Protein AF-A0A7C8MBX4-F1 (afdb_monomer_lite)

Radius of gyration: 30.26 Å; chains: 1; bounding box: 85×65×86 Å

pLDDT: mean 84.35, std 15.81, range [30.23, 98.69]

Structure (mmCIF, N/CA/C/O backbone):
data_AF-A0A7C8MBX4-F1
#
_entry.id   AF-A0A7C8MBX4-F1
#
loop_
_atom_site.group_PDB
_atom_site.id
_atom_site.type_symbol
_atom_site.label_atom_id
_atom_site.label_alt_id
_atom_site.label_comp_id
_atom_site.label_asym_id
_atom_site.label_entity_id
_atom_site.label_seq_id
_atom_site.pdbx_PDB_ins_code
_atom_site.Cartn_x
_atom_site.Cartn_y
_atom_site.Cartn_z
_atom_site.occupancy
_atom_site.B_iso_or_equiv
_atom_site.auth_seq_id
_atom_site.auth_comp_id
_atom_site.auth_asym_id
_atom_site.auth_atom_id
_atom_site.pdbx_PDB_model_num
ATOM 1 N N . MET A 1 1 ? -22.030 -19.956 17.122 1.00 36.78 1 MET A N 1
ATOM 2 C CA . MET A 1 1 ? -22.103 -21.088 16.170 1.00 36.78 1 MET A CA 1
ATOM 3 C C . MET A 1 1 ? -20.995 -20.886 15.152 1.00 36.78 1 MET A C 1
ATOM 5 O O . MET A 1 1 ? -21.005 -19.857 14.493 1.00 36.78 1 MET A O 1
ATOM 9 N N . SER A 1 2 ? -19.999 -21.770 15.097 1.00 31.38 2 SER A N 1
ATOM 10 C CA . SER A 1 2 ? -18.893 -21.671 14.138 1.00 31.38 2 SER A CA 1
ATOM 11 C C . SER A 1 2 ? -19.356 -22.146 12.762 1.00 31.38 2 SER A C 1
ATOM 13 O O . SER A 1 2 ? -19.920 -23.231 12.619 1.00 31.38 2 SER A O 1
ATOM 15 N N . VAL A 1 3 ? -19.153 -21.310 11.748 1.00 30.23 3 VAL A N 1
ATOM 16 C CA . VAL A 1 3 ? -19.422 -21.664 10.352 1.00 30.23 3 VAL A CA 1
ATOM 17 C C . VAL A 1 3 ? -18.355 -22.685 9.916 1.00 30.23 3 VAL A C 1
ATOM 19 O O . VAL A 1 3 ? -17.178 -22.456 10.198 1.00 30.23 3 VAL A O 1
ATOM 22 N N . PRO A 1 4 ? -18.705 -23.817 9.275 1.00 34.81 4 PRO A N 1
ATOM 23 C CA . PRO A 1 4 ? -17.716 -24.805 8.845 1.00 34.81 4 PRO A CA 1
ATOM 24 C C . PRO A 1 4 ? -16.686 -24.201 7.875 1.00 34.81 4 PRO A C 1
ATOM 26 O O . PRO A 1 4 ? -17.047 -23.423 6.993 1.00 34.81 4 PRO A O 1
ATOM 29 N N . TYR A 1 5 ? -15.419 -24.604 8.003 1.00 35.22 5 TYR A N 1
ATOM 30 C CA . TYR A 1 5 ? -14.265 -24.132 7.214 1.00 35.22 5 TYR A CA 1
ATOM 31 C C . TYR A 1 5 ? -14.481 -24.178 5.683 1.00 35.22 5 TYR A C 1
ATOM 33 O O . TYR A 1 5 ? -14.002 -23.312 4.953 1.00 35.22 5 TYR A O 1
ATOM 41 N N . GLU A 1 6 ? -15.280 -25.128 5.186 1.00 41.03 6 GLU A N 1
ATOM 42 C CA . GLU A 1 6 ? -15.633 -25.237 3.760 1.00 41.03 6 GLU A CA 1
ATOM 43 C C . GLU A 1 6 ? -16.554 -24.105 3.260 1.00 41.03 6 GLU A C 1
ATOM 45 O O . GLU A 1 6 ? -16.487 -23.722 2.092 1.00 41.03 6 GLU A O 1
ATOM 50 N N . TRP A 1 7 ? -17.377 -23.514 4.133 1.00 34.00 7 TRP A N 1
ATOM 51 C CA . TRP A 1 7 ? -18.298 -22.427 3.775 1.00 34.00 7 TRP A CA 1
ATOM 52 C C . TRP A 1 7 ? -17.609 -21.059 3.714 1.00 34.00 7 TRP A C 1
ATOM 54 O O . TRP A 1 7 ? -17.973 -20.233 2.876 1.00 34.00 7 TRP A O 1
ATOM 64 N N . GLN A 1 8 ? -16.585 -20.825 4.544 1.00 38.41 8 GLN A N 1
ATOM 65 C CA . GLN A 1 8 ? -15.782 -19.596 4.487 1.00 38.41 8 GLN A CA 1
ATOM 66 C C . GLN A 1 8 ? -15.001 -19.494 3.170 1.00 38.41 8 GLN A C 1
ATOM 68 O O . GLN A 1 8 ? -14.963 -18.421 2.569 1.00 38.41 8 GLN A O 1
ATOM 73 N N . TYR A 1 9 ? -14.473 -20.616 2.663 1.00 46.50 9 TYR A N 1
ATOM 74 C CA . TYR A 1 9 ? -13.840 -20.662 1.341 1.00 46.50 9 TYR A CA 1
ATOM 75 C C . TYR A 1 9 ? -14.834 -20.343 0.218 1.00 46.50 9 TYR A C 1
ATOM 77 O O . TYR A 1 9 ? -14.504 -19.571 -0.676 1.00 46.50 9 TYR A O 1
ATOM 85 N N . GLN A 1 10 ? -16.061 -20.873 0.265 1.00 52.88 10 GLN A N 1
ATOM 86 C CA . GLN A 1 10 ? -17.055 -20.655 -0.795 1.00 52.88 10 GLN A CA 1
ATOM 87 C C . GLN A 1 10 ? -17.610 -19.223 -0.840 1.00 52.88 10 GLN A C 1
ATOM 89 O O . GLN A 1 10 ? -17.781 -18.678 -1.933 1.00 52.88 10 GLN A O 1
ATOM 94 N N . LEU A 1 11 ? -17.871 -18.600 0.315 1.00 52.41 11 LEU A N 1
ATOM 95 C CA . LEU A 1 11 ? -18.335 -17.208 0.375 1.00 52.41 11 LEU A CA 1
ATOM 96 C C . LEU A 1 11 ? -17.203 -16.226 0.047 1.00 52.41 11 LEU A C 1
ATOM 98 O O . LEU A 1 11 ? -17.373 -15.389 -0.841 1.00 52.41 11 LEU A O 1
ATOM 102 N N . GLY A 1 12 ? -16.025 -16.402 0.659 1.00 61.47 12 GLY A N 1
ATOM 103 C CA . GLY A 1 12 ? -14.852 -15.570 0.382 1.00 61.47 12 GLY A CA 1
ATOM 104 C C . GLY A 1 12 ? -14.416 -15.653 -1.080 1.00 61.47 12 GLY A C 1
ATOM 105 O O . GLY A 1 12 ? -14.191 -14.631 -1.721 1.00 61.47 12 GLY A O 1
ATOM 106 N N . GLY A 1 13 ? -14.405 -16.852 -1.670 1.00 76.25 13 GLY A N 1
ATOM 107 C CA . GLY A 1 13 ? -14.057 -17.027 -3.079 1.00 76.25 13 GLY A CA 1
ATOM 108 C C . GLY A 1 13 ? -15.043 -16.379 -4.050 1.00 76.25 13 GLY A C 1
ATOM 109 O O . GLY A 1 13 ? -14.621 -15.877 -5.091 1.00 76.25 13 GLY A O 1
ATOM 110 N N . ARG A 1 14 ? -16.343 -16.334 -3.725 1.00 81.69 14 ARG A N 1
ATOM 111 C CA . ARG A 1 14 ? -17.339 -15.649 -4.564 1.00 81.69 14 ARG A CA 1
ATOM 112 C C . ARG A 1 14 ? -17.122 -14.138 -4.561 1.00 81.69 14 ARG A C 1
ATOM 114 O O . ARG A 1 14 ? -17.092 -13.543 -5.636 1.00 81.69 14 ARG A O 1
ATOM 121 N N . GLU A 1 15 ? -16.943 -13.544 -3.386 1.00 86.50 15 GLU A N 1
ATOM 122 C CA . GLU A 1 15 ? -16.694 -12.106 -3.249 1.00 86.50 15 GLU A CA 1
ATOM 123 C C . GLU A 1 15 ? -15.354 -11.713 -3.868 1.00 86.50 15 GLU A C 1
ATOM 125 O O . GLU A 1 15 ? -15.299 -10.803 -4.693 1.00 86.50 15 GLU A O 1
ATOM 130 N N . THR A 1 16 ? -14.279 -12.450 -3.564 1.00 87.25 16 THR A N 1
ATOM 131 C CA . THR A 1 16 ? -12.969 -12.226 -4.187 1.00 87.25 16 THR A CA 1
ATOM 132 C C . THR A 1 16 ? -13.071 -12.314 -5.707 1.00 87.25 16 THR A C 1
ATOM 134 O O . THR A 1 16 ? -12.544 -11.442 -6.397 1.00 87.25 16 THR A O 1
ATOM 137 N N . ARG A 1 17 ? -13.795 -13.298 -6.258 1.00 91.31 17 ARG A N 1
ATOM 138 C CA . ARG A 1 17 ? -13.998 -13.414 -7.708 1.00 91.31 17 ARG A CA 1
ATOM 139 C C . ARG A 1 17 ? -14.773 -12.230 -8.284 1.00 91.31 17 ARG A C 1
ATOM 141 O O . ARG A 1 17 ? -14.445 -11.781 -9.379 1.00 91.31 17 ARG A O 1
ATOM 148 N N . GLU A 1 18 ? -15.769 -11.715 -7.570 1.00 92.56 18 GLU A N 1
ATOM 149 C CA . GLU A 1 18 ? -16.531 -10.539 -7.989 1.00 92.56 18 GLU A CA 1
ATOM 150 C C . GLU A 1 18 ? -15.661 -9.275 -8.020 1.00 92.56 18 GLU A C 1
ATOM 152 O O . GLU A 1 18 ? -15.634 -8.582 -9.037 1.00 92.56 18 GLU A O 1
ATOM 157 N N . TYR A 1 19 ? -14.890 -9.003 -6.964 1.00 93.69 19 TYR A N 1
ATOM 158 C CA . TYR A 1 19 ? -13.954 -7.873 -6.937 1.00 93.69 19 TYR A CA 1
ATOM 159 C C . TYR A 1 19 ? -12.869 -7.998 -8.007 1.00 93.69 19 TYR A C 1
ATOM 161 O O . TYR A 1 19 ? -12.607 -7.045 -8.740 1.00 93.69 19 TYR A O 1
ATOM 169 N N . THR A 1 20 ? -12.310 -9.197 -8.169 1.00 94.94 20 THR A N 1
ATOM 170 C CA . THR A 1 20 ? -11.373 -9.522 -9.255 1.00 94.94 20 THR A CA 1
ATOM 171 C C . THR A 1 20 ? -11.999 -9.209 -10.618 1.00 94.94 20 THR A C 1
ATOM 173 O O . THR A 1 20 ? -11.362 -8.591 -11.468 1.00 94.94 20 THR A O 1
ATOM 176 N N . ASN A 1 21 ? -13.275 -9.556 -10.822 1.00 95.38 21 ASN A N 1
ATOM 177 C CA . ASN A 1 21 ? -13.983 -9.240 -12.059 1.00 95.38 21 ASN A CA 1
ATOM 178 C C . ASN A 1 21 ? -14.129 -7.731 -12.273 1.00 95.38 21 ASN A C 1
ATOM 180 O O . ASN A 1 21 ? -13.903 -7.257 -13.380 1.00 95.38 21 ASN A O 1
ATOM 184 N N . ARG A 1 22 ? -14.472 -6.968 -11.229 1.00 97.00 22 ARG A N 1
ATOM 185 C CA . ARG A 1 22 ? -14.595 -5.502 -11.313 1.00 97.00 22 ARG A CA 1
ATOM 186 C C . ARG A 1 22 ? -13.275 -4.848 -11.728 1.00 97.00 22 ARG A C 1
ATOM 188 O O . ARG A 1 22 ? -13.286 -3.967 -12.578 1.00 97.00 22 ARG A O 1
ATOM 195 N N . LEU A 1 23 ? -12.143 -5.314 -11.199 1.00 97.50 23 LEU A N 1
ATOM 196 C CA . LEU A 1 23 ? -10.815 -4.843 -11.615 1.00 97.50 23 LEU A CA 1
ATOM 197 C C . LEU A 1 23 ? -10.536 -5.150 -13.098 1.00 97.50 23 LEU A C 1
ATOM 199 O O . LEU A 1 23 ? -10.056 -4.283 -13.828 1.00 97.50 23 LEU A O 1
ATOM 203 N N . ILE A 1 24 ? -10.904 -6.346 -13.571 1.00 97.56 24 ILE A N 1
ATOM 204 C CA . ILE A 1 24 ? -10.794 -6.712 -14.993 1.00 97.56 24 ILE A CA 1
ATOM 205 C C . ILE A 1 24 ? -11.663 -5.796 -15.867 1.00 97.56 24 ILE A C 1
ATOM 207 O O . ILE A 1 24 ? -11.191 -5.320 -16.899 1.00 97.56 24 ILE A O 1
ATOM 211 N N . GLU A 1 25 ? -12.900 -5.499 -15.455 1.00 97.44 25 GLU A N 1
ATOM 212 C CA . GLU A 1 25 ? -13.782 -4.570 -16.181 1.00 97.44 25 GLU A CA 1
ATOM 213 C C . GLU A 1 25 ? -13.212 -3.148 -16.252 1.00 97.44 25 GLU A C 1
ATOM 215 O O . GLU A 1 25 ? -13.423 -2.453 -17.244 1.00 97.44 25 GLU A O 1
ATOM 220 N N . LEU A 1 26 ? -12.435 -2.729 -15.249 1.00 97.38 26 LEU A N 1
ATOM 221 C CA . LEU A 1 26 ? -11.709 -1.454 -15.248 1.00 97.38 26 LEU A CA 1
ATOM 222 C C . LEU A 1 26 ? -10.449 -1.466 -16.131 1.00 97.38 26 LEU A C 1
ATOM 224 O O . LEU A 1 26 ? -9.804 -0.435 -16.306 1.00 97.38 26 LEU A O 1
ATOM 228 N N . GLY A 1 27 ? -10.095 -2.607 -16.724 1.00 96.06 27 GLY A N 1
ATOM 229 C CA . GLY A 1 27 ? -8.933 -2.731 -17.600 1.00 96.06 27 GLY A CA 1
ATOM 230 C C . GLY A 1 27 ? -7.629 -3.034 -16.875 1.00 96.06 27 GLY A C 1
ATOM 231 O O . GLY A 1 27 ? -6.558 -2.825 -17.449 1.00 96.06 27 GLY A O 1
ATOM 232 N N . ILE A 1 28 ? -7.711 -3.516 -15.633 1.00 97.56 28 ILE A N 1
ATOM 233 C CA . ILE A 1 28 ? -6.555 -3.860 -14.805 1.00 97.56 28 ILE A CA 1
ATOM 234 C C . ILE A 1 28 ? -6.204 -5.336 -15.048 1.00 97.56 28 ILE A C 1
ATOM 236 O O . ILE A 1 28 ? -7.002 -6.214 -14.706 1.00 97.56 28 ILE A O 1
ATOM 240 N N . PRO A 1 29 ? -5.036 -5.651 -15.641 1.00 97.38 29 PRO A N 1
ATOM 241 C CA . PRO A 1 29 ? -4.598 -7.032 -15.789 1.00 97.38 29 PRO A CA 1
ATOM 242 C C . PRO A 1 29 ? -4.231 -7.620 -14.424 1.00 97.38 29 PRO A C 1
ATOM 244 O O . PRO A 1 29 ? -3.536 -6.989 -13.630 1.00 97.38 29 PRO A O 1
ATOM 247 N N . ILE A 1 30 ? -4.672 -8.851 -14.165 1.00 98.19 30 ILE A N 1
ATOM 248 C CA . ILE A 1 30 ? -4.432 -9.540 -12.893 1.00 98.19 30 ILE A CA 1
ATOM 249 C C . ILE A 1 30 ? -3.539 -10.748 -13.151 1.00 98.19 30 ILE A C 1
ATOM 251 O O . ILE A 1 30 ? -3.904 -11.665 -13.894 1.00 98.19 30 ILE A O 1
ATOM 255 N N . VAL A 1 31 ? -2.358 -10.725 -12.536 1.00 98.56 31 VAL A N 1
ATOM 256 C CA . VAL A 1 31 ? -1.326 -11.755 -12.669 1.00 98.56 31 VAL A CA 1
ATOM 257 C C . VAL A 1 31 ? -1.286 -12.582 -11.394 1.00 98.56 31 VAL A C 1
ATOM 259 O O . VAL A 1 31 ? -1.187 -12.031 -10.301 1.00 98.56 31 VAL A O 1
ATOM 262 N N . VAL A 1 32 ? -1.369 -13.902 -11.530 1.00 98.25 32 VAL A N 1
ATOM 263 C CA . VAL A 1 32 ? -1.431 -14.831 -10.394 1.00 98.25 32 VAL A CA 1
ATOM 264 C C . VAL A 1 32 ? -0.469 -15.993 -10.597 1.00 98.25 32 VAL A C 1
ATOM 266 O O . VAL A 1 32 ? -0.164 -16.389 -11.723 1.00 98.25 32 VAL A O 1
ATOM 269 N N . ALA A 1 33 ? 0.031 -16.536 -9.496 1.00 98.50 33 ALA A N 1
ATOM 270 C CA . ALA A 1 33 ? 0.924 -17.683 -9.500 1.00 98.50 33 ALA A CA 1
ATOM 271 C C . ALA A 1 33 ? 0.139 -18.978 -9.784 1.00 98.50 33 ALA A C 1
ATOM 273 O O . ALA A 1 33 ? -0.989 -19.120 -9.329 1.00 98.50 33 ALA A O 1
ATOM 274 N N . ALA A 1 34 ? 0.716 -19.927 -10.527 1.00 98.19 34 ALA A N 1
ATOM 275 C CA . ALA A 1 34 ? 0.043 -21.193 -10.848 1.00 98.19 34 ALA A CA 1
ATOM 276 C C . ALA A 1 34 ? -0.034 -22.177 -9.666 1.00 98.19 34 ALA A C 1
ATOM 278 O O . ALA A 1 34 ? -0.840 -23.102 -9.707 1.00 98.19 34 ALA A O 1
ATOM 279 N N . GLY A 1 35 ? 0.820 -22.001 -8.654 1.00 97.94 35 GLY A N 1
ATOM 280 C CA . GLY A 1 35 ? 0.916 -22.864 -7.482 1.00 97.94 35 GLY A CA 1
ATOM 281 C C . GLY A 1 35 ? 2.055 -23.891 -7.560 1.00 97.94 35 GLY A C 1
ATOM 282 O O . GLY A 1 35 ? 2.597 -24.197 -8.627 1.00 97.94 35 GLY A O 1
ATOM 283 N N . ASN A 1 36 ? 2.437 -24.413 -6.388 1.00 98.31 36 ASN A N 1
ATOM 284 C CA . ASN A 1 36 ? 3.686 -25.162 -6.161 1.00 98.31 36 ASN A CA 1
ATOM 285 C C . ASN A 1 36 ? 3.462 -26.652 -5.820 1.00 98.31 36 ASN A C 1
ATOM 287 O O . ASN A 1 36 ? 4.327 -27.297 -5.225 1.00 98.31 36 ASN A O 1
ATOM 291 N N . GLN A 1 37 ? 2.282 -27.205 -6.113 1.00 97.44 37 GLN A N 1
ATOM 292 C CA . GLN A 1 37 ? 1.874 -28.526 -5.612 1.00 97.44 37 GLN A CA 1
ATOM 293 C C . GLN A 1 37 ? 2.025 -29.666 -6.629 1.00 97.44 37 GLN A C 1
ATOM 295 O O . GLN A 1 37 ? 1.633 -30.795 -6.343 1.00 97.44 37 GLN A O 1
ATOM 300 N N . ALA A 1 38 ? 2.661 -29.438 -7.783 1.00 96.88 38 ALA A N 1
ATOM 301 C CA . ALA A 1 38 ? 2.698 -30.429 -8.865 1.00 96.88 38 ALA A CA 1
ATOM 302 C C . ALA A 1 38 ? 3.507 -31.701 -8.564 1.00 96.88 38 ALA A C 1
ATOM 304 O O . ALA A 1 38 ? 3.384 -32.697 -9.280 1.00 96.88 38 ALA A O 1
ATOM 305 N N . ARG A 1 39 ? 4.318 -31.695 -7.497 1.00 96.56 39 ARG A N 1
ATOM 306 C CA . ARG A 1 39 ? 4.985 -32.906 -6.988 1.00 96.56 39 ARG A CA 1
ATOM 307 C C . ARG A 1 39 ? 3.990 -33.911 -6.412 1.00 96.56 39 ARG A C 1
ATOM 309 O O . ARG A 1 39 ? 4.278 -35.104 -6.395 1.00 96.56 39 ARG A O 1
ATOM 316 N N . ASN A 1 40 ? 2.825 -33.450 -5.960 1.00 95.12 40 ASN A N 1
ATOM 317 C CA . ASN A 1 40 ? 1.723 -34.324 -5.601 1.00 95.12 40 ASN A CA 1
ATOM 318 C C . ASN A 1 40 ? 0.963 -34.716 -6.886 1.00 95.12 40 ASN A C 1
ATOM 320 O O . ASN A 1 40 ? 0.390 -33.840 -7.537 1.00 95.12 40 ASN A O 1
ATOM 324 N N . PRO A 1 41 ? 0.901 -36.014 -7.250 1.00 93.31 41 PRO A N 1
ATOM 325 C CA . PRO A 1 41 ? 0.206 -36.466 -8.457 1.00 93.31 41 PRO A CA 1
ATOM 326 C C . PRO A 1 41 ? -1.268 -36.043 -8.528 1.00 93.31 41 PRO A C 1
ATOM 328 O O . PRO A 1 41 ? -1.786 -35.832 -9.620 1.00 93.31 41 PRO A O 1
ATOM 331 N N . ALA A 1 42 ? -1.936 -35.874 -7.382 1.00 93.75 42 ALA A N 1
ATOM 332 C CA . ALA A 1 42 ? -3.329 -35.432 -7.311 1.00 93.75 42 ALA A CA 1
ATOM 333 C C . ALA A 1 42 ? -3.514 -33.917 -7.523 1.00 93.75 42 ALA A C 1
ATOM 335 O O . ALA A 1 42 ? -4.641 -33.461 -7.676 1.00 93.75 42 ALA A O 1
ATOM 336 N N . ARG A 1 43 ? -2.422 -33.142 -7.521 1.00 94.88 43 ARG A N 1
ATOM 337 C CA . ARG A 1 43 ? -2.405 -31.669 -7.549 1.00 94.88 43 ARG A CA 1
ATOM 338 C C . ARG A 1 43 ? -1.569 -31.135 -8.720 1.00 94.88 43 ARG A C 1
ATOM 340 O O . ARG A 1 43 ? -1.021 -30.042 -8.655 1.00 94.88 43 ARG A O 1
ATOM 347 N N . GLN A 1 44 ? -1.386 -31.927 -9.781 1.00 95.94 44 GLN A N 1
ATOM 348 C CA . GLN A 1 44 ? -0.564 -31.520 -10.930 1.00 95.94 44 GLN A CA 1
ATOM 349 C C . GLN A 1 44 ? -1.166 -30.344 -11.698 1.00 95.94 44 GLN A C 1
ATOM 351 O O . GLN A 1 44 ? -0.430 -29.487 -12.186 1.00 95.94 44 GLN A O 1
ATOM 356 N N . GLN A 1 45 ? -2.493 -30.313 -11.813 1.00 97.25 45 GLN A N 1
ATOM 357 C CA . GLN A 1 45 ? -3.216 -29.227 -12.463 1.00 97.25 45 GLN A CA 1
ATOM 358 C C . GLN A 1 45 ? -3.400 -28.056 -11.501 1.00 97.25 45 GLN A C 1
ATOM 360 O O . GLN A 1 45 ? -3.459 -28.267 -10.292 1.00 97.25 45 GLN A O 1
ATOM 365 N N . VAL A 1 46 ? -3.524 -26.844 -12.038 1.00 96.88 46 VAL A N 1
ATOM 366 C CA . VAL A 1 46 ? -3.954 -25.668 -11.272 1.00 96.88 46 VAL A CA 1
ATOM 367 C C . VAL A 1 46 ? -5.326 -25.941 -10.645 1.00 96.88 46 VAL A C 1
ATOM 369 O O . VAL A 1 46 ? -6.300 -26.173 -11.362 1.00 96.88 46 VAL A O 1
ATOM 372 N N . ASP A 1 47 ? -5.396 -25.924 -9.314 1.00 93.69 47 ASP A N 1
ATOM 373 C CA . ASP A 1 47 ? -6.571 -26.374 -8.555 1.00 93.69 47 ASP A CA 1
ATOM 374 C C . ASP A 1 47 ? -6.948 -25.494 -7.354 1.00 93.69 47 ASP A C 1
ATOM 376 O O . ASP A 1 47 ? -7.914 -25.794 -6.652 1.00 93.69 47 ASP A O 1
ATOM 380 N N . ALA A 1 48 ? -6.226 -24.395 -7.135 1.00 91.38 48 ALA A N 1
ATOM 381 C CA . ALA A 1 48 ? -6.487 -23.439 -6.067 1.00 91.38 48 ALA A CA 1
ATOM 382 C C . ALA A 1 48 ? -6.967 -22.090 -6.618 1.00 91.38 48 ALA A C 1
ATOM 384 O O . ALA A 1 48 ? -6.900 -21.811 -7.815 1.00 91.38 48 ALA A O 1
ATOM 385 N N . TRP A 1 49 ? -7.569 -21.285 -5.749 1.00 90.44 49 TRP A N 1
ATOM 386 C CA . TRP A 1 49 ? -8.088 -19.966 -6.100 1.00 90.44 49 TRP A CA 1
ATOM 387 C C . TRP A 1 49 ? -7.086 -18.888 -5.676 1.00 90.44 49 TRP A C 1
ATOM 389 O O . TRP A 1 49 ? -6.518 -19.014 -4.590 1.00 90.44 49 TRP A O 1
ATOM 399 N N . PRO A 1 50 ? -6.942 -17.801 -6.456 1.00 93.75 50 PRO A N 1
ATOM 400 C CA . PRO A 1 50 ? -7.755 -17.430 -7.624 1.00 93.75 50 PRO A CA 1
ATOM 401 C C . PRO A 1 50 ? -7.352 -18.085 -8.961 1.00 93.75 50 PRO A C 1
ATOM 403 O O . PRO A 1 50 ? -8.102 -17.996 -9.931 1.00 93.75 50 PRO A O 1
ATOM 406 N N . GLU A 1 51 ? -6.199 -18.741 -9.057 1.00 94.56 51 GLU A N 1
ATOM 407 C CA . GLU A 1 51 ? -5.597 -19.174 -10.323 1.00 94.56 51 GLU A CA 1
ATOM 408 C C . GLU A 1 51 ? -6.441 -20.171 -11.136 1.00 94.56 51 GLU A C 1
ATOM 410 O O . GLU A 1 51 ? -6.471 -20.091 -12.366 1.00 94.56 51 GLU A O 1
ATOM 415 N N . ALA A 1 52 ? -7.222 -21.035 -10.485 1.00 93.44 52 ALA A N 1
ATOM 416 C CA . ALA A 1 52 ? -8.138 -21.961 -11.154 1.00 93.44 52 ALA A CA 1
ATOM 417 C C . ALA A 1 52 ? -9.327 -21.262 -11.839 1.00 93.44 52 ALA A C 1
ATOM 419 O O . ALA A 1 52 ? -10.015 -21.878 -12.652 1.00 93.44 52 ALA A O 1
ATOM 420 N N . TRP A 1 53 ? -9.584 -19.978 -11.560 1.00 93.69 53 TRP A N 1
ATOM 421 C CA . TRP A 1 53 ? -10.591 -19.207 -12.298 1.00 93.69 53 TRP A CA 1
ATOM 422 C C . TRP A 1 53 ? -10.115 -18.821 -13.701 1.00 93.69 53 TRP A C 1
ATOM 424 O O . TRP A 1 53 ? -10.945 -18.485 -14.550 1.00 93.69 53 TRP A O 1
ATOM 434 N N . GLY A 1 54 ? -8.800 -18.871 -13.951 1.00 93.06 54 GLY A N 1
ATOM 435 C CA . GLY A 1 54 ? -8.182 -18.488 -15.213 1.00 93.06 54 GLY A CA 1
ATOM 436 C C . GLY A 1 54 ? -8.786 -19.239 -16.396 1.00 93.06 54 GLY A C 1
ATOM 437 O O . GLY A 1 54 ? -8.629 -20.449 -16.545 1.00 93.06 54 GLY A O 1
ATOM 438 N N . SER A 1 55 ? -9.482 -18.505 -17.259 1.00 90.69 55 SER A N 1
ATOM 439 C CA . SER A 1 55 ? -10.173 -19.049 -18.429 1.00 90.69 55 SER A CA 1
ATOM 440 C C . SER A 1 55 ? -10.303 -17.986 -19.519 1.00 90.69 55 SER A C 1
ATOM 442 O O . SER A 1 55 ? -9.850 -16.854 -19.356 1.00 90.69 55 SER A O 1
ATOM 444 N N . ILE A 1 56 ? -10.921 -18.335 -20.650 1.00 86.75 56 ILE A N 1
ATOM 445 C CA . ILE A 1 56 ? -11.237 -17.350 -21.693 1.00 86.75 56 ILE A CA 1
ATOM 446 C C . ILE A 1 56 ? -12.252 -16.298 -21.213 1.00 86.75 56 ILE A C 1
ATOM 448 O O . ILE A 1 56 ? -12.136 -15.140 -21.581 1.00 86.75 56 ILE A O 1
ATOM 452 N N . ASN A 1 57 ? -13.186 -16.675 -20.330 1.00 88.50 57 ASN A N 1
ATOM 453 C CA . ASN A 1 57 ? -14.236 -15.780 -19.820 1.00 88.50 57 ASN A CA 1
ATOM 454 C C . ASN A 1 57 ? -13.811 -15.012 -18.557 1.00 88.50 57 ASN A C 1
ATOM 456 O O . ASN A 1 57 ? -14.505 -14.106 -18.095 1.00 88.50 57 ASN A O 1
ATOM 460 N N . PHE A 1 58 ? -12.684 -15.395 -17.963 1.00 95.06 58 PHE A N 1
ATOM 461 C CA . PHE A 1 58 ? -12.144 -14.781 -16.760 1.00 95.06 58 PHE A CA 1
ATOM 462 C C . PHE A 1 58 ? -10.627 -14.635 -16.946 1.00 95.06 58 PHE A C 1
ATOM 464 O O . PHE A 1 58 ? -9.876 -15.556 -16.599 1.00 95.06 58 PHE A O 1
ATOM 471 N N . PRO A 1 59 ? -10.184 -13.535 -17.591 1.00 96.50 59 PRO A N 1
ATOM 472 C CA . PRO A 1 59 ? -8.864 -13.418 -18.202 1.00 96.50 59 PRO A CA 1
ATOM 473 C C . PRO A 1 59 ? -7.752 -13.133 -17.181 1.00 96.50 59 PRO A C 1
ATOM 475 O O . PRO A 1 59 ? -6.998 -12.172 -17.315 1.00 96.50 59 PRO A O 1
ATOM 478 N N . LEU A 1 60 ? -7.600 -14.006 -16.183 1.00 97.38 60 LEU A N 1
ATOM 479 C CA . LEU A 1 60 ? -6.399 -14.035 -15.354 1.00 97.38 60 LEU A CA 1
ATOM 480 C C . LEU A 1 60 ? -5.189 -14.441 -16.190 1.00 97.38 60 LEU A C 1
ATOM 482 O O . LEU A 1 60 ? -5.286 -15.280 -17.096 1.00 97.38 60 LEU A O 1
ATOM 486 N N . ILE A 1 61 ? -4.047 -13.862 -15.838 1.00 98.44 61 ILE A N 1
ATOM 487 C CA . ILE A 1 61 ? -2.737 -14.227 -16.362 1.00 98.44 61 ILE A CA 1
ATOM 488 C C . ILE A 1 61 ? -2.090 -15.143 -15.325 1.00 98.44 61 ILE A C 1
ATOM 490 O O . ILE A 1 61 ? -1.482 -14.682 -14.362 1.00 98.44 61 ILE A O 1
ATOM 494 N N . VAL A 1 62 ? -2.269 -16.451 -15.496 1.00 98.56 62 VAL A N 1
ATOM 495 C CA . VAL A 1 62 ? -1.735 -17.469 -14.586 1.00 98.56 62 VAL A CA 1
ATOM 496 C C . VAL A 1 62 ? -0.321 -17.838 -15.019 1.00 98.56 62 VAL A C 1
ATOM 498 O O . VAL A 1 62 ? -0.087 -18.213 -16.173 1.00 98.56 62 VAL A O 1
ATOM 501 N N . VAL A 1 63 ? 0.626 -17.727 -14.093 1.00 98.69 63 VAL A N 1
ATOM 502 C CA . VAL A 1 63 ? 2.059 -17.824 -14.374 1.00 98.69 63 VAL A CA 1
ATOM 503 C C . VAL A 1 63 ? 2.651 -19.075 -13.745 1.00 98.69 63 VAL A C 1
ATOM 505 O O . VAL A 1 63 ? 2.681 -19.223 -12.522 1.00 98.69 63 VAL A O 1
ATOM 508 N N . GLY A 1 64 ? 3.152 -19.963 -14.599 1.00 98.50 64 GLY A N 1
ATOM 509 C CA . GLY A 1 64 ? 3.911 -21.135 -14.188 1.00 98.50 64 GLY A CA 1
ATOM 510 C C . GLY A 1 64 ? 5.361 -20.799 -13.837 1.00 98.50 64 GLY A C 1
ATOM 511 O O . GLY A 1 64 ? 5.908 -19.764 -14.219 1.00 98.50 64 GLY A O 1
ATOM 512 N N . GLY A 1 65 ? 6.001 -21.716 -13.128 1.00 98.12 65 GLY A N 1
ATOM 513 C CA . GLY A 1 65 ? 7.395 -21.622 -12.734 1.00 98.12 65 GLY A CA 1
ATOM 514 C C . GLY A 1 65 ? 8.326 -22.343 -13.697 1.00 98.12 65 GLY A C 1
ATOM 515 O O . GLY A 1 65 ? 8.050 -23.463 -14.139 1.00 98.12 65 GLY A O 1
ATOM 516 N N . ALA A 1 66 ? 9.455 -21.713 -13.993 1.00 97.56 66 ALA A N 1
ATOM 517 C CA . ALA A 1 66 ? 10.537 -22.273 -14.785 1.00 97.56 66 ALA A CA 1
ATOM 518 C C . ALA A 1 66 ? 11.865 -22.265 -14.019 1.00 97.56 66 ALA A C 1
ATOM 520 O O . ALA A 1 66 ? 12.099 -21.426 -13.145 1.00 97.56 66 ALA A O 1
ATOM 521 N N . THR A 1 67 ? 12.744 -23.193 -14.385 1.00 95.06 67 THR A N 1
ATOM 522 C CA . THR A 1 67 ? 14.145 -23.189 -13.958 1.00 95.06 67 THR A CA 1
ATOM 523 C C . THR A 1 67 ? 14.925 -22.101 -14.697 1.00 95.06 67 THR A C 1
ATOM 525 O O . THR A 1 67 ? 14.454 -21.529 -15.689 1.00 95.06 67 THR A O 1
ATOM 528 N N . GLN A 1 68 ? 16.160 -21.851 -14.266 1.00 89.69 68 GLN A N 1
ATOM 529 C CA . GLN A 1 68 ? 17.062 -20.886 -14.909 1.00 89.69 68 GLN A CA 1
ATOM 530 C C . GLN A 1 68 ? 17.381 -21.244 -16.376 1.00 89.69 68 GLN A C 1
ATOM 532 O O . GLN A 1 68 ? 17.718 -20.378 -17.188 1.00 89.69 68 GLN A O 1
ATOM 537 N N . GLU A 1 69 ? 17.226 -22.512 -16.761 1.00 88.75 69 GLU A N 1
ATOM 538 C CA . GLU A 1 69 ? 17.417 -23.008 -18.125 1.00 88.75 69 GLU A CA 1
ATOM 539 C C . GLU A 1 69 ? 16.179 -22.862 -19.022 1.00 88.75 69 GLU A C 1
ATOM 541 O O . GLU A 1 69 ? 16.294 -23.053 -20.231 1.00 88.75 69 GLU A O 1
ATOM 546 N N . GLY A 1 70 ? 15.014 -22.495 -18.477 1.00 90.81 70 GLY A N 1
ATOM 547 C CA . GLY A 1 70 ? 13.779 -22.313 -19.252 1.00 90.81 70 GLY A CA 1
ATOM 548 C C . GLY A 1 70 ? 12.897 -23.560 -19.391 1.00 90.81 70 GLY A C 1
ATOM 549 O O . GLY A 1 70 ? 11.951 -23.563 -20.182 1.00 90.81 70 GLY A O 1
ATOM 550 N N . VAL A 1 71 ? 13.160 -24.612 -18.612 1.00 94.62 71 VAL A N 1
ATOM 551 C CA . VAL A 1 71 ? 12.246 -25.762 -18.483 1.00 94.62 71 VAL A CA 1
ATOM 552 C C . VAL A 1 71 ? 11.298 -25.567 -17.309 1.00 94.62 71 VAL A C 1
ATOM 554 O O . VAL A 1 71 ? 11.572 -24.775 -16.412 1.00 94.62 71 VAL A O 1
ATOM 557 N N . ARG A 1 72 ? 10.170 -26.286 -17.302 1.00 95.81 72 ARG A N 1
ATOM 558 C CA . ARG A 1 72 ? 9.212 -26.231 -16.191 1.00 95.81 72 ARG A CA 1
ATOM 559 C C . ARG A 1 72 ? 9.904 -26.621 -14.883 1.00 95.81 72 ARG A C 1
ATOM 561 O O . ARG A 1 72 ? 10.518 -27.686 -14.816 1.00 95.81 72 ARG A O 1
ATOM 568 N N . TRP A 1 73 ? 9.744 -25.800 -13.853 1.00 96.94 73 TRP A N 1
ATOM 569 C CA . TRP A 1 73 ? 10.117 -26.168 -12.492 1.00 96.94 73 TRP A CA 1
ATOM 570 C C . TRP A 1 73 ? 9.179 -27.272 -11.990 1.00 96.94 73 TRP A C 1
ATOM 572 O O . TRP A 1 73 ? 7.963 -27.196 -12.175 1.00 96.94 73 TRP A O 1
ATOM 582 N N . ASP A 1 74 ? 9.726 -28.331 -11.401 1.00 95.94 74 ASP A N 1
ATOM 583 C CA . ASP A 1 74 ? 9.003 -29.584 -11.162 1.00 95.94 74 ASP A CA 1
ATOM 584 C C . ASP A 1 74 ? 7.766 -29.416 -10.260 1.00 95.94 74 ASP A C 1
ATOM 586 O O . ASP A 1 74 ? 6.743 -30.060 -10.514 1.00 95.94 74 ASP A O 1
ATOM 590 N N . ALA A 1 75 ? 7.832 -28.501 -9.290 1.00 97.62 75 ALA A N 1
ATOM 591 C CA . ALA A 1 75 ? 6.743 -28.147 -8.385 1.00 97.62 75 ALA A CA 1
ATOM 592 C C . ALA A 1 75 ? 5.662 -27.242 -9.004 1.00 97.62 75 ALA A C 1
ATOM 594 O O . ALA A 1 75 ? 4.550 -27.201 -8.480 1.00 97.62 75 ALA A O 1
ATOM 595 N N . SER A 1 76 ? 5.931 -26.566 -10.127 1.00 98.25 76 SER A N 1
ATOM 596 C CA . SER A 1 76 ? 4.948 -25.684 -10.772 1.00 98.25 76 SER A CA 1
ATOM 597 C C . SER A 1 76 ? 3.749 -26.469 -11.291 1.00 98.25 76 SER A C 1
ATOM 599 O O . SER A 1 76 ? 3.911 -27.337 -12.152 1.00 98.25 76 SER A O 1
ATOM 601 N N . GLN A 1 77 ? 2.542 -26.107 -10.866 1.00 98.12 77 GLN A N 1
ATOM 602 C CA . GLN A 1 77 ? 1.306 -26.655 -11.434 1.00 98.12 77 GLN A CA 1
ATOM 603 C C . GLN A 1 77 ? 1.168 -26.296 -12.918 1.00 98.12 77 GLN A C 1
ATOM 605 O O . GLN A 1 77 ? 1.746 -25.320 -13.407 1.00 98.12 77 GLN A O 1
ATOM 610 N N . VAL A 1 78 ? 0.459 -27.155 -13.650 1.00 96.19 78 VAL A N 1
ATOM 611 C CA . VAL A 1 78 ? 0.248 -27.048 -15.097 1.00 96.19 78 VAL A CA 1
ATOM 612 C C . VAL A 1 78 ? -1.221 -26.795 -15.419 1.00 96.19 78 VAL A C 1
ATOM 614 O O . VAL A 1 78 ? -2.105 -27.001 -14.595 1.00 96.19 78 VAL A O 1
ATOM 617 N N . GLY A 1 79 ? -1.489 -26.359 -16.643 1.00 92.94 79 GLY A N 1
ATOM 618 C CA . GLY A 1 79 ? -2.843 -26.260 -17.170 1.00 92.94 79 GLY A CA 1
ATOM 619 C C . GLY A 1 79 ? -2.803 -25.693 -18.576 1.00 92.94 79 GLY A C 1
ATOM 620 O O . GLY A 1 79 ? -2.415 -24.545 -18.757 1.00 92.94 79 GLY A O 1
ATOM 621 N N . GLU A 1 80 ? -3.191 -26.483 -19.576 1.00 84.69 80 GLU A N 1
ATOM 622 C CA . GLU A 1 80 ? -3.099 -26.097 -20.994 1.00 84.69 80 GLU A CA 1
ATOM 623 C C . GLU A 1 80 ? -3.907 -24.826 -21.315 1.00 84.69 80 GLU A C 1
ATOM 625 O O . GLU A 1 80 ? -3.491 -23.956 -22.089 1.00 84.69 80 GLU A O 1
ATOM 630 N N . HIS A 1 81 ? -5.072 -24.692 -20.687 1.00 84.38 81 HIS A N 1
ATOM 631 C CA . HIS A 1 81 ? -5.955 -23.547 -20.889 1.00 84.38 81 HIS A CA 1
ATOM 632 C C . HIS A 1 81 ? -5.812 -22.476 -19.803 1.00 84.38 81 HIS A C 1
ATOM 634 O O . HIS A 1 81 ? -6.138 -21.312 -20.068 1.00 84.38 81 HIS A O 1
ATOM 640 N N . THR A 1 82 ? -5.277 -22.858 -18.641 1.00 93.06 82 THR A N 1
ATOM 641 C CA . THR A 1 82 ? -5.155 -22.013 -17.449 1.00 93.06 82 THR A CA 1
ATOM 642 C C . THR A 1 82 ? -3.825 -21.267 -17.419 1.00 93.06 82 THR A C 1
ATOM 644 O O . THR A 1 82 ? -3.843 -20.045 -17.363 1.00 93.06 82 THR A O 1
ATOM 647 N N . VAL A 1 83 ? -2.684 -21.960 -17.534 1.00 97.19 83 VAL A N 1
ATOM 648 C CA . VAL A 1 83 ? -1.348 -21.342 -17.495 1.00 97.19 83 VAL A CA 1
ATOM 649 C C . VAL A 1 83 ? -1.066 -20.613 -18.809 1.00 97.19 83 VAL A C 1
ATOM 651 O O . VAL A 1 83 ? -1.133 -21.188 -19.896 1.00 97.19 83 VAL A O 1
ATOM 654 N N . ASN A 1 84 ? -0.742 -19.326 -18.711 1.00 97.12 84 ASN A N 1
ATOM 655 C CA . ASN A 1 84 ? -0.526 -18.445 -19.857 1.00 97.12 84 ASN A CA 1
ATOM 656 C C . ASN A 1 84 ? 0.937 -18.409 -20.298 1.00 97.12 84 ASN A C 1
ATOM 658 O O . ASN A 1 84 ? 1.237 -18.463 -21.487 1.00 97.12 84 ASN A O 1
ATOM 662 N N . THR A 1 85 ? 1.852 -18.298 -19.341 1.00 97.88 85 THR A N 1
ATOM 663 C CA . THR A 1 85 ? 3.294 -18.194 -19.578 1.00 97.88 85 THR A CA 1
ATOM 664 C C . THR A 1 85 ? 4.051 -18.670 -18.341 1.00 97.88 85 THR A C 1
ATOM 666 O O . THR A 1 85 ? 3.435 -19.053 -17.345 1.00 97.88 85 THR A O 1
ATOM 669 N N . HIS A 1 86 ? 5.378 -18.662 -18.404 1.00 98.25 86 HIS A N 1
ATOM 670 C CA . HIS A 1 86 ? 6.251 -18.986 -17.286 1.00 98.25 86 HIS A CA 1
ATOM 671 C C . HIS A 1 86 ? 7.302 -17.893 -17.081 1.00 98.25 86 HIS A C 1
ATOM 673 O O . HIS A 1 86 ? 7.673 -17.174 -18.012 1.00 98.25 86 HIS A O 1
ATOM 679 N N . ALA A 1 87 ? 7.807 -17.805 -15.858 1.00 97.88 87 ALA A N 1
ATOM 680 C CA . ALA A 1 87 ? 8.984 -17.017 -15.510 1.00 97.88 87 ALA A CA 1
ATOM 681 C C . ALA A 1 87 ? 9.838 -17.792 -14.497 1.00 97.88 87 ALA A C 1
ATOM 683 O O . ALA A 1 87 ? 9.496 -18.917 -14.129 1.00 97.88 87 ALA A O 1
ATOM 684 N N . ALA A 1 88 ? 10.971 -17.227 -14.080 1.00 96.69 88 ALA A N 1
ATOM 685 C CA . ALA A 1 88 ? 11.847 -17.885 -13.117 1.00 96.69 88 ALA A CA 1
ATOM 686 C C . ALA A 1 88 ? 11.092 -18.167 -11.804 1.00 96.69 88 ALA A C 1
ATOM 688 O O . ALA A 1 88 ? 10.421 -17.287 -11.263 1.00 96.69 88 ALA A O 1
ATOM 689 N N . ALA A 1 89 ? 11.169 -19.409 -11.331 1.00 97.50 89 ALA A N 1
ATOM 690 C CA . ALA A 1 89 ? 10.621 -19.857 -10.048 1.00 97.50 89 ALA A CA 1
ATOM 691 C C . ALA A 1 89 ? 11.651 -20.583 -9.192 1.00 97.50 89 ALA A C 1
ATOM 693 O O . ALA A 1 89 ? 11.385 -20.799 -8.023 1.00 97.50 89 ALA A O 1
ATOM 694 N N . GLU A 1 90 ? 12.772 -21.013 -9.766 1.00 96.69 90 GLU A N 1
ATOM 695 C CA . GLU A 1 90 ? 13.792 -21.782 -9.060 1.00 96.69 90 GLU A CA 1
ATOM 696 C C . GLU A 1 90 ? 15.025 -20.909 -8.819 1.00 96.69 90 GLU A C 1
ATOM 698 O O . GLU A 1 90 ? 15.594 -20.336 -9.758 1.00 96.69 90 GLU A O 1
ATOM 703 N N . ARG A 1 91 ? 15.445 -20.835 -7.556 1.00 94.50 91 ARG A N 1
ATOM 704 C CA . ARG A 1 91 ? 16.598 -20.096 -7.042 1.00 94.50 91 ARG A CA 1
ATOM 705 C C . ARG A 1 91 ? 16.557 -18.622 -7.421 1.00 94.50 91 ARG A C 1
ATOM 707 O O . ARG A 1 91 ? 17.558 -18.062 -7.872 1.00 94.50 91 ARG A O 1
ATOM 714 N N . VAL A 1 92 ? 15.394 -18.000 -7.255 1.00 95.44 92 VAL A N 1
ATOM 715 C CA . VAL A 1 92 ? 15.201 -16.581 -7.550 1.00 95.44 92 VAL A CA 1
ATOM 716 C C . VAL A 1 92 ? 15.832 -15.750 -6.428 1.00 95.44 92 VAL A C 1
ATOM 718 O O . VAL A 1 92 ? 15.463 -15.937 -5.270 1.00 95.44 92 VAL A O 1
ATOM 721 N N . PRO A 1 93 ? 16.790 -14.851 -6.721 1.00 92.44 93 PRO A N 1
ATOM 722 C CA . PRO A 1 93 ? 17.361 -13.967 -5.710 1.00 92.44 93 PRO A CA 1
ATOM 723 C C . PRO A 1 93 ? 16.304 -12.971 -5.218 1.00 92.44 93 PRO A C 1
ATOM 725 O O . PRO A 1 93 ? 15.765 -12.196 -6.005 1.00 92.44 93 PRO A O 1
ATOM 728 N N . CYS A 1 94 ? 16.022 -12.988 -3.917 1.00 88.25 94 CYS A N 1
ATOM 729 C CA . CYS A 1 94 ? 14.982 -12.175 -3.294 1.00 88.25 94 CYS A CA 1
ATOM 730 C C . CYS A 1 94 ? 15.572 -11.251 -2.229 1.00 88.25 94 CYS A C 1
ATOM 732 O O . CYS A 1 94 ? 16.312 -11.719 -1.358 1.00 88.25 94 CYS A O 1
ATOM 734 N N . LEU A 1 95 ? 15.203 -9.968 -2.277 1.00 88.50 95 LEU A N 1
ATOM 735 C CA . LEU A 1 95 ? 15.506 -8.997 -1.228 1.00 88.50 95 LEU A CA 1
ATOM 736 C C . LEU A 1 95 ? 14.696 -9.328 0.032 1.00 88.50 95 LEU A C 1
ATOM 738 O O . LEU A 1 95 ? 13.478 -9.492 -0.020 1.00 88.50 95 LEU A O 1
ATOM 742 N N . GLN A 1 96 ? 15.387 -9.440 1.155 1.00 83.81 96 GLN A N 1
ATOM 743 C CA . GLN A 1 96 ? 14.824 -9.733 2.466 1.00 83.81 96 GLN A CA 1
ATOM 744 C C . GLN A 1 96 ? 14.660 -8.439 3.273 1.00 83.81 96 GLN A C 1
ATOM 746 O O . GLN A 1 96 ? 15.263 -7.413 2.960 1.00 83.81 96 GLN A O 1
ATOM 751 N N . LYS A 1 97 ? 13.868 -8.489 4.352 1.00 81.94 97 LYS A N 1
ATOM 752 C CA . LYS A 1 97 ? 13.659 -7.334 5.251 1.00 81.94 97 LYS A CA 1
ATOM 753 C C . LYS A 1 97 ? 14.952 -6.828 5.902 1.00 81.94 97 LYS A C 1
ATOM 755 O O . LYS A 1 97 ? 15.021 -5.671 6.284 1.00 81.94 97 LYS A O 1
ATOM 760 N N . ASP A 1 98 ? 15.960 -7.691 6.021 1.00 83.25 98 ASP A N 1
ATOM 761 C CA . ASP A 1 98 ? 17.289 -7.367 6.553 1.00 83.25 98 ASP A CA 1
ATOM 762 C C . ASP A 1 98 ? 18.226 -6.732 5.499 1.00 83.25 98 ASP A C 1
ATOM 764 O O . ASP A 1 98 ? 19.417 -6.564 5.754 1.00 83.25 98 ASP A O 1
ATOM 768 N N . GLY A 1 99 ? 17.716 -6.424 4.299 1.00 84.06 99 GLY A N 1
ATOM 769 C CA . GLY A 1 99 ? 18.488 -5.884 3.178 1.00 84.06 99 GLY A CA 1
ATOM 770 C C . GLY A 1 99 ? 19.345 -6.922 2.443 1.00 84.06 99 GLY A C 1
ATOM 771 O O . GLY A 1 99 ? 19.967 -6.598 1.431 1.00 84.06 99 GLY A O 1
ATOM 772 N N . GLN A 1 100 ? 19.388 -8.179 2.898 1.00 87.69 100 GLN A N 1
ATOM 773 C CA . GLN A 1 100 ? 20.158 -9.230 2.237 1.00 87.69 100 GLN A CA 1
ATOM 774 C C . GLN A 1 100 ? 19.396 -9.821 1.053 1.00 87.69 100 GLN A C 1
ATOM 776 O O . GLN A 1 100 ? 18.169 -9.863 1.021 1.00 87.69 100 GLN A O 1
ATOM 781 N N . THR A 1 101 ? 20.137 -10.357 0.083 1.00 91.12 101 THR A N 1
ATOM 782 C CA . THR A 1 101 ? 19.559 -11.138 -1.015 1.00 91.12 101 THR A CA 1
ATOM 783 C C . THR A 1 101 ? 19.753 -12.627 -0.757 1.00 91.12 101 THR A C 1
ATOM 785 O O . THR A 1 101 ? 20.886 -13.084 -0.595 1.00 91.12 101 THR A O 1
ATOM 788 N N . LYS A 1 102 ? 18.662 -13.399 -0.742 1.00 91.19 102 LYS A N 1
ATOM 789 C CA . LYS A 1 102 ? 18.695 -14.864 -0.584 1.00 91.19 102 LYS A CA 1
ATOM 790 C C . LYS A 1 102 ? 17.895 -15.543 -1.698 1.00 91.19 102 LYS A C 1
ATOM 792 O O . LYS A 1 102 ? 16.842 -15.024 -2.066 1.00 91.19 102 LYS A O 1
ATOM 797 N N . PRO A 1 103 ? 18.389 -16.656 -2.270 1.00 93.38 103 PRO A N 1
ATOM 798 C CA . PRO A 1 103 ? 17.642 -17.406 -3.269 1.00 93.38 103 PRO A CA 1
ATOM 799 C C . PRO A 1 103 ? 16.460 -18.132 -2.622 1.00 93.38 103 PRO A C 1
ATOM 801 O O . PRO A 1 103 ? 16.622 -18.719 -1.553 1.00 93.38 103 PRO A O 1
ATOM 804 N N . ASP A 1 104 ? 15.315 -18.133 -3.297 1.00 95.38 104 ASP A N 1
ATOM 805 C CA . ASP A 1 104 ? 14.117 -18.868 -2.882 1.00 95.38 104 ASP A CA 1
ATOM 806 C C . ASP A 1 104 ? 13.366 -19.435 -4.104 1.00 95.38 104 ASP A C 1
ATOM 808 O O . ASP A 1 104 ? 13.654 -19.067 -5.251 1.00 95.38 104 ASP A O 1
ATOM 812 N N . ASP A 1 105 ? 12.431 -20.352 -3.855 1.00 97.00 105 ASP A N 1
ATOM 813 C CA . ASP A 1 105 ? 11.710 -21.116 -4.866 1.00 97.00 105 ASP A CA 1
ATOM 814 C C . ASP A 1 105 ? 10.187 -20.913 -4.778 1.00 97.00 105 ASP A C 1
ATOM 816 O O . ASP A 1 105 ? 9.575 -21.007 -3.714 1.00 97.00 105 ASP A O 1
ATOM 820 N N . GLY A 1 106 ? 9.522 -20.713 -5.914 1.00 97.69 106 GLY A N 1
ATOM 821 C CA . GLY A 1 106 ? 8.068 -20.585 -5.952 1.00 97.69 106 GLY A CA 1
ATOM 822 C C . GLY A 1 106 ? 7.526 -19.871 -7.181 1.00 97.69 106 GLY A C 1
ATOM 823 O O . GLY A 1 106 ? 8.102 -18.900 -7.670 1.00 97.69 106 GLY A O 1
ATOM 824 N N . THR A 1 107 ? 6.329 -20.264 -7.626 1.00 98.31 107 THR A N 1
ATOM 825 C CA . THR A 1 107 ? 5.582 -19.494 -8.636 1.00 98.31 107 THR A CA 1
ATOM 826 C C . THR A 1 107 ? 5.216 -18.087 -8.146 1.00 98.31 107 THR A C 1
ATOM 828 O O . THR A 1 107 ? 4.947 -17.206 -8.962 1.00 98.31 107 THR A O 1
ATOM 831 N N . SER A 1 108 ? 5.268 -17.850 -6.828 1.00 97.56 108 SER A N 1
ATOM 832 C CA . SER A 1 108 ? 5.148 -16.526 -6.202 1.00 97.56 108 SER A CA 1
ATOM 833 C C . SER A 1 108 ? 6.240 -15.546 -6.637 1.00 97.56 108 SER A C 1
ATOM 835 O O . SER A 1 108 ? 6.022 -14.345 -6.544 1.00 97.56 108 SER A O 1
ATOM 837 N N . TYR A 1 109 ? 7.373 -16.031 -7.155 1.00 96.88 109 TYR A N 1
ATOM 838 C CA . TYR A 1 109 ? 8.423 -15.198 -7.754 1.00 96.88 109 TYR A CA 1
ATOM 839 C C . TYR A 1 109 ? 8.258 -15.036 -9.269 1.00 96.88 109 TYR A C 1
ATOM 841 O O . TYR A 1 109 ? 8.688 -14.042 -9.851 1.00 96.88 109 TYR A O 1
ATOM 849 N N . SER A 1 110 ? 7.569 -15.976 -9.919 1.00 98.00 110 SER A N 1
ATOM 850 C CA . SER A 1 110 ? 7.282 -15.905 -11.353 1.00 98.00 110 SER A CA 1
ATOM 851 C C . SER A 1 110 ? 6.186 -14.894 -11.680 1.00 98.00 110 SER A C 1
ATOM 853 O O . SER A 1 110 ? 6.312 -14.135 -12.642 1.00 98.00 110 SER A O 1
ATOM 855 N N . ALA A 1 111 ? 5.115 -14.862 -10.883 1.00 98.50 111 ALA A N 1
ATOM 856 C CA . ALA A 1 111 ? 4.008 -13.926 -11.065 1.00 98.50 111 ALA A CA 1
ATOM 857 C C . ALA A 1 111 ? 4.448 -12.443 -11.077 1.00 98.50 111 ALA A C 1
ATOM 859 O O . ALA A 1 111 ? 4.137 -11.760 -12.058 1.00 98.50 111 ALA A O 1
ATOM 860 N N . PRO A 1 112 ? 5.212 -11.927 -10.089 1.00 97.62 112 PRO A N 1
ATOM 861 C CA . PRO A 1 112 ? 5.669 -10.538 -10.109 1.00 97.62 112 PRO A CA 1
ATOM 862 C C . PRO A 1 112 ? 6.622 -10.242 -11.272 1.00 97.62 112 PRO A C 1
ATOM 864 O O . PRO A 1 112 ? 6.565 -9.147 -11.824 1.00 97.62 112 PRO A O 1
ATOM 867 N N . ALA A 1 113 ? 7.435 -11.207 -11.719 1.00 96.56 113 ALA A N 1
ATOM 868 C CA . ALA A 1 113 ? 8.280 -11.021 -12.900 1.00 96.56 113 ALA A CA 1
ATOM 869 C C . ALA A 1 113 ? 7.443 -10.771 -14.171 1.00 96.56 113 ALA A C 1
ATOM 871 O O . ALA A 1 113 ? 7.733 -9.856 -14.939 1.00 96.56 113 ALA A O 1
ATOM 872 N N . VAL A 1 114 ? 6.362 -11.534 -14.375 1.00 98.31 114 VAL A N 1
ATOM 873 C CA . VAL A 1 114 ? 5.432 -11.306 -15.497 1.00 98.31 114 VAL A CA 1
ATOM 874 C C . VAL A 1 114 ? 4.679 -9.986 -15.337 1.00 98.31 114 VAL A C 1
ATOM 876 O O . VAL A 1 114 ? 4.524 -9.262 -16.319 1.00 98.31 114 VAL A O 1
ATOM 879 N N . ALA A 1 115 ? 4.246 -9.640 -14.121 1.00 98.38 115 ALA A N 1
ATOM 880 C CA . ALA A 1 115 ? 3.598 -8.358 -13.850 1.00 98.38 115 ALA A CA 1
ATOM 881 C C . ALA A 1 115 ? 4.517 -7.171 -14.188 1.00 98.38 115 ALA A C 1
ATOM 883 O O . ALA A 1 115 ? 4.086 -6.239 -14.863 1.00 98.38 115 ALA A O 1
ATOM 884 N N . GLY A 1 116 ? 5.797 -7.248 -13.810 1.00 97.31 116 GLY A N 1
ATOM 885 C CA . GLY A 1 116 ? 6.811 -6.252 -14.156 1.00 97.31 116 GLY A CA 1
ATOM 886 C C . GLY A 1 116 ? 7.032 -6.128 -15.663 1.00 97.31 116 GLY A C 1
ATOM 887 O O . GLY A 1 116 ? 7.112 -5.020 -16.185 1.00 97.31 116 GLY A O 1
ATOM 888 N N . VAL A 1 117 ? 7.049 -7.245 -16.398 1.00 96.62 117 VAL A N 1
ATOM 889 C CA . VAL A 1 117 ? 7.145 -7.213 -17.867 1.00 96.62 117 VAL A CA 1
ATOM 890 C C . VAL A 1 117 ? 5.912 -6.565 -18.508 1.00 96.62 117 VAL A C 1
ATOM 892 O O . VAL A 1 117 ? 6.056 -5.757 -19.424 1.00 96.62 117 VAL A O 1
ATOM 895 N N . ILE A 1 118 ? 4.704 -6.863 -18.021 1.00 97.25 118 ILE A N 1
ATOM 896 C CA . ILE A 1 118 ? 3.474 -6.212 -18.498 1.00 97.25 118 ILE A CA 1
ATOM 897 C C . ILE A 1 118 ? 3.521 -4.706 -18.219 1.00 97.25 118 ILE A C 1
ATOM 899 O O . ILE A 1 118 ? 3.204 -3.919 -19.109 1.00 97.25 118 ILE A O 1
ATOM 903 N N . ALA A 1 119 ? 3.956 -4.302 -17.023 1.00 96.25 119 ALA A N 1
ATOM 904 C CA . ALA A 1 119 ? 4.120 -2.895 -16.664 1.00 96.25 119 ALA A CA 1
ATOM 905 C C . ALA A 1 119 ? 5.140 -2.191 -17.575 1.00 96.25 119 ALA A C 1
ATOM 907 O O . ALA A 1 119 ? 4.863 -1.106 -18.081 1.00 96.25 119 ALA A O 1
ATOM 908 N N . ASN A 1 120 ? 6.269 -2.843 -17.869 1.00 92.62 120 ASN A N 1
ATOM 909 C CA . ASN A 1 120 ? 7.266 -2.339 -18.812 1.00 92.62 120 ASN A CA 1
ATOM 910 C C . ASN A 1 120 ? 6.665 -2.117 -20.211 1.00 92.62 120 ASN A C 1
ATOM 912 O O . ASN A 1 120 ? 6.859 -1.060 -20.802 1.00 92.62 120 ASN A O 1
ATOM 916 N N . TYR A 1 121 ? 5.861 -3.056 -20.718 1.00 93.00 121 TYR A N 1
ATOM 917 C CA . TYR A 1 121 ? 5.154 -2.865 -21.989 1.00 93.00 121 TYR A CA 1
ATOM 918 C C . TYR A 1 121 ? 4.096 -1.760 -21.944 1.00 93.00 121 TYR A C 1
ATOM 920 O O . TYR A 1 121 ? 3.904 -1.057 -22.934 1.00 93.00 121 TYR A O 1
ATOM 928 N N . MET A 1 122 ? 3.410 -1.584 -20.812 1.00 90.50 122 MET A N 1
ATOM 929 C CA . MET A 1 122 ? 2.459 -0.483 -20.619 1.00 90.50 122 MET A CA 1
ATOM 930 C C . MET A 1 122 ? 3.142 0.888 -20.601 1.00 90.50 122 MET A C 1
ATOM 932 O O . MET A 1 122 ? 2.489 1.872 -20.937 1.00 90.50 122 MET A O 1
ATOM 936 N N . ALA A 1 123 ? 4.423 0.950 -20.229 1.00 88.38 123 ALA A N 1
ATOM 937 C CA . ALA A 1 123 ? 5.216 2.176 -20.220 1.00 88.38 123 ALA A CA 1
ATOM 938 C C . ALA A 1 123 ? 5.751 2.570 -21.609 1.00 88.38 123 ALA A C 1
ATOM 940 O O . ALA A 1 123 ? 6.281 3.667 -21.774 1.00 88.38 123 ALA A O 1
ATOM 941 N N . TYR A 1 124 ? 5.631 1.705 -22.621 1.00 83.88 124 TYR A N 1
ATOM 942 C CA . TYR A 1 124 ? 6.062 2.039 -23.978 1.00 83.88 124 TYR A CA 1
ATOM 943 C C . TYR A 1 124 ? 5.130 3.080 -24.605 1.00 83.88 124 TYR A C 1
ATOM 945 O O . TYR A 1 124 ? 3.914 3.019 -24.432 1.00 83.88 124 TYR A O 1
ATOM 953 N N . ASN A 1 125 ? 5.692 3.969 -25.435 1.00 82.81 125 ASN A N 1
ATOM 954 C CA . ASN A 1 125 ? 4.922 4.945 -26.226 1.00 82.81 125 ASN A CA 1
ATOM 955 C C . ASN A 1 125 ? 3.786 4.285 -27.019 1.00 82.81 125 ASN A C 1
ATOM 957 O O . ASN A 1 125 ? 2.736 4.877 -27.261 1.00 82.81 125 ASN A O 1
ATOM 961 N N . THR A 1 126 ? 4.008 3.050 -27.461 1.00 85.31 126 THR A N 1
ATOM 962 C CA . THR A 1 126 ? 2.985 2.208 -28.067 1.00 85.31 126 THR A CA 1
ATOM 963 C C . THR A 1 126 ? 3.161 0.800 -27.512 1.00 85.31 126 THR A C 1
ATOM 965 O O . THR A 1 126 ? 4.141 0.138 -27.862 1.00 85.31 126 THR A O 1
ATOM 968 N N . PRO A 1 127 ? 2.256 0.342 -26.630 1.00 89.69 127 PRO A N 1
ATOM 969 C CA . PRO A 1 127 ? 2.266 -1.036 -26.169 1.00 89.69 127 PRO A CA 1
ATOM 970 C C . PRO A 1 127 ? 2.187 -2.011 -27.356 1.00 89.69 127 PRO A C 1
ATOM 972 O O . PRO A 1 127 ? 1.570 -1.683 -28.370 1.00 89.69 127 PRO A O 1
ATOM 975 N N . PRO A 1 128 ? 2.782 -3.211 -27.253 1.00 88.31 128 PRO A N 1
ATOM 976 C CA . PRO A 1 128 ? 2.905 -4.144 -28.378 1.00 88.31 128 PRO A CA 1
ATOM 977 C C . PRO A 1 128 ? 1.593 -4.860 -28.740 1.00 88.31 128 PRO A C 1
ATOM 979 O O . PRO A 1 128 ? 1.528 -5.587 -29.728 1.00 88.31 128 PRO A O 1
ATOM 982 N N . TRP A 1 129 ? 0.545 -4.676 -27.941 1.00 88.69 129 TRP A N 1
ATOM 983 C CA . TRP A 1 129 ? -0.792 -5.186 -28.213 1.00 88.69 129 TRP A CA 1
ATOM 984 C C . TRP A 1 129 ? -1.680 -4.150 -28.907 1.00 88.69 129 TRP A C 1
ATOM 986 O O . TRP A 1 129 ? -1.344 -2.969 -28.991 1.00 88.69 129 TRP A O 1
ATOM 996 N N . GLN A 1 130 ? -2.851 -4.581 -29.386 1.00 83.44 130 GLN A N 1
ATOM 997 C CA . GLN A 1 130 ? -3.796 -3.699 -30.069 1.00 83.44 130 GLN A CA 1
ATOM 998 C C . GLN A 1 130 ? -4.139 -2.449 -29.229 1.00 83.44 130 GLN A C 1
ATOM 1000 O O . GLN A 1 130 ? -4.702 -2.533 -28.135 1.00 83.44 130 GLN A O 1
ATOM 1005 N N . GLY A 1 131 ? -3.805 -1.272 -29.767 1.00 81.81 131 GLY A N 1
ATOM 1006 C CA . GLY A 1 131 ? -4.079 0.020 -29.140 1.00 81.81 131 GLY A CA 1
ATOM 1007 C C . GLY A 1 131 ? -5.567 0.388 -29.130 1.00 81.81 131 GLY A C 1
ATOM 1008 O O . GLY A 1 131 ? -6.361 -0.116 -29.923 1.00 81.81 131 GLY A O 1
ATOM 1009 N N . GLY A 1 132 ? -5.947 1.294 -28.224 1.00 83.56 132 GLY A N 1
ATOM 1010 C CA . GLY A 1 132 ? -7.314 1.823 -28.115 1.00 83.56 132 GLY A CA 1
ATOM 1011 C C . GLY A 1 132 ? -8.318 0.915 -27.394 1.00 83.56 132 GLY A C 1
ATOM 1012 O O . GLY A 1 132 ? -9.445 1.343 -27.150 1.00 83.56 132 GLY A O 1
ATOM 1013 N N . LEU A 1 133 ? -7.925 -0.304 -27.011 1.00 92.62 133 LEU A N 1
ATOM 1014 C CA . LEU A 1 133 ? -8.755 -1.188 -26.192 1.00 92.62 133 LEU A CA 1
ATOM 1015 C C . LEU A 1 133 ? -8.841 -0.685 -24.744 1.00 92.62 133 LEU A C 1
ATOM 1017 O O . LEU A 1 133 ? -7.856 -0.221 -24.165 1.00 92.62 133 LEU A O 1
ATOM 1021 N N . GLN A 1 134 ? -10.024 -0.815 -24.148 1.00 93.69 134 GLN A N 1
ATOM 1022 C CA . GLN A 1 134 ? -10.320 -0.406 -22.774 1.00 93.69 134 GLN A CA 1
ATOM 1023 C C . GLN A 1 134 ? -11.005 -1.536 -22.004 1.00 93.69 134 GLN A C 1
ATOM 1025 O O . GLN A 1 134 ? -11.465 -2.515 -22.599 1.00 93.69 134 GLN A O 1
ATOM 1030 N N . GLY A 1 135 ? -11.063 -1.389 -20.679 1.00 96.25 135 GLY A N 1
ATOM 1031 C CA . GLY A 1 135 ? -11.752 -2.321 -19.792 1.00 96.25 135 GLY A CA 1
ATOM 1032 C C . GLY A 1 135 ? -11.325 -3.773 -20.003 1.00 96.25 135 GLY A C 1
ATOM 1033 O O . GLY A 1 135 ? -10.163 -4.063 -20.305 1.00 96.25 135 GLY A O 1
ATOM 1034 N N . ARG A 1 136 ? -12.287 -4.691 -19.931 1.00 97.44 136 ARG A N 1
ATOM 1035 C CA . ARG A 1 136 ? -12.064 -6.123 -20.160 1.00 97.44 136 ARG A CA 1
ATOM 1036 C C . ARG A 1 136 ? -11.332 -6.441 -21.467 1.00 97.44 136 ARG A C 1
ATOM 1038 O O . ARG A 1 136 ? -10.412 -7.253 -21.445 1.00 97.44 136 ARG A O 1
ATOM 1045 N N . ALA A 1 137 ? -11.687 -5.790 -22.577 1.00 97.00 137 ALA A N 1
ATOM 1046 C CA . ALA A 1 137 ? -11.084 -6.070 -23.884 1.00 97.00 137 ALA A CA 1
ATOM 1047 C C . ALA A 1 137 ? -9.567 -5.818 -23.883 1.00 97.00 137 ALA A C 1
ATOM 1049 O O . ALA A 1 137 ? -8.804 -6.568 -24.488 1.00 97.00 137 ALA A O 1
ATOM 1050 N N . ARG A 1 138 ? -9.110 -4.799 -23.140 1.00 95.94 138 ARG A N 1
ATOM 1051 C CA . ARG A 1 138 ? -7.678 -4.552 -22.920 1.00 95.94 138 ARG A CA 1
ATOM 1052 C C . ARG A 1 138 ? -7.016 -5.716 -22.180 1.00 95.94 138 ARG A C 1
ATOM 1054 O O . ARG A 1 138 ? -5.932 -6.140 -22.565 1.00 95.94 138 ARG A O 1
ATOM 1061 N N . VAL A 1 139 ? -7.643 -6.220 -21.118 1.00 97.31 139 VAL A N 1
ATOM 1062 C CA . VAL A 1 139 ? -7.093 -7.318 -20.301 1.00 97.31 139 VAL A CA 1
ATOM 1063 C C . VAL A 1 139 ? -7.023 -8.618 -21.097 1.00 97.31 139 VAL A C 1
ATOM 1065 O O . VAL A 1 139 ? -6.016 -9.321 -21.042 1.00 97.31 139 VAL A O 1
ATOM 1068 N N . GLU A 1 140 ? -8.068 -8.923 -21.864 1.00 97.25 140 GLU A N 1
ATOM 1069 C CA . GLU A 1 140 ? -8.117 -10.088 -22.749 1.00 97.25 140 GLU A CA 1
ATOM 1070 C C . GLU A 1 140 ? -7.002 -10.044 -23.792 1.00 97.25 140 GLU A C 1
ATOM 1072 O O . GLU A 1 140 ? -6.314 -11.046 -23.999 1.00 97.25 140 GLU A O 1
ATOM 1077 N N . GLU A 1 141 ? -6.763 -8.872 -24.379 1.00 97.00 141 GLU A N 1
ATOM 1078 C CA . GLU A 1 141 ? -5.703 -8.690 -25.360 1.00 97.00 141 GLU A CA 1
ATOM 1079 C C . GLU A 1 141 ? -4.302 -8.794 -24.732 1.00 97.00 141 GLU A C 1
ATOM 1081 O O . GLU A 1 141 ? -3.440 -9.478 -25.283 1.00 97.00 141 GLU A O 1
ATOM 1086 N N . ILE A 1 142 ? -4.066 -8.208 -23.551 1.00 97.06 142 ILE A N 1
ATOM 1087 C CA . ILE A 1 142 ? -2.797 -8.387 -22.818 1.00 97.06 142 ILE A CA 1
ATOM 1088 C C . ILE A 1 142 ? -2.573 -9.873 -22.515 1.00 97.06 142 ILE A C 1
ATOM 1090 O O . ILE A 1 142 ? -1.487 -10.411 -22.740 1.00 97.06 142 ILE A O 1
ATOM 1094 N N . ARG A 1 143 ? -3.608 -10.575 -22.041 1.00 96.81 143 ARG A N 1
ATOM 1095 C CA . ARG A 1 143 ? -3.537 -12.012 -21.758 1.00 96.81 143 ARG A CA 1
ATOM 1096 C C . ARG A 1 143 ? -3.214 -12.821 -23.014 1.00 96.81 143 ARG A C 1
ATOM 1098 O O . ARG A 1 143 ? -2.381 -13.728 -22.936 1.00 96.81 143 ARG A O 1
ATOM 1105 N N . ARG A 1 144 ? -3.858 -12.517 -24.148 1.00 96.12 144 ARG A N 1
ATOM 1106 C CA . ARG A 1 144 ? -3.576 -13.141 -25.451 1.00 96.12 144 ARG A CA 1
ATOM 1107 C C . ARG A 1 144 ? -2.127 -12.891 -25.855 1.00 96.12 144 ARG A C 1
ATOM 1109 O O . ARG A 1 144 ? -1.419 -13.848 -26.156 1.00 96.12 144 ARG A O 1
ATOM 1116 N N . PHE A 1 145 ? -1.669 -11.641 -25.790 1.00 96.31 145 PHE A N 1
ATOM 1117 C CA . PHE A 1 145 ? -0.302 -11.252 -26.126 1.00 96.31 145 PHE A CA 1
ATOM 1118 C C . PHE A 1 145 ? 0.730 -12.062 -25.328 1.00 96.31 145 PHE A C 1
ATOM 1120 O O . PHE A 1 145 ? 1.595 -12.727 -25.896 1.00 96.31 145 PHE A O 1
ATOM 1127 N N . ILE A 1 146 ? 0.579 -12.112 -24.003 1.00 96.12 146 ILE A N 1
ATOM 1128 C CA . ILE A 1 146 ? 1.480 -12.873 -23.130 1.00 96.12 146 ILE A CA 1
ATOM 1129 C C . ILE A 1 146 ? 1.430 -14.379 -23.435 1.00 96.12 146 ILE A C 1
ATOM 1131 O O . ILE A 1 146 ? 2.475 -15.039 -23.477 1.00 96.12 146 ILE A O 1
ATOM 1135 N N . LYS A 1 147 ? 0.239 -14.935 -23.683 1.00 95.44 147 LYS A N 1
ATOM 1136 C CA . LYS A 1 147 ? 0.050 -16.376 -23.902 1.00 95.44 147 LYS A CA 1
ATOM 1137 C C . LYS A 1 147 ? 0.532 -16.861 -25.271 1.00 95.44 147 LYS A C 1
ATOM 1139 O O . LYS A 1 147 ? 1.073 -17.962 -25.367 1.00 95.44 147 LYS A O 1
ATOM 1144 N N . GLU A 1 148 ? 0.324 -16.075 -26.318 1.00 94.44 148 GLU A N 1
ATOM 1145 C CA . GLU A 1 148 ? 0.359 -16.570 -27.700 1.00 94.44 148 GLU A CA 1
ATOM 1146 C C . GLU A 1 148 ? 1.332 -15.800 -28.589 1.00 94.44 148 GLU A C 1
ATOM 1148 O O . GLU A 1 148 ? 1.937 -16.397 -29.479 1.00 94.44 148 GLU A O 1
ATOM 1153 N N . ASP A 1 149 ? 1.514 -14.500 -28.356 1.00 95.44 149 ASP A N 1
ATOM 1154 C CA . ASP A 1 149 ? 2.253 -13.648 -29.282 1.00 95.44 149 ASP A CA 1
ATOM 1155 C C . ASP A 1 149 ? 3.768 -13.902 -29.201 1.00 95.44 149 ASP A C 1
ATOM 1157 O O . ASP A 1 149 ? 4.340 -13.837 -28.110 1.00 95.44 149 ASP A O 1
ATOM 1161 N N . PRO A 1 150 ? 4.472 -14.171 -30.313 1.00 92.94 150 PRO A N 1
ATOM 1162 C CA . PRO A 1 150 ? 5.922 -14.364 -30.299 1.00 92.94 150 PRO A CA 1
ATOM 1163 C C . PRO A 1 150 ? 6.712 -13.196 -29.687 1.00 92.94 150 PRO A C 1
ATOM 1165 O O . PRO A 1 150 ? 7.808 -13.413 -29.174 1.00 92.94 150 PRO A O 1
ATOM 1168 N N . GLN A 1 151 ? 6.171 -11.973 -29.703 1.00 91.50 151 GLN A N 1
ATOM 1169 C CA . GLN A 1 151 ? 6.805 -10.816 -29.068 1.00 91.50 151 GLN A CA 1
ATOM 1170 C C . GLN A 1 151 ? 6.654 -10.808 -27.543 1.00 91.50 151 GLN A C 1
ATOM 1172 O O . GLN A 1 151 ? 7.475 -10.200 -26.866 1.00 91.50 151 GLN A O 1
ATOM 1177 N N . GLY A 1 152 ? 5.655 -11.501 -26.990 1.00 92.88 152 GLY A N 1
ATOM 1178 C CA . GLY A 1 152 ? 5.453 -11.622 -25.541 1.00 92.88 152 GLY A CA 1
ATOM 1179 C C . GLY A 1 152 ? 6.267 -12.742 -24.882 1.00 92.88 152 GLY A C 1
ATOM 1180 O O . GLY A 1 152 ? 6.247 -12.885 -23.658 1.00 92.88 152 GLY A O 1
ATOM 1181 N N . GLY A 1 153 ? 6.959 -13.575 -25.669 1.00 94.50 153 GLY A N 1
ATOM 1182 C CA . GLY A 1 153 ? 7.718 -14.718 -25.163 1.00 94.50 153 GLY A CA 1
ATOM 1183 C C . GLY A 1 153 ? 7.958 -15.817 -26.195 1.00 94.50 153 GLY A C 1
ATOM 1184 O O . GLY A 1 153 ? 7.423 -15.796 -27.305 1.00 94.50 153 GLY A O 1
ATOM 1185 N N . TRP A 1 154 ? 8.712 -16.846 -25.812 1.00 92.25 154 TRP A N 1
ATOM 1186 C CA . TRP A 1 154 ? 8.953 -18.033 -26.645 1.00 92.25 154 TRP A CA 1
ATOM 1187 C C . TRP A 1 154 ? 9.214 -19.279 -25.795 1.00 92.25 154 TRP A C 1
ATOM 1189 O O . TRP A 1 154 ? 9.495 -19.192 -24.600 1.00 92.25 154 TRP A O 1
ATOM 1199 N N . LYS A 1 155 ? 9.123 -20.467 -26.407 1.00 92.88 155 LYS A N 1
ATOM 1200 C CA . LYS A 1 155 ? 9.509 -21.724 -25.747 1.00 92.88 155 LYS A CA 1
ATOM 1201 C C . LYS A 1 155 ? 11.028 -21.846 -25.706 1.00 92.88 155 LYS A C 1
ATOM 1203 O O . LYS A 1 155 ? 11.651 -21.913 -26.763 1.00 92.88 155 LYS A O 1
ATOM 1208 N N . ARG A 1 156 ? 11.616 -21.909 -24.512 1.00 85.50 156 ARG A N 1
ATOM 1209 C CA . ARG A 1 156 ? 13.075 -21.969 -24.334 1.00 85.50 156 ARG A CA 1
ATOM 1210 C C . ARG A 1 156 ? 13.528 -23.394 -23.984 1.00 85.50 156 ARG A C 1
ATOM 1212 O O . ARG A 1 156 ? 13.400 -23.773 -22.824 1.00 85.50 156 ARG A O 1
ATOM 1219 N N . PRO A 1 157 ? 14.009 -24.209 -24.945 1.00 86.50 157 PRO A N 1
ATOM 1220 C CA . PRO A 1 157 ? 14.559 -25.523 -24.620 1.00 86.50 157 PRO A CA 1
ATOM 1221 C C . PRO A 1 157 ? 15.787 -25.376 -23.720 1.00 86.50 157 PRO A C 1
ATOM 1223 O O . PRO A 1 157 ? 16.506 -24.377 -23.810 1.00 86.50 157 PRO A O 1
ATOM 1226 N N . ASP A 1 158 ? 16.041 -26.370 -22.869 1.00 84.25 158 ASP A N 1
ATOM 1227 C CA . ASP A 1 158 ? 17.270 -26.354 -22.078 1.00 84.25 158 ASP A CA 1
ATOM 1228 C C . ASP A 1 158 ? 18.505 -26.723 -22.914 1.00 84.25 158 ASP A C 1
ATOM 1230 O O . ASP A 1 158 ? 18.425 -27.154 -24.067 1.00 84.25 158 ASP A O 1
ATOM 1234 N N . LYS A 1 159 ? 19.677 -26.605 -22.282 1.00 80.88 159 LYS A N 1
ATOM 1235 C CA . LYS A 1 159 ? 20.982 -26.957 -22.863 1.00 80.88 159 LYS A CA 1
ATOM 1236 C C . LYS A 1 159 ? 21.102 -28.412 -23.343 1.00 80.88 159 LYS A C 1
ATOM 1238 O O . LYS A 1 159 ? 22.006 -28.713 -24.112 1.00 80.88 159 LYS A O 1
ATOM 1243 N N . ASN A 1 160 ? 20.217 -29.300 -22.887 1.00 84.50 160 ASN A N 1
ATOM 1244 C CA . ASN A 1 160 ? 20.199 -30.719 -23.237 1.00 84.50 160 ASN A CA 1
ATOM 1245 C C . ASN A 1 160 ? 19.112 -31.047 -24.278 1.00 84.50 160 ASN A C 1
ATOM 1247 O O . ASN A 1 160 ? 18.883 -32.219 -24.572 1.00 84.50 160 ASN A O 1
ATOM 1251 N N . GLY A 1 161 ? 18.419 -30.039 -24.817 1.00 81.75 161 GLY A N 1
ATOM 1252 C CA . GLY A 1 161 ? 17.360 -30.215 -25.807 1.00 81.75 161 GLY A CA 1
ATOM 1253 C C . GLY A 1 161 ? 16.022 -30.689 -25.232 1.00 81.75 161 GLY A C 1
ATOM 1254 O O . GLY A 1 161 ? 15.149 -31.090 -26.003 1.00 81.75 161 GLY A O 1
ATOM 1255 N N . ARG A 1 162 ? 15.817 -30.648 -23.905 1.00 83.62 162 ARG A N 1
ATOM 1256 C CA . ARG A 1 162 ? 14.496 -30.927 -23.322 1.00 83.62 162 ARG A CA 1
ATOM 1257 C C . ARG A 1 162 ? 13.503 -29.848 -23.767 1.00 83.62 162 ARG A C 1
ATOM 1259 O O . ARG A 1 162 ? 13.863 -28.666 -23.767 1.00 83.62 162 ARG A O 1
ATOM 1266 N N . PRO A 1 163 ? 12.253 -30.222 -24.113 1.00 87.19 163 PRO A N 1
ATOM 1267 C CA . PRO A 1 163 ? 11.228 -29.256 -24.478 1.00 87.19 163 PRO A CA 1
ATOM 1268 C C . PRO A 1 163 ? 11.051 -28.196 -23.390 1.00 87.19 163 PRO A C 1
ATOM 1270 O O . PRO A 1 163 ? 10.765 -28.507 -22.233 1.00 87.19 163 PRO A O 1
ATOM 1273 N N . GLY A 1 164 ? 11.240 -26.942 -23.784 1.00 91.25 164 GLY A N 1
ATOM 1274 C CA . GLY A 1 164 ? 11.067 -25.789 -22.917 1.00 91.25 164 GLY A CA 1
ATOM 1275 C C . GLY A 1 164 ? 9.612 -25.451 -22.649 1.00 91.25 164 GLY A C 1
ATOM 1276 O O . GLY A 1 164 ? 8.709 -25.842 -23.398 1.00 91.25 164 GLY A O 1
ATOM 1277 N N . VAL A 1 165 ? 9.400 -24.628 -21.628 1.00 95.31 165 VAL A N 1
ATOM 1278 C CA . VAL A 1 165 ? 8.136 -23.910 -21.458 1.00 95.31 165 VAL A CA 1
ATOM 1279 C C . VAL A 1 165 ? 8.216 -22.540 -22.117 1.00 95.31 165 VAL A C 1
ATOM 1281 O O . VAL A 1 165 ? 9.299 -22.043 -22.433 1.00 95.31 165 VAL A O 1
ATOM 1284 N N . ARG A 1 166 ? 7.052 -21.940 -22.371 1.00 96.00 166 ARG A N 1
ATOM 1285 C CA . ARG A 1 166 ? 6.973 -20.561 -22.847 1.00 96.00 166 ARG A CA 1
ATOM 1286 C C . ARG A 1 166 ? 7.414 -19.627 -21.722 1.00 96.00 166 ARG A C 1
ATOM 1288 O O . ARG A 1 166 ? 6.740 -19.592 -20.699 1.00 96.00 166 ARG A O 1
ATOM 1295 N N . ILE A 1 167 ? 8.509 -18.907 -21.930 1.00 96.38 167 ILE A N 1
ATOM 1296 C CA . ILE A 1 167 ? 9.045 -17.912 -21.001 1.00 96.38 167 ILE A CA 1
ATOM 1297 C C . ILE A 1 167 ? 8.606 -16.527 -21.468 1.00 96.38 167 ILE A C 1
ATOM 1299 O O . ILE A 1 167 ? 8.690 -16.231 -22.663 1.00 96.38 167 ILE A O 1
ATOM 1303 N N . VAL A 1 168 ? 8.132 -15.700 -20.536 1.00 96.25 168 VAL A N 1
ATOM 1304 C CA . VAL A 1 168 ? 7.819 -14.293 -20.805 1.00 96.25 168 VAL A CA 1
ATOM 1305 C C . VAL A 1 168 ? 9.071 -13.543 -21.268 1.00 96.25 168 VAL A C 1
ATOM 1307 O O . VAL A 1 168 ? 10.172 -13.783 -20.773 1.00 96.25 168 VAL A O 1
ATOM 1310 N N . TRP A 1 169 ? 8.911 -12.619 -22.206 1.00 92.94 169 TRP A N 1
ATOM 1311 C CA . TRP A 1 169 ? 9.990 -11.762 -22.685 1.00 92.94 169 TRP A CA 1
ATOM 1312 C C . TRP A 1 169 ? 9.573 -10.303 -22.614 1.00 92.94 169 TRP A C 1
ATOM 1314 O O . TRP A 1 169 ? 8.396 -10.004 -22.760 1.00 92.94 169 TRP A O 1
ATOM 1324 N N . ASN A 1 170 ? 10.534 -9.412 -22.379 1.00 89.62 170 ASN A N 1
ATOM 1325 C CA . ASN A 1 170 ? 10.330 -7.965 -22.301 1.00 89.62 170 ASN A CA 1
ATOM 1326 C C . ASN A 1 170 ? 10.655 -7.232 -23.615 1.00 89.62 170 ASN A C 1
ATOM 1328 O O . ASN A 1 170 ? 10.716 -6.009 -23.620 1.00 89.62 170 ASN A O 1
ATOM 1332 N N . GLY A 1 171 ? 10.919 -7.956 -24.706 1.00 86.12 171 GLY A N 1
ATOM 1333 C CA . GLY A 1 171 ? 11.271 -7.373 -26.004 1.00 86.12 171 GLY A CA 1
ATOM 1334 C C . GLY A 1 171 ? 12.749 -6.997 -26.168 1.00 86.12 171 GLY A C 1
ATOM 1335 O O . GLY A 1 171 ? 13.149 -6.606 -27.262 1.00 86.12 171 GLY A O 1
ATOM 1336 N N . ALA A 1 172 ? 13.583 -7.145 -25.131 1.00 84.50 172 ALA A N 1
ATOM 1337 C CA . ALA A 1 172 ? 15.003 -6.814 -25.219 1.00 84.50 172 ALA A CA 1
ATOM 1338 C C . ALA A 1 172 ? 15.762 -7.792 -26.131 1.00 84.50 172 ALA A C 1
ATOM 1340 O O . ALA A 1 172 ? 15.788 -9.005 -25.902 1.00 84.50 172 ALA A O 1
ATOM 1341 N N . THR A 1 173 ? 16.415 -7.254 -27.158 1.00 83.75 173 THR A N 1
ATOM 1342 C CA . THR A 1 173 ? 17.229 -7.999 -28.126 1.00 83.75 173 THR A CA 1
ATOM 1343 C C . THR A 1 173 ? 18.719 -7.935 -27.787 1.00 83.75 173 THR A C 1
ATOM 1345 O O . THR A 1 173 ? 19.176 -7.073 -27.037 1.00 83.75 173 THR A O 1
ATOM 1348 N N . ALA A 1 174 ? 19.518 -8.804 -28.413 1.00 79.94 174 ALA A N 1
ATOM 1349 C CA . ALA A 1 174 ? 20.977 -8.744 -28.302 1.00 79.94 174 ALA A CA 1
ATOM 1350 C C . ALA A 1 174 ? 21.563 -7.400 -28.777 1.00 79.94 174 ALA A C 1
ATOM 1352 O O . ALA A 1 174 ? 22.623 -7.002 -28.307 1.00 79.94 174 ALA A O 1
ATOM 1353 N N . ASN A 1 175 ? 20.896 -6.693 -29.697 1.00 80.69 175 ASN A N 1
ATOM 1354 C CA . ASN A 1 175 ? 21.327 -5.354 -30.101 1.00 80.69 175 ASN A CA 1
ATOM 1355 C C . ASN A 1 175 ? 21.005 -4.320 -29.021 1.00 80.69 175 ASN A C 1
ATOM 1357 O O . ASN A 1 175 ? 21.869 -3.511 -28.713 1.00 80.69 175 ASN A O 1
ATOM 1361 N N . ASN A 1 176 ? 19.845 -4.421 -28.360 1.00 79.62 176 ASN A N 1
ATOM 1362 C CA . ASN A 1 176 ? 19.531 -3.556 -27.216 1.00 79.62 176 ASN A CA 1
ATOM 1363 C C . ASN A 1 176 ? 20.553 -3.719 -26.084 1.00 79.62 176 ASN A C 1
ATOM 1365 O O . ASN A 1 176 ? 20.892 -2.740 -25.441 1.00 79.62 176 ASN A O 1
ATOM 1369 N N . GLN A 1 177 ? 21.097 -4.923 -25.876 1.00 72.38 177 GLN A N 1
ATOM 1370 C CA . GLN A 1 177 ? 22.185 -5.144 -24.912 1.00 72.38 177 GLN A CA 1
ATOM 1371 C C . GLN A 1 177 ? 23.530 -4.541 -25.340 1.00 72.38 177 GLN A C 1
ATOM 1373 O O . GLN A 1 177 ? 24.332 -4.198 -24.483 1.00 72.38 177 GLN A O 1
ATOM 1378 N N . LYS A 1 178 ? 23.808 -4.438 -26.645 1.00 78.38 178 LYS A N 1
ATOM 1379 C CA . LYS A 1 178 ? 25.033 -3.796 -27.158 1.00 78.38 178 LYS A CA 1
ATOM 1380 C C . LYS A 1 178 ? 24.944 -2.272 -27.125 1.00 78.38 178 LYS A C 1
ATOM 1382 O O . LYS A 1 178 ? 25.967 -1.611 -27.008 1.00 78.38 178 LYS A O 1
ATOM 1387 N N . GLU A 1 179 ? 23.736 -1.746 -27.309 1.00 75.12 179 GLU A N 1
ATOM 1388 C CA . GLU A 1 179 ? 23.422 -0.314 -27.274 1.00 75.12 179 GLU A CA 1
ATOM 1389 C C . GLU A 1 179 ? 23.138 0.187 -25.860 1.00 75.12 179 GLU A C 1
ATOM 1391 O O . GLU A 1 179 ? 23.213 1.392 -25.622 1.00 75.12 179 GLU A O 1
ATOM 1396 N N . ALA A 1 180 ? 22.839 -0.719 -24.923 1.00 65.56 180 ALA A N 1
ATOM 1397 C CA . ALA A 1 180 ? 22.890 -0.420 -23.508 1.00 65.56 180 ALA A CA 1
ATOM 1398 C C . ALA A 1 180 ? 24.319 0.037 -23.203 1.00 65.56 180 ALA A C 1
ATOM 1400 O O . ALA A 1 180 ? 25.264 -0.755 -23.217 1.00 65.56 180 ALA A O 1
ATOM 1401 N N . GLY A 1 181 ? 24.480 1.344 -22.998 1.00 59.12 181 GLY A N 1
ATOM 1402 C CA . GLY A 1 181 ? 25.693 1.872 -22.401 1.00 59.12 181 GLY A CA 1
ATOM 1403 C C . GLY A 1 181 ? 25.911 1.236 -21.025 1.00 59.12 181 GLY A C 1
ATOM 1404 O O . GLY A 1 181 ? 25.039 0.512 -20.532 1.00 59.12 181 GLY A O 1
ATOM 1405 N N . PRO A 1 182 ? 27.051 1.504 -20.367 1.00 57.12 182 PRO A N 1
ATOM 1406 C CA . PRO A 1 182 ? 27.084 1.322 -18.921 1.00 57.12 182 PRO A CA 1
ATOM 1407 C C . PRO A 1 182 ? 25.830 1.989 -18.348 1.00 57.12 182 PRO A C 1
ATOM 1409 O O . PRO A 1 182 ? 25.451 3.062 -18.840 1.00 57.12 182 PRO A O 1
ATOM 1412 N N . ASP A 1 183 ? 25.169 1.339 -17.380 1.00 50.97 183 ASP A N 1
ATOM 1413 C CA . ASP A 1 183 ? 24.136 2.020 -16.599 1.00 50.97 183 ASP A CA 1
ATOM 1414 C C . ASP A 1 183 ? 24.706 3.401 -16.275 1.00 50.97 183 ASP A C 1
ATOM 1416 O O . ASP A 1 183 ? 25.871 3.460 -15.853 1.00 50.97 183 ASP A O 1
ATOM 1420 N N . PRO A 1 184 ? 23.991 4.505 -16.573 1.00 47.03 184 PRO A N 1
ATOM 1421 C CA . PRO A 1 184 ? 24.468 5.800 -16.135 1.00 47.03 184 PRO A CA 1
ATOM 1422 C C . PRO A 1 184 ? 24.801 5.621 -14.660 1.00 47.03 184 PRO A C 1
ATOM 1424 O O . PRO A 1 184 ? 23.952 5.147 -13.902 1.00 47.03 184 PRO A O 1
ATOM 1427 N N . GLU A 1 185 ? 26.053 5.889 -14.283 1.00 38.84 185 GLU A N 1
ATOM 1428 C CA . GLU A 1 185 ? 26.416 6.002 -12.881 1.00 38.84 185 GLU A CA 1
ATOM 1429 C C . GLU A 1 185 ? 25.590 7.178 -12.372 1.00 38.84 185 GLU A C 1
ATOM 1431 O O . GLU A 1 185 ? 25.995 8.333 -12.450 1.00 38.84 185 GLU A O 1
ATOM 1436 N N . ILE A 1 186 ? 24.361 6.893 -11.956 1.00 46.47 186 ILE A N 1
ATOM 1437 C CA . ILE A 1 186 ? 23.625 7.735 -11.047 1.00 46.47 186 ILE A CA 1
ATOM 1438 C C . ILE A 1 186 ? 24.395 7.487 -9.757 1.00 46.47 186 ILE A C 1
ATOM 1440 O O . ILE A 1 186 ? 24.286 6.375 -9.223 1.00 46.47 186 ILE A O 1
ATOM 1444 N N . PRO A 1 187 ? 25.262 8.420 -9.310 1.00 56.56 187 PRO A N 1
ATOM 1445 C CA . PRO A 1 187 ? 25.869 8.260 -8.004 1.00 56.56 187 PRO A CA 1
ATOM 1446 C C . PRO A 1 187 ? 24.716 7.993 -7.034 1.00 56.56 187 PRO A C 1
ATOM 1448 O O . PRO A 1 187 ? 23.685 8.672 -7.130 1.00 56.56 187 PRO A O 1
ATOM 1451 N N . PRO A 1 188 ? 24.811 6.950 -6.190 1.00 57.62 188 PRO A N 1
ATOM 1452 C CA . PRO A 1 188 ? 23.775 6.709 -5.205 1.00 57.62 188 PRO A CA 1
ATOM 1453 C C . PRO A 1 188 ? 23.561 8.025 -4.450 1.00 57.62 188 PRO A C 1
ATOM 1455 O O . PRO A 1 188 ? 24.559 8.682 -4.132 1.00 57.62 188 PRO A O 1
ATOM 1458 N N . PRO A 1 189 ? 22.300 8.440 -4.232 1.00 65.06 189 PRO A N 1
ATOM 1459 C CA . PRO A 1 189 ? 22.032 9.679 -3.522 1.00 65.06 189 PRO A CA 1
ATOM 1460 C C . PRO A 1 189 ? 22.798 9.649 -2.203 1.00 65.06 189 PRO A C 1
ATOM 1462 O O . PRO A 1 189 ? 22.905 8.588 -1.569 1.00 65.06 189 PRO A O 1
ATOM 1465 N N . ASN A 1 190 ? 23.383 10.782 -1.828 1.00 77.94 190 ASN A N 1
ATOM 1466 C CA . ASN A 1 190 ? 24.147 10.858 -0.594 1.00 77.94 190 ASN A CA 1
ATOM 1467 C C . ASN A 1 190 ? 23.148 10.860 0.565 1.00 77.94 190 ASN A C 1
ATOM 1469 O O . ASN A 1 190 ? 22.611 11.899 0.941 1.00 77.94 190 ASN A O 1
ATOM 1473 N N . LEU A 1 191 ? 22.823 9.659 1.041 1.00 82.50 191 LEU A N 1
ATOM 1474 C CA . LEU A 1 191 ? 21.769 9.418 2.010 1.00 82.50 191 LEU A CA 1
ATOM 1475 C C . LEU A 1 191 ? 22.378 9.294 3.403 1.00 82.50 191 LEU A C 1
ATOM 1477 O O . LEU A 1 191 ? 23.187 8.400 3.676 1.00 82.50 191 LEU A O 1
ATOM 1481 N N . THR A 1 192 ? 21.968 10.184 4.297 1.00 86.81 192 THR A N 1
ATOM 1482 C CA . THR A 1 192 ? 22.280 10.047 5.720 1.00 86.81 192 THR A CA 1
ATOM 1483 C C . THR A 1 192 ? 21.410 8.951 6.350 1.00 86.81 192 THR A C 1
ATOM 1485 O O . THR A 1 192 ? 20.300 8.698 5.888 1.00 86.81 192 THR A O 1
ATOM 1488 N N . PRO A 1 193 ? 21.871 8.247 7.398 1.00 89.31 193 PRO A N 1
ATOM 1489 C CA . PRO A 1 193 ? 20.992 7.361 8.155 1.00 89.31 193 PRO A CA 1
ATOM 1490 C C . PRO A 1 193 ? 19.835 8.144 8.786 1.00 89.31 193 PRO A C 1
ATOM 1492 O O . PRO A 1 193 ? 20.064 9.198 9.381 1.00 89.31 193 PRO A O 1
ATOM 1495 N N . VAL A 1 194 ? 18.617 7.597 8.719 1.00 91.88 194 VAL A N 1
ATOM 1496 C CA . VAL A 1 194 ? 17.430 8.207 9.336 1.00 91.88 194 VAL A CA 1
ATOM 1497 C C . VAL A 1 194 ? 17.670 8.441 10.832 1.00 91.88 194 VAL A C 1
ATOM 1499 O O . VAL A 1 194 ? 18.010 7.521 11.583 1.00 91.88 194 VAL A O 1
ATOM 1502 N N . LYS A 1 195 ? 17.457 9.679 11.280 1.00 94.50 195 LYS A N 1
ATOM 1503 C CA . LYS A 1 195 ? 17.529 10.076 12.685 1.00 94.50 195 LYS A CA 1
ATOM 1504 C C . LYS A 1 195 ? 16.129 10.092 13.284 1.00 94.50 195 LYS A C 1
ATOM 1506 O O . LYS A 1 195 ? 15.300 10.922 12.930 1.00 94.50 195 LYS A O 1
ATOM 1511 N N . CYS A 1 196 ? 15.878 9.202 14.234 1.00 93.06 196 CYS A N 1
ATOM 1512 C CA . CYS A 1 196 ? 14.558 9.044 14.835 1.00 93.06 196 CYS A CA 1
ATOM 1513 C C . CYS A 1 196 ? 14.402 9.838 16.130 1.00 93.06 196 CYS A C 1
ATOM 1515 O O . CYS A 1 196 ? 15.279 9.807 16.993 1.00 93.06 196 CYS A O 1
ATOM 1517 N N . ASN A 1 197 ? 13.250 10.491 16.294 1.00 90.25 197 ASN A N 1
ATOM 1518 C CA . ASN A 1 197 ? 12.940 11.241 17.517 1.00 90.25 197 ASN A CA 1
ATOM 1519 C C . ASN A 1 197 ? 12.536 10.316 18.681 1.00 90.25 197 ASN A C 1
ATOM 1521 O O . ASN A 1 197 ? 12.702 10.671 19.846 1.00 90.25 197 ASN A O 1
ATOM 1525 N N . GLY A 1 198 ? 12.012 9.122 18.369 1.00 85.94 198 GLY A N 1
ATOM 1526 C CA . GLY A 1 198 ? 11.354 8.24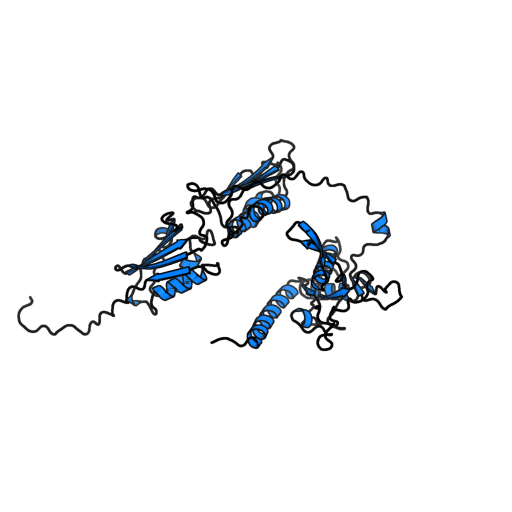2 19.340 1.00 85.94 198 GLY A CA 1
ATOM 1527 C C . GLY A 1 198 ? 9.987 8.778 19.787 1.00 85.94 198 GLY A C 1
ATOM 1528 O O . GLY A 1 198 ? 9.589 9.871 19.404 1.00 85.94 198 GLY A O 1
ATOM 1529 N N . LEU A 1 199 ? 9.250 8.014 20.598 1.00 85.19 199 LEU A N 1
ATOM 1530 C CA . LEU A 1 199 ? 7.899 8.392 21.061 1.00 85.19 199 LEU A CA 1
ATOM 1531 C C . LEU A 1 199 ? 7.895 9.450 22.188 1.00 85.19 199 LEU A C 1
ATOM 1533 O O . LEU A 1 199 ? 6.857 9.697 22.798 1.00 85.19 199 LEU A O 1
ATOM 1537 N N . GLY A 1 200 ? 9.046 10.064 22.471 1.00 77.12 200 GLY A N 1
ATOM 1538 C CA . GLY A 1 200 ? 9.277 10.964 23.601 1.00 77.12 200 GLY A CA 1
ATOM 1539 C C . GLY A 1 200 ? 9.876 10.274 24.830 1.00 77.12 200 GLY A C 1
ATOM 1540 O O . GLY A 1 200 ? 10.273 9.107 24.788 1.00 77.12 200 GLY A O 1
ATOM 1541 N N . ASN A 1 201 ? 9.997 11.027 25.923 1.00 73.38 201 ASN A N 1
ATOM 1542 C CA . ASN A 1 201 ? 10.487 10.557 27.222 1.00 73.38 201 ASN A CA 1
ATOM 1543 C C . ASN A 1 201 ? 9.500 10.947 28.337 1.00 73.38 201 ASN A C 1
ATOM 1545 O O . ASN A 1 201 ? 8.481 11.562 28.046 1.00 73.38 201 ASN A O 1
ATOM 1549 N N . ASN A 1 202 ? 9.803 10.568 29.586 1.00 64.88 202 ASN A N 1
ATOM 1550 C CA . ASN A 1 202 ? 8.899 10.562 30.749 1.00 64.88 202 ASN A CA 1
ATOM 1551 C C . ASN A 1 202 ? 7.968 11.777 30.939 1.00 64.88 202 ASN A C 1
ATOM 1553 O O . ASN A 1 202 ? 6.922 11.584 31.549 1.00 64.88 202 ASN A O 1
ATOM 1557 N N . ASP A 1 203 ? 8.297 12.955 30.400 1.00 70.50 203 ASP A N 1
ATOM 1558 C CA . ASP A 1 203 ? 7.496 14.177 30.545 1.00 70.50 203 ASP A CA 1
ATOM 1559 C C . ASP A 1 203 ? 7.128 14.867 29.206 1.00 70.50 203 ASP A C 1
ATOM 1561 O O . ASP A 1 203 ? 6.493 15.918 29.226 1.00 70.50 203 ASP A O 1
ATOM 1565 N N . ASP A 1 204 ? 7.509 14.311 28.045 1.00 82.75 204 ASP A N 1
ATOM 1566 C CA . ASP A 1 204 ? 7.269 14.925 26.721 1.00 82.75 204 ASP A CA 1
ATOM 1567 C C . ASP A 1 204 ? 6.982 13.871 25.635 1.00 82.75 204 ASP A C 1
ATOM 1569 O O . ASP A 1 204 ? 7.689 13.759 24.630 1.00 82.75 204 ASP A O 1
ATOM 1573 N N . TYR A 1 205 ? 5.961 13.035 25.854 1.00 88.31 205 TYR A N 1
ATOM 1574 C CA . TYR A 1 205 ? 5.524 12.062 24.852 1.00 88.31 205 TYR A CA 1
ATOM 1575 C C . TYR A 1 205 ? 4.827 12.768 23.692 1.00 88.31 205 TYR A C 1
ATOM 1577 O O . TYR A 1 205 ? 3.768 13.379 23.858 1.00 88.31 205 TYR A O 1
ATOM 1585 N N . LYS A 1 206 ? 5.426 12.658 22.505 1.00 91.12 206 LYS A N 1
ATOM 1586 C CA . LYS A 1 206 ? 4.890 13.200 21.257 1.00 91.12 206 LYS A CA 1
ATOM 1587 C C . LYS A 1 206 ? 4.981 12.143 20.181 1.00 91.12 206 LYS A C 1
ATOM 1589 O O . LYS A 1 206 ? 6.066 11.728 19.775 1.00 91.12 206 LYS A O 1
ATOM 1594 N N . TYR A 1 207 ? 3.824 11.704 19.723 1.00 90.62 207 TYR A N 1
ATOM 1595 C CA . TYR A 1 207 ? 3.719 10.711 18.673 1.00 90.62 207 TYR A CA 1
ATOM 1596 C C . TYR A 1 207 ? 2.384 10.843 17.953 1.00 90.62 207 TYR A C 1
ATOM 1598 O O . TYR A 1 207 ? 1.441 11.468 18.437 1.00 90.62 207 TYR A O 1
ATOM 1606 N N . VAL A 1 208 ? 2.331 10.255 16.767 1.00 90.75 208 VAL A N 1
ATOM 1607 C CA . VAL A 1 208 ? 1.205 10.350 15.837 1.00 90.75 208 VAL A CA 1
ATOM 1608 C C . VAL A 1 208 ? 0.886 8.995 15.228 1.00 90.75 208 VAL A C 1
ATOM 1610 O O . VAL A 1 208 ? 1.707 8.074 15.232 1.00 90.75 208 VAL A O 1
ATOM 1613 N N . THR A 1 209 ? -0.310 8.860 14.671 1.00 89.25 209 THR A N 1
ATOM 1614 C CA . THR A 1 209 ? -0.741 7.621 14.028 1.00 89.25 209 THR A CA 1
ATOM 1615 C C . THR A 1 209 ? -0.153 7.503 12.622 1.00 89.25 209 THR A C 1
ATOM 1617 O O . THR A 1 209 ? -0.392 8.358 11.767 1.00 89.25 209 THR A O 1
ATOM 1620 N N . ARG A 1 210 ? 0.549 6.395 12.330 1.00 90.81 210 ARG A N 1
ATOM 1621 C CA . ARG A 1 210 ? 1.213 6.151 11.032 1.00 90.81 210 ARG A CA 1
ATOM 1622 C C . ARG A 1 210 ? 0.301 6.391 9.832 1.00 90.81 210 ARG A C 1
ATOM 1624 O O . ARG A 1 210 ? 0.686 7.082 8.898 1.00 90.81 210 ARG A O 1
ATOM 1631 N N . ASN A 1 211 ? -0.911 5.838 9.844 1.00 87.94 211 ASN A N 1
ATOM 1632 C CA . ASN A 1 211 ? -1.824 5.931 8.698 1.00 87.94 211 ASN A CA 1
ATOM 1633 C C . ASN A 1 211 ? -2.356 7.350 8.473 1.00 87.94 211 ASN A C 1
ATOM 1635 O O . ASN A 1 211 ? -2.474 7.775 7.326 1.00 87.94 211 ASN A O 1
ATOM 1639 N N . THR A 1 212 ? -2.617 8.095 9.549 1.00 88.88 212 THR A N 1
ATOM 1640 C CA . THR A 1 212 ? -3.008 9.507 9.473 1.00 88.88 212 THR A CA 1
ATOM 1641 C C . THR A 1 212 ? -1.910 10.326 8.797 1.00 88.88 212 THR A C 1
ATOM 1643 O O . THR A 1 212 ? -2.185 11.070 7.856 1.00 88.88 212 THR A O 1
ATOM 1646 N N . ILE A 1 213 ? -0.653 10.137 9.212 1.00 93.06 213 ILE A N 1
ATOM 1647 C CA . ILE A 1 213 ? 0.480 10.862 8.625 1.00 93.06 213 ILE A CA 1
ATOM 1648 C C . ILE A 1 213 ? 0.762 10.416 7.194 1.00 93.06 213 ILE A C 1
ATOM 1650 O O . ILE A 1 213 ? 0.969 11.261 6.333 1.00 93.06 213 ILE A O 1
ATOM 1654 N N . SER A 1 214 ? 0.688 9.114 6.910 1.00 94.25 214 SER A N 1
ATOM 1655 C CA . SER A 1 214 ? 0.800 8.577 5.549 1.00 94.25 214 SER A CA 1
ATOM 1656 C C . SER A 1 214 ? -0.198 9.254 4.609 1.00 94.25 214 SER A C 1
ATOM 1658 O O . SER A 1 214 ? 0.180 9.724 3.540 1.00 94.25 214 SER A O 1
ATOM 1660 N N . ALA A 1 215 ? -1.461 9.377 5.028 1.00 92.00 215 ALA A N 1
ATOM 1661 C CA . ALA A 1 215 ? -2.486 10.042 4.235 1.00 92.00 215 ALA A CA 1
ATOM 1662 C C . ALA A 1 215 ? -2.210 11.543 4.049 1.00 92.00 215 ALA A C 1
ATOM 1664 O O . ALA A 1 215 ? -2.464 12.062 2.961 1.00 92.00 215 ALA A O 1
ATOM 1665 N N . LEU A 1 216 ? -1.685 12.233 5.070 1.00 94.69 216 LEU A N 1
ATOM 1666 C CA . LEU A 1 216 ? -1.270 13.636 4.959 1.00 94.69 216 LEU A CA 1
ATOM 1667 C C . LEU A 1 216 ? -0.101 13.814 3.986 1.00 94.69 216 LEU A C 1
ATOM 1669 O O . LEU A 1 216 ? -0.145 14.728 3.165 1.00 94.69 216 LEU A O 1
ATOM 1673 N N . ILE A 1 217 ? 0.910 12.944 4.040 1.00 96.81 217 ILE A N 1
ATOM 1674 C CA . ILE A 1 217 ? 2.046 12.942 3.107 1.00 96.81 217 ILE A CA 1
ATOM 1675 C C . ILE A 1 217 ? 1.530 12.779 1.676 1.00 96.81 217 ILE A C 1
ATOM 1677 O O . ILE A 1 217 ? 1.809 13.617 0.818 1.00 96.81 217 ILE A O 1
ATOM 1681 N N . ASP A 1 218 ? 0.728 11.740 1.435 1.00 95.19 218 ASP A N 1
ATOM 1682 C CA . ASP A 1 218 ? 0.340 11.335 0.085 1.00 95.19 218 ASP A CA 1
ATOM 1683 C C . ASP A 1 218 ? -0.657 12.290 -0.575 1.00 95.19 218 ASP A C 1
ATOM 1685 O O . ASP A 1 218 ? -0.557 12.542 -1.779 1.00 95.19 218 ASP A O 1
ATOM 1689 N N . ASN A 1 219 ? -1.613 12.807 0.203 1.00 93.94 219 ASN A N 1
ATOM 1690 C CA . ASN A 1 219 ? -2.770 13.527 -0.329 1.00 93.94 219 ASN A CA 1
ATOM 1691 C C . ASN A 1 219 ? -2.740 15.035 -0.068 1.00 93.94 219 ASN A C 1
ATOM 1693 O O . ASN A 1 219 ? -3.481 15.761 -0.729 1.00 93.94 219 ASN A O 1
ATOM 1697 N N . THR A 1 220 ? -1.906 15.511 0.863 1.00 94.81 220 THR A N 1
ATOM 1698 C CA . THR A 1 220 ? -1.916 16.919 1.285 1.00 94.81 220 THR A CA 1
ATOM 1699 C C . THR A 1 220 ? -0.558 17.584 1.112 1.00 94.81 220 THR A C 1
ATOM 1701 O O . THR A 1 220 ? -0.462 18.534 0.345 1.00 94.81 220 THR A O 1
ATOM 1704 N N . TYR A 1 221 ? 0.486 17.111 1.798 1.00 96.50 221 TYR A N 1
ATOM 1705 C CA . TYR A 1 221 ? 1.779 17.796 1.851 1.00 96.50 221 TYR A CA 1
ATOM 1706 C C . TYR A 1 221 ? 2.583 17.625 0.556 1.00 96.50 221 TYR A C 1
ATOM 1708 O O . TYR A 1 221 ? 2.891 18.610 -0.111 1.00 96.50 221 TYR A O 1
ATOM 1716 N N . CYS A 1 222 ? 2.891 16.388 0.143 1.00 96.69 222 CYS A N 1
ATOM 1717 C CA . CYS A 1 222 ? 3.741 16.174 -1.032 1.00 96.69 222 CYS A CA 1
ATOM 1718 C C . CYS A 1 222 ? 3.145 16.657 -2.362 1.00 96.69 222 CYS A C 1
ATOM 1720 O O . CYS A 1 222 ? 3.917 17.115 -3.203 1.00 96.69 222 CYS A O 1
ATOM 1722 N N . PRO A 1 223 ? 1.817 16.636 -2.591 1.00 96.12 223 PRO A N 1
ATOM 1723 C CA . PRO A 1 223 ? 1.234 17.255 -3.779 1.00 96.12 223 PRO A CA 1
ATOM 1724 C C . PRO A 1 223 ? 1.552 18.749 -3.951 1.00 96.12 223 PRO A C 1
ATOM 1726 O O . PRO A 1 223 ? 1.539 19.225 -5.083 1.00 96.12 223 PRO A O 1
ATOM 1729 N N . LEU A 1 224 ? 1.884 19.482 -2.878 1.00 93.38 224 LEU A N 1
ATOM 1730 C CA . LEU A 1 224 ? 2.281 20.896 -2.963 1.00 93.38 224 LEU A CA 1
ATOM 1731 C C . LEU A 1 224 ? 3.603 21.099 -3.719 1.00 93.38 224 LEU A C 1
ATOM 1733 O O . LEU A 1 224 ? 3.844 22.185 -4.235 1.00 93.38 224 LEU A O 1
ATOM 1737 N N . TRP A 1 225 ? 4.429 20.055 -3.843 1.00 90.81 225 TRP A N 1
ATOM 1738 C CA . TRP A 1 225 ? 5.670 20.083 -4.624 1.00 90.81 225 TRP A CA 1
ATOM 1739 C C . TRP A 1 225 ? 5.440 20.017 -6.139 1.00 90.81 225 TRP A C 1
ATOM 1741 O O . TRP A 1 225 ? 6.379 20.169 -6.924 1.00 90.81 225 TRP A O 1
ATOM 1751 N N . ALA A 1 226 ? 4.200 19.806 -6.590 1.00 91.56 226 ALA A N 1
ATOM 1752 C CA . ALA A 1 226 ? 3.876 19.812 -8.009 1.00 91.56 226 ALA A CA 1
ATOM 1753 C C . ALA A 1 226 ? 4.086 21.215 -8.608 1.00 91.56 226 ALA A C 1
ATOM 1755 O O . ALA A 1 226 ? 3.293 22.128 -8.393 1.00 91.56 226 ALA A O 1
ATOM 1756 N N . GLY A 1 227 ? 5.148 21.369 -9.403 1.00 85.00 227 GLY A N 1
ATOM 1757 C CA . GLY A 1 227 ? 5.493 22.645 -10.036 1.00 85.00 227 GLY A CA 1
ATOM 1758 C C . GLY A 1 227 ? 6.319 23.588 -9.157 1.00 85.00 227 GLY A C 1
ATOM 1759 O O . GLY A 1 227 ? 6.426 24.764 -9.498 1.00 85.00 227 GLY A O 1
ATOM 1760 N N . ALA A 1 228 ? 6.906 23.092 -8.062 1.00 87.56 228 ALA A N 1
ATOM 1761 C CA . ALA A 1 228 ? 7.876 23.847 -7.276 1.00 87.56 228 ALA A CA 1
ATOM 1762 C C . ALA A 1 228 ? 9.066 24.292 -8.147 1.00 87.56 228 ALA A C 1
ATOM 1764 O O . ALA A 1 228 ? 9.581 23.521 -8.958 1.00 87.56 228 ALA A O 1
ATOM 1765 N N . THR A 1 229 ? 9.492 25.545 -7.978 1.00 85.38 229 THR A N 1
ATOM 1766 C CA . THR A 1 229 ? 10.602 26.151 -8.737 1.00 85.38 229 THR A CA 1
ATOM 1767 C C . THR A 1 229 ? 11.867 26.352 -7.911 1.00 85.38 229 THR A C 1
ATOM 1769 O O . THR A 1 229 ? 12.878 26.769 -8.462 1.00 85.38 229 THR A O 1
ATOM 1772 N N . GLU A 1 230 ? 11.817 26.063 -6.612 1.00 83.38 230 GLU A N 1
ATOM 1773 C CA . GLU A 1 230 ? 12.929 26.206 -5.669 1.00 83.38 230 GLU A CA 1
ATOM 1774 C C . GLU A 1 230 ? 12.794 25.185 -4.528 1.00 83.38 230 GLU A C 1
ATOM 1776 O O . GLU A 1 230 ? 11.689 24.731 -4.215 1.00 83.38 230 GLU A O 1
ATOM 1781 N N . ALA A 1 231 ? 13.915 24.803 -3.908 1.00 80.69 231 ALA A N 1
ATOM 1782 C CA . ALA A 1 231 ? 13.972 23.781 -2.856 1.00 80.69 231 ALA A CA 1
ATOM 1783 C C . ALA A 1 231 ? 13.351 24.219 -1.513 1.00 80.69 231 ALA A C 1
ATOM 1785 O O . ALA A 1 231 ? 13.214 23.411 -0.598 1.00 80.69 231 ALA A O 1
ATOM 1786 N N . SER A 1 232 ? 12.945 25.482 -1.392 1.00 80.75 232 SER A N 1
ATOM 1787 C CA . SER A 1 232 ? 12.236 26.049 -0.241 1.00 80.75 232 SER A CA 1
ATOM 1788 C C . SER A 1 232 ? 10.756 26.346 -0.530 1.00 80.75 232 SER A C 1
ATOM 1790 O O . SER A 1 232 ? 10.049 26.822 0.356 1.00 80.75 232 SER A O 1
ATOM 1792 N N . ALA A 1 233 ? 10.262 26.035 -1.740 1.00 79.62 233 ALA A N 1
ATOM 1793 C CA . ALA A 1 233 ? 8.967 26.508 -2.246 1.00 79.62 233 ALA A CA 1
ATOM 1794 C C . ALA A 1 233 ? 7.759 26.110 -1.380 1.00 79.62 233 ALA A C 1
ATOM 1796 O O . ALA A 1 233 ? 6.803 26.876 -1.265 1.00 79.62 233 ALA A O 1
ATOM 1797 N N . VAL A 1 234 ? 7.778 24.904 -0.802 1.00 83.75 234 VAL A N 1
ATOM 1798 C CA . VAL A 1 234 ? 6.696 24.408 0.070 1.00 83.75 234 VAL A CA 1
ATOM 1799 C C . VAL A 1 234 ? 7.013 24.670 1.542 1.00 83.75 234 VAL A C 1
ATOM 1801 O O . VAL A 1 234 ? 6.125 25.057 2.301 1.00 83.75 234 VAL A O 1
ATOM 1804 N N . GLY A 1 235 ? 8.274 24.484 1.945 1.00 83.94 235 GLY A N 1
ATOM 1805 C CA . GLY A 1 235 ? 8.746 24.745 3.301 1.00 83.94 235 GLY A CA 1
ATOM 1806 C C . GLY A 1 235 ? 8.046 23.896 4.366 1.00 83.94 235 GLY A C 1
ATOM 1807 O O . GLY A 1 235 ? 7.767 22.712 4.174 1.00 83.94 235 GLY A O 1
ATOM 1808 N N . THR A 1 236 ? 7.777 24.494 5.522 1.00 92.81 236 THR A N 1
ATOM 1809 C CA . THR A 1 236 ? 7.216 23.808 6.692 1.00 92.81 236 THR A CA 1
ATOM 1810 C C . THR A 1 236 ? 5.695 23.946 6.757 1.00 92.81 236 THR A C 1
ATOM 1812 O O . THR A 1 236 ? 5.166 25.056 6.731 1.00 92.81 236 THR A O 1
ATOM 1815 N N . GLY A 1 237 ? 4.989 22.823 6.908 1.00 93.50 237 GLY A N 1
ATOM 1816 C CA . GLY A 1 237 ? 3.544 22.773 7.114 1.00 93.50 237 GLY A CA 1
ATOM 1817 C C . GLY A 1 237 ? 3.172 22.240 8.499 1.00 93.50 237 GLY A C 1
ATOM 1818 O O . GLY A 1 237 ? 3.721 21.239 8.957 1.00 93.50 237 GLY A O 1
ATOM 1819 N N . MET A 1 238 ? 2.204 22.892 9.147 1.00 96.19 238 MET A N 1
ATOM 1820 C CA . MET A 1 238 ? 1.636 22.471 10.430 1.00 96.19 238 MET A CA 1
ATOM 1821 C C . MET A 1 238 ? 0.239 21.886 10.208 1.00 96.19 238 MET A C 1
ATOM 1823 O O . MET A 1 238 ? -0.650 22.573 9.705 1.00 96.19 238 MET A O 1
ATOM 1827 N N . TYR A 1 239 ? 0.039 20.623 10.587 1.00 93.69 239 TYR A N 1
ATOM 1828 C CA . TYR A 1 239 ? -1.193 19.878 10.316 1.00 93.69 239 TYR A CA 1
ATOM 1829 C C . TYR A 1 239 ? -1.862 19.397 11.599 1.00 93.69 239 TYR A C 1
ATOM 1831 O O . TYR A 1 239 ? -1.199 19.180 12.612 1.00 93.69 239 TYR A O 1
ATOM 1839 N N . LEU A 1 240 ? -3.188 19.217 11.530 1.00 90.00 240 LEU A N 1
ATOM 1840 C CA . LEU A 1 240 ? -4.022 18.675 12.613 1.00 90.00 240 LEU A CA 1
ATOM 1841 C C . LEU A 1 240 ? -3.887 19.441 13.941 1.00 90.00 240 LEU A C 1
ATOM 1843 O O . LEU A 1 240 ? -3.964 18.854 15.020 1.00 90.00 240 LEU A O 1
ATOM 1847 N N . ALA A 1 241 ? -3.677 20.757 13.849 1.00 89.62 241 ALA A N 1
ATOM 1848 C CA . ALA A 1 241 ? -3.507 21.634 14.999 1.00 89.62 241 ALA A CA 1
ATOM 1849 C C . ALA A 1 241 ? -4.682 21.529 15.984 1.00 89.62 241 ALA A C 1
ATOM 1851 O O . ALA A 1 241 ? -5.840 21.430 15.580 1.00 89.62 241 ALA A O 1
ATOM 1852 N N . GLY A 1 242 ? -4.367 21.577 17.280 1.00 82.81 242 GLY A N 1
ATOM 1853 C CA . GLY A 1 242 ? -5.358 21.447 18.353 1.00 82.81 242 GLY A CA 1
ATOM 1854 C C . GLY A 1 242 ? -5.728 20.000 18.690 1.00 82.81 242 GLY A C 1
ATOM 1855 O O . GLY A 1 242 ? -6.647 19.780 19.471 1.00 82.81 242 GLY A O 1
ATOM 1856 N N . THR A 1 243 ? -5.015 19.019 18.130 1.00 86.50 243 THR A N 1
ATOM 1857 C CA . THR A 1 243 ? -5.219 17.594 18.425 1.00 86.50 243 THR A CA 1
ATOM 1858 C C . THR A 1 243 ? -3.927 16.931 18.911 1.00 86.50 243 THR A C 1
ATOM 1860 O O . THR A 1 243 ? -2.831 17.422 18.614 1.00 86.50 243 THR A O 1
ATOM 1863 N N . PRO A 1 244 ? -4.007 15.765 19.571 1.00 86.31 244 PRO A N 1
ATOM 1864 C CA . PRO A 1 244 ? -2.846 14.917 19.826 1.00 86.31 244 PRO A CA 1
ATOM 1865 C C . PRO A 1 244 ? -2.120 14.439 18.556 1.00 86.31 244 PRO A C 1
ATOM 1867 O O . PRO A 1 244 ? -1.011 13.923 18.640 1.00 86.31 244 PRO A O 1
ATOM 1870 N N . GLU A 1 245 ? -2.722 14.580 17.370 1.00 88.31 245 GLU A N 1
ATOM 1871 C CA . GLU A 1 245 ? -2.107 14.286 16.066 1.00 88.31 245 GLU A CA 1
ATOM 1872 C C . GLU A 1 245 ? -1.390 15.507 15.455 1.00 88.31 245 GLU A C 1
ATOM 1874 O O . GLU A 1 245 ? -0.957 15.445 14.304 1.00 88.31 245 GLU A O 1
ATOM 1879 N N . THR A 1 246 ? -1.269 16.627 16.185 1.00 92.81 246 THR A N 1
ATOM 1880 C CA . THR A 1 246 ? -0.595 17.829 15.665 1.00 92.81 246 THR A CA 1
ATOM 1881 C C . THR A 1 246 ? 0.827 17.476 15.225 1.00 92.81 246 THR A C 1
ATOM 1883 O O . THR A 1 246 ? 1.617 16.972 16.027 1.00 92.81 246 THR A O 1
ATOM 1886 N N . VAL A 1 247 ? 1.164 17.759 13.965 1.00 95.38 247 VAL A N 1
ATOM 1887 C CA . VAL A 1 247 ? 2.416 17.319 13.331 1.00 95.38 247 VAL A CA 1
ATOM 1888 C C . VAL A 1 247 ? 2.965 18.367 12.379 1.00 95.38 247 VAL A C 1
ATOM 1890 O O . VAL A 1 247 ? 2.235 18.947 1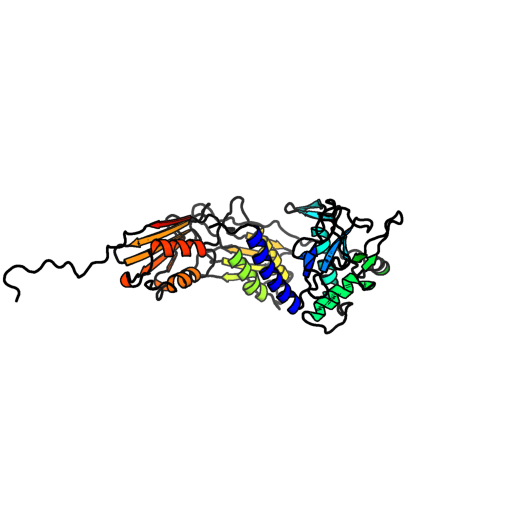1.569 1.00 95.38 247 VAL A O 1
ATOM 1893 N N . GLU A 1 248 ? 4.262 18.620 12.493 1.00 97.62 248 GLU A N 1
ATOM 1894 C CA . GLU A 1 248 ? 5.013 19.439 11.554 1.00 97.62 248 GLU A CA 1
ATOM 1895 C C . GLU A 1 248 ? 5.633 18.528 10.502 1.00 97.62 248 GLU A C 1
ATOM 1897 O O . GLU A 1 248 ? 6.293 17.543 10.835 1.00 97.62 248 GLU A O 1
ATOM 1902 N N . ILE A 1 249 ? 5.398 18.846 9.233 1.00 97.81 249 ILE A N 1
ATOM 1903 C CA . ILE A 1 249 ? 6.019 18.168 8.098 1.00 97.81 249 ILE A CA 1
ATOM 1904 C C . ILE A 1 249 ? 6.784 19.226 7.315 1.00 97.81 249 ILE A C 1
ATOM 1906 O O . ILE A 1 249 ? 6.221 20.263 6.959 1.00 97.81 249 ILE A O 1
ATOM 1910 N N . SER A 1 250 ? 8.066 18.983 7.061 1.00 96.38 250 SER A N 1
ATOM 1911 C CA . SER A 1 250 ? 8.905 19.919 6.317 1.00 96.38 250 SER A CA 1
ATOM 1912 C C . SER A 1 250 ? 9.854 19.201 5.372 1.00 96.38 250 SER A C 1
ATOM 1914 O O . SER A 1 250 ? 10.413 18.159 5.712 1.00 96.38 250 SER A O 1
ATOM 1916 N N . VAL A 1 251 ? 10.056 19.810 4.211 1.00 94.94 251 VAL A N 1
ATOM 1917 C CA . VAL A 1 251 ? 11.054 19.459 3.208 1.00 94.94 251 VAL A CA 1
ATOM 1918 C C . VAL A 1 251 ? 11.693 20.773 2.778 1.00 94.94 251 VAL A C 1
ATOM 1920 O O . VAL A 1 251 ? 10.990 21.682 2.333 1.00 94.94 251 VAL A O 1
ATOM 1923 N N . PHE A 1 252 ? 12.996 20.917 2.992 1.00 89.12 252 PHE A N 1
ATOM 1924 C CA . PHE A 1 252 ? 13.722 22.143 2.666 1.00 89.12 252 PHE A CA 1
ATOM 1925 C C . PHE A 1 252 ? 15.183 21.837 2.329 1.00 89.12 252 PHE A C 1
ATOM 1927 O O . PHE A 1 252 ? 15.766 20.910 2.889 1.00 89.12 252 PHE A O 1
ATOM 1934 N N . GLY A 1 253 ? 15.749 22.606 1.400 1.00 84.50 253 GLY A N 1
ATOM 1935 C CA . GLY A 1 253 ? 17.189 22.651 1.136 1.00 84.50 253 GLY A CA 1
ATOM 1936 C C . GLY A 1 253 ? 17.812 23.902 1.748 1.00 84.50 253 GLY A C 1
ATOM 1937 O O . GLY A 1 253 ? 17.178 24.959 1.744 1.00 84.50 253 GLY A O 1
ATOM 1938 N N . ASP A 1 254 ? 19.033 23.779 2.267 1.00 70.38 254 ASP A N 1
ATOM 1939 C CA . ASP A 1 254 ? 19.748 24.879 2.932 1.00 70.38 254 ASP A CA 1
ATOM 1940 C C . ASP A 1 254 ? 20.531 25.788 1.957 1.00 70.38 254 ASP A C 1
ATOM 1942 O O . ASP A 1 254 ? 21.016 26.846 2.361 1.00 70.38 254 ASP A O 1
ATOM 1946 N N . GLU A 1 255 ? 20.625 25.423 0.672 1.00 69.88 255 GLU A N 1
ATOM 1947 C CA . GLU A 1 255 ? 21.426 26.138 -0.331 1.00 69.88 255 GLU A CA 1
ATOM 1948 C C . GLU A 1 255 ? 20.617 26.568 -1.569 1.00 69.88 255 GLU A C 1
ATOM 1950 O O . GLU A 1 255 ? 19.684 25.883 -1.993 1.00 69.88 255 GLU A O 1
ATOM 1955 N N . ASP A 1 256 ? 21.013 27.693 -2.186 1.00 66.75 256 ASP A N 1
ATOM 1956 C CA . ASP A 1 256 ? 20.396 28.246 -3.409 1.00 66.75 256 ASP A CA 1
ATOM 1957 C C . ASP A 1 256 ? 20.469 27.274 -4.611 1.00 66.75 256 ASP A C 1
ATOM 1959 O O . ASP A 1 256 ? 19.662 27.371 -5.538 1.00 66.75 256 ASP A O 1
ATOM 1963 N N . ASP A 1 257 ? 21.404 26.316 -4.576 1.00 70.94 257 ASP A N 1
ATOM 1964 C CA . ASP A 1 257 ? 21.640 25.315 -5.625 1.00 70.94 257 ASP A CA 1
ATOM 1965 C C . ASP A 1 257 ? 21.039 23.931 -5.298 1.00 70.94 257 ASP A C 1
ATOM 1967 O O . ASP A 1 257 ? 21.191 22.985 -6.080 1.00 70.94 257 ASP A O 1
ATOM 1971 N N . ALA A 1 258 ? 20.338 23.791 -4.165 1.00 77.50 258 ALA A N 1
ATOM 1972 C CA . ALA A 1 258 ? 19.794 22.510 -3.737 1.00 77.50 258 ALA A CA 1
ATOM 1973 C C . ALA A 1 258 ? 18.777 21.963 -4.755 1.00 77.50 258 ALA A C 1
ATOM 1975 O O . ALA A 1 258 ? 17.918 22.674 -5.295 1.00 77.50 258 ALA A O 1
ATOM 1976 N N . LYS A 1 259 ? 18.858 20.658 -5.026 1.00 84.44 259 LYS A N 1
ATOM 1977 C CA . LYS A 1 259 ? 17.988 19.998 -6.003 1.00 84.44 259 LYS A CA 1
ATOM 1978 C C . LYS A 1 259 ? 16.531 20.084 -5.552 1.00 84.44 259 LYS A C 1
ATOM 1980 O O . LYS A 1 259 ? 16.179 19.593 -4.488 1.00 84.44 259 LYS A O 1
ATOM 1985 N N . ILE A 1 260 ? 15.663 20.615 -6.411 1.00 88.69 260 ILE A N 1
ATOM 1986 C CA . ILE A 1 260 ? 14.221 20.690 -6.143 1.00 88.69 260 ILE A CA 1
ATOM 1987 C C . ILE A 1 260 ? 13.645 19.263 -6.031 1.00 88.69 260 ILE A C 1
ATOM 1989 O O . ILE A 1 260 ? 13.702 18.513 -7.016 1.00 88.69 260 ILE A O 1
ATOM 1993 N N . PRO A 1 261 ? 13.074 18.876 -4.876 1.00 91.00 261 PRO A N 1
ATOM 1994 C CA . PRO A 1 261 ? 12.433 17.578 -4.696 1.00 91.00 261 PRO A CA 1
ATOM 1995 C C . PRO A 1 261 ? 11.244 17.389 -5.635 1.00 91.00 261 PRO A C 1
ATOM 1997 O O . PRO A 1 261 ? 10.409 18.280 -5.804 1.00 91.00 261 PRO A O 1
ATOM 2000 N N . THR A 1 262 ? 11.121 16.195 -6.215 1.00 92.75 262 THR A N 1
ATOM 2001 C CA . THR A 1 262 ? 9.882 15.812 -6.898 1.00 92.75 262 THR A CA 1
ATOM 2002 C C . THR A 1 262 ? 8.812 15.387 -5.887 1.00 92.75 262 THR A C 1
ATOM 2004 O O . THR A 1 262 ? 9.107 15.055 -4.739 1.00 92.75 262 THR A O 1
ATOM 2007 N N . VAL A 1 263 ? 7.547 15.330 -6.323 1.00 93.75 263 VAL A N 1
ATOM 2008 C CA . VAL A 1 263 ? 6.448 14.773 -5.507 1.00 93.75 263 VAL A CA 1
ATOM 2009 C C . VAL A 1 263 ? 6.760 13.338 -5.059 1.00 93.75 263 VAL A C 1
ATOM 2011 O O . VAL A 1 263 ? 6.447 12.965 -3.930 1.00 93.75 263 VAL A O 1
ATOM 2014 N N . GLU A 1 264 ? 7.397 12.544 -5.923 1.00 93.56 264 GLU A N 1
ATOM 2015 C CA . GLU A 1 264 ? 7.764 11.161 -5.611 1.00 93.56 264 GLU A CA 1
ATOM 2016 C C . GLU A 1 264 ? 8.953 11.080 -4.644 1.00 93.56 264 GLU A C 1
ATOM 2018 O O . GLU A 1 264 ? 8.922 10.248 -3.741 1.00 93.56 264 GLU A O 1
ATOM 2023 N N . ASP A 1 265 ? 9.945 11.975 -4.753 1.00 93.44 265 ASP A N 1
ATOM 2024 C CA . ASP A 1 265 ? 11.036 12.074 -3.769 1.00 93.44 265 ASP A CA 1
ATOM 2025 C C . ASP A 1 265 ? 10.490 12.449 -2.385 1.00 93.44 265 ASP A C 1
ATOM 2027 O O . ASP A 1 265 ? 10.793 11.779 -1.398 1.00 93.44 265 ASP A O 1
ATOM 2031 N N . CYS A 1 266 ? 9.607 13.455 -2.323 1.00 96.19 266 CYS A N 1
ATOM 2032 C CA . CYS A 1 266 ? 8.917 13.858 -1.096 1.00 96.19 266 CYS A CA 1
ATOM 2033 C C . CYS A 1 266 ? 8.211 12.678 -0.424 1.00 96.19 266 CYS A C 1
ATOM 2035 O O . CYS A 1 266 ? 8.435 12.415 0.759 1.00 96.19 266 CYS A O 1
ATOM 2037 N N . LYS A 1 267 ? 7.391 11.937 -1.180 1.00 97.38 267 LYS A N 1
ATOM 2038 C CA . LYS A 1 267 ? 6.668 10.777 -0.647 1.00 97.38 267 LYS A CA 1
ATOM 2039 C C . LYS A 1 267 ? 7.633 9.705 -0.174 1.00 97.38 267 LYS A C 1
ATOM 2041 O O . LYS A 1 267 ? 7.518 9.244 0.956 1.00 97.38 267 LYS A O 1
ATOM 2046 N N . LYS A 1 268 ? 8.586 9.321 -1.023 1.00 95.00 268 LYS A N 1
ATOM 2047 C CA . LYS A 1 268 ? 9.557 8.266 -0.732 1.00 95.00 268 LYS A CA 1
ATOM 2048 C C . LYS A 1 268 ? 10.284 8.532 0.586 1.00 95.00 268 LYS A C 1
ATOM 2050 O O . LYS A 1 268 ? 10.260 7.674 1.462 1.00 95.00 268 LYS A O 1
ATOM 2055 N N . TYR A 1 269 ? 10.896 9.705 0.732 1.00 95.94 269 TYR A N 1
ATOM 2056 C CA . TYR A 1 269 ? 11.771 9.988 1.870 1.00 95.94 269 TYR A CA 1
ATOM 2057 C C . TYR A 1 269 ? 11.002 10.314 3.155 1.00 95.94 269 TYR A C 1
ATOM 2059 O O . TYR A 1 269 ? 11.432 9.914 4.236 1.00 95.94 269 TYR A O 1
ATOM 2067 N N . LEU A 1 270 ? 9.817 10.934 3.075 1.00 97.38 270 LEU A N 1
ATOM 2068 C CA . LEU A 1 270 ? 8.961 11.078 4.259 1.00 97.38 270 LEU A CA 1
ATOM 2069 C C . LEU A 1 270 ? 8.397 9.727 4.729 1.00 97.38 270 LEU A C 1
ATOM 2071 O O . LEU A 1 270 ? 8.326 9.497 5.936 1.00 97.38 270 LEU A O 1
ATOM 2075 N N . HIS A 1 271 ? 8.049 8.807 3.820 1.00 96.69 271 HIS A N 1
ATOM 2076 C CA . HIS A 1 271 ? 7.660 7.441 4.204 1.00 96.69 271 HIS A CA 1
ATOM 2077 C C . HIS A 1 271 ? 8.832 6.638 4.767 1.00 96.69 271 HIS A C 1
ATOM 2079 O O . HIS A 1 271 ? 8.639 5.857 5.695 1.00 96.69 271 HIS A O 1
ATOM 2085 N N . GLU A 1 272 ? 10.050 6.861 4.272 1.00 94.50 272 GLU A N 1
ATOM 2086 C CA . GLU A 1 272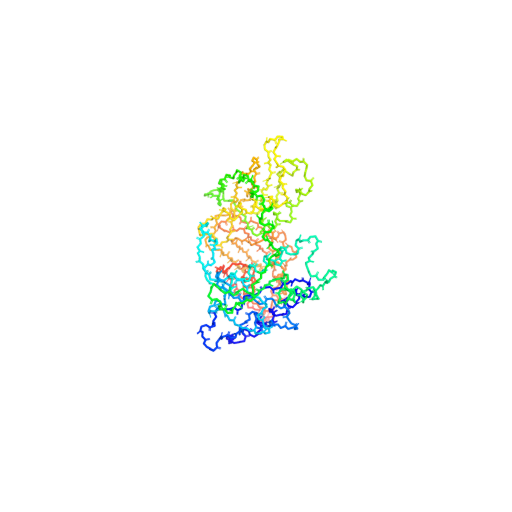 ? 11.259 6.252 4.831 1.00 94.50 272 GLU A CA 1
ATOM 2087 C C . GLU A 1 272 ? 11.485 6.672 6.291 1.00 94.50 272 GLU A C 1
ATOM 2089 O O . GLU A 1 272 ? 11.766 5.820 7.130 1.00 94.50 272 GLU A O 1
ATOM 2094 N N . ILE A 1 273 ? 11.254 7.943 6.637 1.00 95.25 273 ILE A N 1
ATOM 2095 C CA . ILE A 1 273 ? 11.241 8.395 8.039 1.00 95.25 273 ILE A CA 1
ATOM 2096 C C . ILE A 1 273 ? 10.089 7.740 8.809 1.00 95.25 273 ILE A C 1
ATOM 2098 O O . ILE A 1 273 ? 10.283 7.215 9.907 1.00 95.25 273 ILE A O 1
ATOM 2102 N N . LEU A 1 274 ? 8.878 7.790 8.246 1.00 94.38 274 LEU A N 1
ATOM 2103 C CA . LEU A 1 274 ? 7.659 7.332 8.907 1.00 94.38 274 LEU A CA 1
ATOM 2104 C C . LEU A 1 274 ? 7.728 5.848 9.281 1.00 94.38 274 LEU A C 1
ATOM 2106 O O . LEU A 1 274 ? 7.306 5.474 10.372 1.00 94.38 274 LEU A O 1
ATOM 2110 N N . ASP A 1 275 ? 8.255 5.007 8.396 1.00 90.88 275 ASP A N 1
ATOM 2111 C CA . ASP A 1 275 ? 8.318 3.561 8.599 1.00 90.88 275 ASP A CA 1
ATOM 2112 C C . ASP A 1 275 ? 9.677 3.098 9.144 1.00 90.88 275 ASP A C 1
ATOM 2114 O O . ASP A 1 275 ? 9.729 2.100 9.861 1.00 90.88 275 ASP A O 1
ATOM 2118 N N . GLY A 1 276 ? 10.760 3.834 8.872 1.00 87.19 276 GLY A N 1
ATOM 2119 C CA . GLY A 1 276 ? 12.103 3.541 9.381 1.00 87.19 276 GLY A CA 1
ATOM 2120 C C . GLY A 1 276 ? 12.289 3.874 10.862 1.00 87.19 276 GLY A C 1
ATOM 2121 O O . GLY A 1 276 ? 13.089 3.230 11.537 1.00 87.19 276 GLY A O 1
ATOM 2122 N N . CYS A 1 277 ? 11.517 4.824 11.399 1.00 85.25 277 CYS A N 1
ATOM 2123 C CA . CYS A 1 277 ? 11.533 5.188 12.818 1.00 85.25 277 CYS A CA 1
ATOM 2124 C C . CYS A 1 277 ? 10.525 4.406 13.661 1.00 85.25 277 CYS A C 1
ATOM 2126 O O . CYS A 1 277 ? 9.735 4.988 14.412 1.00 85.25 277 CYS A O 1
ATOM 2128 N N . ASP A 1 278 ? 10.561 3.081 13.540 1.00 80.50 278 ASP A N 1
ATOM 2129 C CA . ASP A 1 278 ? 9.758 2.168 14.350 1.00 80.50 278 ASP A CA 1
ATOM 2130 C C . ASP A 1 278 ? 10.570 1.562 15.504 1.00 80.50 278 ASP A C 1
ATOM 2132 O O . ASP A 1 278 ? 11.773 1.332 15.376 1.00 80.50 278 ASP A O 1
ATOM 2136 N N . GLN A 1 279 ? 9.924 1.313 16.644 1.00 70.94 279 GLN A N 1
ATOM 2137 C CA . GLN A 1 279 ? 10.563 0.697 17.814 1.00 70.94 279 GLN A CA 1
ATOM 2138 C C . GLN A 1 279 ? 10.106 -0.753 17.992 1.00 70.94 279 GLN A C 1
ATOM 2140 O O . GLN A 1 279 ? 8.967 -1.104 17.678 1.00 70.94 279 GLN A O 1
ATOM 2145 N N . ASP A 1 280 ? 10.973 -1.586 18.575 1.00 65.81 280 ASP A N 1
ATOM 2146 C CA . ASP A 1 280 ? 10.580 -2.911 19.051 1.00 65.81 280 ASP A CA 1
ATOM 2147 C C . ASP A 1 280 ? 9.453 -2.764 20.089 1.00 65.81 280 ASP A C 1
ATOM 2149 O O . ASP A 1 280 ? 9.564 -1.974 21.024 1.00 65.81 280 ASP A O 1
ATOM 2153 N N . ASN A 1 281 ? 8.375 -3.544 19.943 1.00 71.81 281 ASN A N 1
ATOM 2154 C CA . ASN A 1 281 ? 7.185 -3.495 20.806 1.00 71.81 281 ASN A CA 1
ATOM 2155 C C . ASN A 1 281 ? 6.341 -2.203 20.684 1.00 71.81 281 ASN A C 1
ATOM 2157 O O . ASN A 1 281 ? 5.903 -1.638 21.685 1.00 71.81 281 ASN A O 1
ATOM 2161 N N . ASN A 1 282 ? 6.061 -1.782 19.446 1.00 77.38 282 ASN A N 1
ATOM 2162 C CA . ASN A 1 282 ? 5.112 -0.718 19.100 1.00 77.38 282 ASN A CA 1
ATOM 2163 C C . ASN A 1 282 ? 3.798 -1.292 18.515 1.00 77.38 282 ASN A C 1
ATOM 2165 O O . ASN A 1 282 ? 3.569 -1.211 17.306 1.00 77.38 282 ASN A O 1
ATOM 2169 N N . PRO A 1 283 ? 2.920 -1.909 19.330 1.00 77.12 283 PRO A N 1
ATOM 2170 C CA . PRO A 1 283 ? 1.725 -2.604 18.836 1.00 77.12 283 PRO A CA 1
ATOM 2171 C C . PRO A 1 283 ? 0.757 -1.678 18.090 1.00 77.12 283 PRO A C 1
ATOM 2173 O O . PRO A 1 283 ? 0.080 -2.106 17.158 1.00 77.12 283 PRO A O 1
ATOM 2176 N N . MET A 1 284 ? 0.728 -0.400 18.466 1.00 78.06 284 MET A N 1
ATOM 2177 C CA . MET A 1 284 ? -0.136 0.603 17.848 1.00 78.06 284 MET A CA 1
ATOM 2178 C C . MET A 1 284 ? 0.449 1.220 16.576 1.00 78.06 284 MET A C 1
ATOM 2180 O O . MET A 1 284 ? -0.220 2.022 15.924 1.00 78.06 284 MET A O 1
ATOM 2184 N N . ASN A 1 285 ? 1.681 0.849 16.208 1.00 84.06 285 ASN A N 1
ATOM 2185 C CA . ASN A 1 285 ? 2.403 1.405 15.068 1.00 84.06 285 ASN A CA 1
ATOM 2186 C C . ASN A 1 285 ? 2.435 2.949 15.092 1.00 84.06 285 ASN A C 1
ATOM 2188 O O . ASN A 1 285 ? 2.252 3.615 14.071 1.00 84.06 285 ASN A O 1
ATOM 2192 N N . TRP A 1 286 ? 2.607 3.541 16.273 1.00 87.94 286 TRP A N 1
ATOM 2193 C CA . TRP A 1 286 ? 2.699 4.991 16.429 1.00 87.94 286 TRP A CA 1
ATOM 2194 C C . TRP A 1 286 ? 4.080 5.509 16.085 1.00 87.94 286 TRP A C 1
ATOM 2196 O O . TRP A 1 286 ? 5.075 4.815 16.271 1.00 87.94 286 TRP A O 1
ATOM 2206 N N . LYS A 1 287 ? 4.152 6.736 15.579 1.00 91.12 287 LYS A N 1
ATOM 2207 C CA . LYS A 1 287 ? 5.372 7.298 15.009 1.00 91.12 287 LYS A CA 1
ATOM 2208 C C . LYS A 1 287 ? 5.805 8.525 15.788 1.00 91.12 287 LYS A C 1
ATOM 2210 O O . LYS A 1 287 ? 5.039 9.468 15.952 1.00 91.12 287 LYS A O 1
ATOM 2215 N N . GLY A 1 288 ? 7.056 8.509 16.236 1.00 92.06 288 GLY A N 1
ATOM 2216 C CA . GLY A 1 288 ? 7.725 9.668 16.833 1.00 92.06 288 GLY A CA 1
ATOM 2217 C C . GLY A 1 288 ? 8.226 10.675 15.796 1.00 92.06 288 GLY A C 1
ATOM 2218 O O . GLY A 1 288 ? 8.685 11.762 16.136 1.00 92.06 288 GLY A O 1
ATOM 2219 N N . GLY A 1 289 ? 8.152 10.308 14.515 1.00 93.69 289 GLY A N 1
ATOM 2220 C CA . GLY A 1 289 ? 8.790 11.048 13.439 1.00 93.69 289 GLY A CA 1
ATOM 2221 C C . GLY A 1 289 ? 10.315 10.937 13.484 1.00 93.69 289 GLY A C 1
ATOM 2222 O O . GLY A 1 289 ? 10.891 10.068 14.149 1.00 93.69 289 GLY A O 1
ATOM 2223 N N . GLY A 1 290 ? 10.963 11.831 12.757 1.00 95.44 290 GLY A N 1
ATOM 2224 C CA . GLY A 1 290 ? 12.400 11.826 12.554 1.00 95.44 290 GLY A CA 1
ATOM 2225 C C . GLY A 1 290 ? 12.803 12.756 11.423 1.00 95.44 290 GLY A C 1
ATOM 2226 O O . GLY A 1 290 ? 11.998 13.550 10.928 1.00 95.44 290 GLY A O 1
ATOM 2227 N N . GLU A 1 291 ? 14.058 12.634 11.030 1.00 96.25 291 GLU A N 1
ATOM 2228 C CA . GLU A 1 291 ? 14.703 13.459 10.021 1.00 96.25 291 GLU A CA 1
ATOM 2229 C C . GLU A 1 291 ? 15.616 12.597 9.146 1.00 96.25 291 GLU A C 1
ATOM 2231 O O . GLU A 1 291 ? 16.235 11.640 9.623 1.00 96.25 291 GLU A O 1
ATOM 2236 N N . LEU A 1 292 ? 15.674 12.936 7.864 1.00 94.94 292 LEU A N 1
ATOM 2237 C CA . LEU A 1 292 ? 16.516 12.302 6.860 1.00 94.94 292 LEU A CA 1
ATOM 2238 C C . LEU A 1 292 ? 17.028 13.383 5.912 1.00 94.94 292 LEU A C 1
ATOM 2240 O O . LEU A 1 292 ? 16.232 14.156 5.384 1.00 94.94 292 LEU A O 1
ATOM 2244 N N . GLU A 1 293 ? 18.332 13.404 5.666 1.00 93.88 293 GLU A N 1
ATOM 2245 C CA . GLU A 1 293 ? 18.943 14.272 4.660 1.00 93.88 293 GLU A CA 1
ATOM 2246 C C . GLU A 1 293 ? 19.332 13.456 3.422 1.00 93.88 293 GLU A C 1
ATOM 2248 O O . GLU A 1 293 ? 19.990 12.411 3.543 1.00 93.88 293 GLU A O 1
ATOM 2253 N N . VAL A 1 294 ? 18.916 13.938 2.247 1.00 91.06 294 VAL A N 1
ATOM 2254 C CA . VAL A 1 294 ? 19.222 13.349 0.938 1.00 91.06 294 VAL A CA 1
ATOM 2255 C C . VAL A 1 294 ? 19.595 14.449 -0.039 1.00 91.06 294 VAL A C 1
ATOM 2257 O O . VAL A 1 294 ? 18.760 15.299 -0.342 1.00 91.06 294 VAL A O 1
ATOM 2260 N N . ASP A 1 295 ? 20.820 14.398 -0.563 1.00 88.00 295 ASP A N 1
ATOM 2261 C CA . ASP A 1 295 ? 21.331 15.382 -1.526 1.00 88.00 295 ASP A CA 1
ATOM 2262 C C . ASP A 1 295 ? 21.089 16.836 -1.050 1.00 88.00 295 ASP A C 1
ATOM 2264 O O . ASP A 1 295 ? 20.536 17.647 -1.791 1.00 88.00 295 ASP A O 1
ATOM 2268 N N . GLU A 1 296 ? 21.446 17.130 0.212 1.00 88.44 296 GLU A N 1
ATOM 2269 C CA . GLU A 1 296 ? 21.315 18.451 0.873 1.00 88.44 296 GLU A CA 1
ATOM 2270 C C . GLU A 1 296 ? 19.864 18.927 1.093 1.00 88.44 296 GLU A C 1
ATOM 2272 O O . GLU A 1 296 ? 19.616 20.061 1.508 1.00 88.44 296 GLU A O 1
ATOM 2277 N N . ILE A 1 297 ? 18.883 18.052 0.858 1.00 92.06 297 ILE A N 1
ATOM 2278 C CA . ILE A 1 297 ? 17.484 18.275 1.221 1.00 92.06 297 ILE A CA 1
ATOM 2279 C C . ILE A 1 297 ? 17.175 17.550 2.523 1.00 92.06 297 ILE A C 1
ATOM 2281 O O . ILE A 1 297 ? 17.292 16.326 2.613 1.00 92.06 297 ILE A O 1
ATOM 2285 N N . THR A 1 298 ? 16.688 18.301 3.505 1.00 94.25 298 THR A N 1
ATOM 2286 C CA . THR A 1 298 ? 16.208 17.768 4.776 1.00 94.25 298 THR A CA 1
ATOM 2287 C C . THR A 1 298 ? 14.715 17.470 4.697 1.00 94.25 298 THR A C 1
ATOM 2289 O O . THR A 1 298 ? 13.896 18.364 4.484 1.00 94.25 298 THR A O 1
ATOM 2292 N N . TYR A 1 299 ? 14.355 16.210 4.925 1.00 96.38 299 TYR A N 1
ATOM 2293 C CA . TYR A 1 299 ? 12.989 15.727 5.108 1.00 96.38 299 TYR A CA 1
ATOM 2294 C C . TYR A 1 299 ? 12.752 15.521 6.601 1.00 96.38 299 TYR A C 1
ATOM 2296 O O . TYR A 1 299 ? 13.575 14.906 7.280 1.00 96.38 299 TYR A O 1
ATOM 2304 N N . ARG A 1 300 ? 11.629 16.008 7.134 1.00 97.31 300 ARG A N 1
ATOM 2305 C CA . ARG A 1 300 ? 11.349 15.927 8.571 1.00 97.31 300 ARG A CA 1
ATOM 2306 C C . ARG A 1 300 ? 9.870 15.740 8.870 1.00 97.31 300 ARG A C 1
ATOM 2308 O O . ARG A 1 300 ? 9.009 16.394 8.282 1.00 97.31 300 ARG A O 1
ATOM 2315 N N . ILE A 1 301 ? 9.601 14.874 9.845 1.00 97.50 301 ILE A N 1
ATOM 2316 C CA . ILE A 1 301 ? 8.295 14.680 10.480 1.00 97.50 301 ILE A CA 1
ATOM 2317 C C . ILE A 1 301 ? 8.485 14.906 11.975 1.00 97.50 301 ILE A C 1
ATOM 2319 O O . ILE A 1 301 ? 9.259 14.194 12.614 1.00 97.50 301 ILE A O 1
ATOM 2323 N N . GLN A 1 302 ? 7.771 15.870 12.547 1.00 96.19 302 GLN A N 1
ATOM 2324 C CA . GLN A 1 302 ? 7.903 16.224 13.954 1.00 96.19 302 GLN A CA 1
ATOM 2325 C C . GLN A 1 302 ? 6.528 16.351 14.626 1.00 96.19 302 GLN A C 1
ATOM 2327 O O . GLN A 1 302 ? 5.860 17.380 14.495 1.00 96.19 302 GLN A O 1
ATOM 2332 N N . PRO A 1 303 ? 6.088 15.316 15.362 1.00 94.94 303 PRO A N 1
ATOM 2333 C CA . PRO A 1 303 ? 4.940 15.397 16.259 1.00 94.94 303 PRO A CA 1
ATOM 2334 C C . PRO A 1 303 ? 5.080 16.548 17.260 1.00 94.94 303 PRO A C 1
ATOM 2336 O O . PRO A 1 303 ? 6.133 16.734 17.867 1.00 94.94 303 PRO A O 1
ATOM 2339 N N . GLN A 1 304 ? 4.004 17.307 17.445 1.00 94.25 304 GLN A N 1
ATOM 2340 C CA . GLN A 1 304 ? 3.934 18.445 18.367 1.00 94.25 304 GLN A CA 1
ATOM 2341 C C . GLN A 1 304 ? 2.903 18.234 19.480 1.00 94.25 304 GLN A C 1
ATOM 2343 O O . GLN A 1 304 ? 3.044 18.817 20.555 1.00 94.25 304 GLN A O 1
ATOM 2348 N N . GLY A 1 305 ? 1.874 17.417 19.230 1.00 89.62 305 GLY A N 1
ATOM 2349 C CA . GLY A 1 305 ? 0.818 17.130 20.197 1.00 89.62 305 GLY A CA 1
ATOM 2350 C C . GLY A 1 305 ? 1.342 16.332 21.390 1.00 89.62 305 GLY A C 1
ATOM 2351 O O . GLY A 1 305 ? 1.935 15.270 21.209 1.00 89.62 305 GLY A O 1
ATOM 2352 N N . ALA A 1 306 ? 1.109 16.844 22.600 1.00 88.88 306 ALA A N 1
ATOM 2353 C CA . ALA A 1 306 ? 1.374 16.104 23.827 1.00 88.88 306 ALA A CA 1
ATOM 2354 C C . ALA A 1 306 ? 0.417 14.913 23.945 1.00 88.88 306 ALA A C 1
ATOM 2356 O O . ALA A 1 306 ? -0.763 15.017 23.595 1.00 88.88 306 ALA A O 1
ATOM 2357 N N . ARG A 1 307 ? 0.926 13.796 24.463 1.00 87.38 307 ARG A N 1
ATOM 2358 C CA . ARG A 1 307 ? 0.162 12.572 24.711 1.00 87.38 307 ARG A CA 1
ATOM 2359 C C . ARG A 1 307 ? 0.537 11.928 26.044 1.00 87.38 307 ARG A C 1
ATOM 2361 O O . ARG A 1 307 ? 1.602 12.227 26.585 1.00 87.38 307 ARG A O 1
ATOM 2368 N N . PRO A 1 308 ? -0.309 11.038 26.590 1.00 86.50 308 PRO A N 1
ATOM 2369 C CA . PRO A 1 308 ? 0.132 10.120 27.633 1.00 86.50 308 PRO A CA 1
ATOM 2370 C C . PRO A 1 308 ? 1.271 9.209 27.127 1.00 86.50 308 PRO A C 1
ATOM 2372 O O . PRO A 1 308 ? 1.498 9.107 25.920 1.00 86.50 308 PRO A O 1
ATOM 2375 N N . PRO A 1 309 ? 1.990 8.513 28.026 1.00 86.19 309 PRO A N 1
ATOM 2376 C CA . PRO A 1 309 ? 2.942 7.480 27.634 1.00 86.19 309 PRO A CA 1
ATOM 2377 C C . PRO A 1 309 ? 2.285 6.444 26.731 1.00 86.19 309 PRO A C 1
ATOM 2379 O O . PRO A 1 309 ? 1.137 6.060 26.966 1.00 86.19 309 PRO A O 1
ATOM 2382 N N . ALA A 1 310 ? 3.022 5.943 25.740 1.00 83.19 310 ALA A N 1
ATOM 2383 C CA . ALA A 1 310 ? 2.414 5.041 24.786 1.00 83.19 310 ALA A CA 1
ATOM 2384 C C . ALA A 1 310 ? 2.001 3.700 25.430 1.00 83.19 310 ALA A C 1
ATOM 2386 O O . ALA A 1 310 ? 2.881 2.970 25.901 1.00 83.19 310 ALA A O 1
ATOM 2387 N N . PRO A 1 311 ? 0.700 3.334 25.485 1.00 78.88 311 PRO A N 1
ATOM 2388 C CA . PRO A 1 311 ? 0.277 2.072 26.069 1.00 78.88 311 PRO A CA 1
ATOM 2389 C C . PRO A 1 311 ? 0.849 0.875 25.310 1.00 78.88 311 PRO A C 1
ATOM 2391 O O . PRO A 1 311 ? 0.670 0.725 24.104 1.00 78.88 311 PRO A O 1
ATOM 2394 N N . GLY A 1 312 ? 1.441 -0.062 26.054 1.00 78.38 312 GLY A N 1
ATOM 2395 C CA . GLY A 1 312 ? 1.789 -1.381 25.515 1.00 78.38 312 GLY A CA 1
ATOM 2396 C C . GLY A 1 312 ? 0.560 -2.236 25.176 1.00 78.38 312 GLY A C 1
ATOM 2397 O O . GLY A 1 312 ? 0.682 -3.222 24.454 1.00 78.38 312 GLY A O 1
ATOM 2398 N N . LYS A 1 313 ? -0.618 -1.880 25.707 1.00 80.69 313 LYS A N 1
ATOM 2399 C CA . LYS A 1 313 ? -1.925 -2.439 25.344 1.00 80.69 313 LYS A CA 1
ATOM 2400 C C . LYS A 1 313 ? -2.975 -1.334 25.445 1.00 80.69 313 LYS A C 1
ATOM 2402 O O . LYS A 1 313 ? -3.187 -0.847 26.556 1.00 80.69 313 LYS A O 1
ATOM 2407 N N . PRO A 1 314 ? -3.593 -0.920 24.335 1.00 82.38 314 PRO A N 1
ATOM 2408 C CA . PRO A 1 314 ? -4.624 0.101 24.371 1.00 82.38 314 PRO A CA 1
ATOM 2409 C C . PRO A 1 314 ? -5.893 -0.439 25.050 1.00 82.38 314 PRO A C 1
ATOM 2411 O O . PRO A 1 314 ? -6.195 -1.637 25.002 1.00 82.38 314 PRO A O 1
ATOM 2414 N N . THR A 1 315 ? -6.621 0.454 25.703 1.00 87.69 315 THR A N 1
ATOM 2415 C CA . THR A 1 315 ? -7.795 0.143 26.516 1.00 87.69 315 THR A CA 1
ATOM 2416 C C . THR A 1 315 ? -8.863 1.212 26.345 1.00 87.69 315 THR A C 1
ATOM 2418 O O . THR A 1 315 ? -8.555 2.379 26.109 1.00 87.69 315 THR A O 1
ATOM 2421 N N . ALA A 1 316 ? -10.124 0.832 26.514 1.00 89.69 316 ALA A N 1
ATOM 2422 C CA . ALA A 1 316 ? -11.208 1.775 26.740 1.00 89.69 316 ALA A CA 1
ATOM 2423 C C . ALA A 1 316 ? -12.059 1.357 27.928 1.00 89.69 316 ALA A C 1
ATOM 2425 O O . ALA A 1 316 ? -12.099 0.196 28.344 1.00 89.69 316 ALA A O 1
ATOM 2426 N N . TRP A 1 317 ? -12.778 2.330 28.456 1.00 90.88 317 TRP A N 1
ATOM 2427 C CA . TRP A 1 317 ? -13.710 2.122 29.539 1.00 90.88 317 TRP A CA 1
ATOM 2428 C C . TRP A 1 317 ? -15.006 2.860 29.262 1.00 90.88 317 TRP A C 1
ATOM 2430 O O . TRP A 1 317 ? -15.009 3.924 28.637 1.00 90.88 317 TRP A O 1
ATOM 2440 N N . CYS A 1 318 ? -16.107 2.305 29.754 1.00 91.31 318 CYS A N 1
ATOM 2441 C CA . CYS A 1 318 ? -17.383 2.995 29.760 1.00 91.31 318 CYS A CA 1
ATOM 2442 C C . CYS A 1 318 ? -18.161 2.757 31.053 1.00 91.31 318 CYS A C 1
ATOM 2444 O O . CYS A 1 318 ? -18.066 1.686 31.647 1.00 91.31 318 CYS A O 1
ATOM 2446 N N . ALA A 1 319 ? -18.964 3.729 31.482 1.00 90.50 319 ALA A N 1
ATOM 2447 C CA . ALA A 1 319 ? -19.933 3.515 32.552 1.00 90.50 319 ALA A CA 1
ATOM 2448 C C . ALA A 1 319 ? -21.138 4.437 32.452 1.00 90.50 319 ALA A C 1
ATOM 2450 O O . ALA A 1 319 ? -21.054 5.574 31.979 1.00 90.50 319 ALA A O 1
ATOM 2451 N N . LEU A 1 320 ? -22.249 3.936 32.984 1.00 86.94 320 LEU A N 1
ATOM 2452 C CA . LEU A 1 320 ? -23.439 4.728 33.232 1.00 86.94 320 LEU A CA 1
ATOM 2453 C C . LEU A 1 320 ? -23.298 5.480 34.560 1.00 86.94 320 LEU A C 1
ATOM 2455 O O . LEU A 1 320 ? -23.193 4.868 35.624 1.00 86.94 320 LEU A O 1
ATOM 2459 N N . LYS A 1 321 ? -23.325 6.807 34.505 1.00 85.25 321 LYS A N 1
ATOM 2460 C CA . LYS A 1 321 ? -23.429 7.670 35.680 1.00 85.25 321 LYS A CA 1
ATOM 2461 C C . LYS A 1 321 ? -24.888 7.739 36.151 1.00 85.25 321 LYS A C 1
ATOM 2463 O O . LYS A 1 321 ? -25.825 7.591 35.367 1.00 85.25 321 LYS A O 1
ATOM 2468 N N . GLY A 1 322 ? -25.088 7.958 37.454 1.00 73.50 322 GLY A N 1
ATOM 2469 C CA . GLY A 1 322 ? -26.414 7.949 38.099 1.00 73.50 322 GLY A CA 1
ATOM 2470 C C . GLY A 1 322 ? -27.375 9.065 37.659 1.00 73.50 322 GLY A C 1
ATOM 2471 O O . GLY A 1 322 ? -28.528 9.074 38.074 1.00 73.50 322 GLY A O 1
ATOM 2472 N N . ASP A 1 323 ? -26.913 9.992 36.829 1.00 79.81 323 ASP A N 1
ATOM 2473 C CA . ASP A 1 323 ? -27.662 11.083 36.202 1.00 79.81 323 ASP A CA 1
ATOM 2474 C C . ASP A 1 323 ? -28.142 10.750 34.776 1.00 79.81 323 ASP A C 1
ATOM 2476 O O . ASP A 1 323 ? -28.684 11.617 34.094 1.00 79.81 323 ASP A O 1
ATOM 2480 N N . GLY A 1 324 ? -27.973 9.502 34.320 1.00 85.75 324 GLY A N 1
ATOM 2481 C CA . GLY A 1 324 ? -28.362 9.092 32.969 1.00 85.75 324 GLY A CA 1
ATOM 2482 C C . GLY A 1 324 ? -27.348 9.498 31.899 1.00 85.75 324 GLY A C 1
ATOM 2483 O O . GLY A 1 324 ? -27.715 9.662 30.738 1.00 85.75 324 GLY A O 1
ATOM 2484 N N . VAL A 1 325 ? -26.078 9.665 32.271 1.00 90.00 325 VAL A N 1
ATOM 2485 C CA . VAL A 1 325 ? -24.987 9.989 31.344 1.00 90.00 325 VAL A CA 1
ATOM 2486 C C . VAL A 1 325 ? -24.089 8.771 31.137 1.00 90.00 325 VAL A C 1
ATOM 2488 O O . VAL A 1 325 ? -23.576 8.191 32.092 1.00 90.00 325 VAL A O 1
ATOM 2491 N N . LEU A 1 326 ? -23.853 8.387 29.883 1.00 90.94 326 LEU A N 1
ATOM 2492 C CA . LEU A 1 326 ? -22.814 7.424 29.523 1.00 90.94 326 LEU A CA 1
ATOM 2493 C C . LEU A 1 326 ? -21.491 8.178 29.412 1.00 90.94 326 LEU A C 1
ATOM 2495 O O . LEU A 1 326 ? -21.331 8.999 28.511 1.00 90.94 326 LEU A O 1
ATOM 2499 N N . ARG A 1 327 ? -20.527 7.872 30.281 1.00 92.44 327 ARG A N 1
ATOM 2500 C CA . ARG A 1 327 ? -19.143 8.325 30.104 1.00 92.44 327 ARG A CA 1
ATOM 2501 C C . ARG A 1 327 ? -18.328 7.223 29.451 1.00 92.44 327 ARG A C 1
ATOM 2503 O O . ARG A 1 327 ? -18.403 6.070 29.870 1.00 92.44 327 ARG A O 1
ATOM 2510 N N . MET A 1 328 ? -17.521 7.594 28.468 1.00 92.00 328 MET A N 1
ATOM 2511 C CA . MET A 1 328 ? -16.509 6.736 27.858 1.00 92.00 328 MET A CA 1
ATOM 2512 C C . MET A 1 328 ? -15.166 7.446 27.854 1.00 92.00 328 MET A C 1
ATOM 2514 O O . MET A 1 328 ? -15.121 8.668 27.737 1.00 92.00 328 MET A O 1
ATOM 2518 N N . TRP A 1 329 ? -14.087 6.681 27.943 1.00 91.75 329 TRP A N 1
ATOM 2519 C CA . TRP A 1 329 ? -12.734 7.165 27.690 1.00 91.75 329 TRP A CA 1
ATOM 2520 C C . TRP A 1 329 ? -11.876 6.054 27.091 1.00 91.75 329 TRP A C 1
ATOM 2522 O O . TRP A 1 329 ? -12.219 4.872 27.195 1.00 91.75 329 TRP A O 1
ATOM 2532 N N . GLY A 1 330 ? -10.756 6.418 26.470 1.00 88.88 330 GLY A N 1
ATOM 2533 C CA . GLY A 1 330 ? -9.836 5.442 25.891 1.00 88.88 330 GLY A CA 1
ATOM 2534 C C . GLY A 1 330 ? -8.389 5.905 25.804 1.00 88.88 330 GLY A C 1
ATOM 2535 O O . GLY A 1 330 ? -8.080 7.091 25.920 1.00 88.88 330 GLY A O 1
ATOM 2536 N N . THR A 1 331 ? -7.501 4.932 25.604 1.00 85.44 331 THR A N 1
ATOM 2537 C CA . THR A 1 331 ? -6.065 5.118 25.389 1.00 85.44 331 THR A CA 1
ATOM 2538 C C . THR A 1 331 ? -5.763 4.840 23.914 1.00 85.44 331 THR A C 1
ATOM 2540 O O . THR A 1 331 ? -5.887 3.713 23.431 1.00 85.44 331 THR A O 1
ATOM 2543 N N . GLY A 1 332 ? -5.434 5.890 23.158 1.00 72.19 332 GLY A N 1
ATOM 2544 C CA . GLY A 1 332 ? -5.289 5.803 21.708 1.00 72.19 332 GLY A CA 1
ATOM 2545 C C . GLY A 1 332 ? -6.607 5.921 20.934 1.00 72.19 332 GLY A C 1
ATOM 2546 O O . GLY A 1 332 ? -7.644 5.367 21.298 1.00 72.19 332 GLY A O 1
ATOM 2547 N N . MET A 1 333 ? -6.547 6.622 19.806 1.00 67.50 333 MET A N 1
ATOM 2548 C CA . MET A 1 333 ? -7.506 6.524 18.702 1.00 67.50 333 MET A CA 1
ATOM 2549 C C . MET A 1 333 ? -6.733 6.297 17.402 1.00 67.50 333 MET A C 1
ATOM 2551 O O . MET A 1 333 ? -5.578 6.694 17.280 1.00 67.50 333 MET A O 1
ATOM 2555 N N . LEU A 1 334 ? -7.368 5.635 16.433 1.00 53.88 334 LEU A N 1
ATOM 2556 C CA . LEU A 1 334 ? -6.738 5.263 15.160 1.00 53.88 334 LEU A CA 1
ATOM 2557 C C . LEU A 1 334 ? -6.820 6.339 14.077 1.00 53.88 334 LEU A C 1
ATOM 2559 O O . LEU A 1 334 ? -6.211 6.178 13.020 1.00 53.88 334 LEU A O 1
ATOM 2563 N N . ASN A 1 335 ? -7.591 7.406 14.286 1.00 61.81 335 ASN A N 1
ATOM 2564 C CA . ASN A 1 335 ? -7.715 8.474 13.305 1.00 61.81 335 ASN A CA 1
ATOM 2565 C C . ASN A 1 335 ? -7.874 9.849 13.965 1.00 61.81 335 ASN A C 1
ATOM 2567 O O . ASN A 1 335 ? -8.310 9.979 15.106 1.00 61.81 335 ASN A O 1
ATOM 2571 N N . SER A 1 336 ? -7.543 10.892 13.207 1.00 59.97 336 SER A N 1
ATOM 2572 C CA . SER A 1 336 ? -7.726 12.302 13.572 1.00 59.97 336 SER A CA 1
ATOM 2573 C C . SER A 1 336 ? -9.182 12.772 13.448 1.00 59.97 336 SER A C 1
ATOM 2575 O O . SER A 1 336 ? -9.453 13.961 13.302 1.00 59.97 336 SER A O 1
ATOM 2577 N N . GLY A 1 337 ? -10.138 11.843 13.470 1.00 69.75 337 GLY A N 1
ATOM 2578 C CA . GLY A 1 337 ? -11.546 12.113 13.228 1.00 69.75 337 GLY A CA 1
ATOM 2579 C C . GLY A 1 337 ? -12.338 12.485 14.474 1.00 69.75 337 GLY A C 1
ATOM 2580 O O . GLY A 1 337 ? -13.548 12.365 14.409 1.00 69.75 337 GLY A O 1
ATOM 2581 N N . PHE A 1 338 ? -11.721 12.864 15.601 1.00 74.69 338 PHE A N 1
ATOM 2582 C CA . PHE A 1 338 ? -12.429 13.285 16.832 1.00 74.69 338 PHE A CA 1
ATOM 2583 C C . PHE A 1 338 ? -13.520 12.299 17.309 1.00 74.69 338 PHE A C 1
ATOM 2585 O O . PHE A 1 338 ? -14.595 12.692 17.765 1.00 74.69 338 PHE A O 1
ATOM 2592 N N . GLY A 1 339 ? -13.294 10.995 17.119 1.00 81.19 339 GLY A N 1
ATOM 2593 C CA . GLY A 1 339 ? -14.276 9.968 17.465 1.00 81.19 339 GLY A CA 1
ATOM 2594 C C . GLY A 1 339 ? -15.538 9.959 16.590 1.00 81.19 339 GLY A C 1
ATOM 2595 O O . GLY A 1 339 ? -16.527 9.350 16.982 1.00 81.19 339 GLY A O 1
ATOM 2596 N N . ILE A 1 340 ? -15.542 10.582 15.405 1.00 85.94 340 ILE A N 1
ATOM 2597 C CA . ILE A 1 340 ? -16.723 10.661 14.522 1.00 85.94 340 ILE A CA 1
ATOM 2598 C C . ILE A 1 340 ? -17.263 9.281 14.120 1.00 85.94 340 ILE A C 1
ATOM 2600 O O . ILE A 1 340 ? -18.476 9.112 13.983 1.00 85.94 340 ILE A O 1
ATOM 2604 N N . GLU A 1 341 ? -16.409 8.269 13.969 1.00 85.25 341 GLU A N 1
ATOM 2605 C CA . GLU A 1 341 ? -16.873 6.899 13.720 1.00 85.25 341 GLU A CA 1
ATOM 2606 C C . GLU A 1 341 ? -17.663 6.345 14.917 1.00 85.25 341 GLU A C 1
ATOM 2608 O O . GLU A 1 341 ? -18.753 5.789 14.749 1.00 85.25 341 GLU A O 1
ATOM 2613 N N . LEU A 1 342 ? -17.158 6.580 16.133 1.00 88.38 342 LEU A N 1
ATOM 2614 C CA . LEU A 1 342 ? -17.826 6.214 17.379 1.00 88.38 342 LEU A CA 1
ATOM 2615 C C . LEU A 1 342 ? -19.144 6.986 17.537 1.00 88.38 342 LEU A C 1
ATOM 2617 O O . LEU A 1 342 ? -20.178 6.367 17.788 1.00 88.38 342 LEU A O 1
ATOM 2621 N N . ARG A 1 343 ? -19.138 8.303 17.282 1.00 91.12 343 ARG A N 1
ATOM 2622 C CA . ARG A 1 343 ? -20.340 9.153 17.232 1.00 91.12 343 ARG A CA 1
ATOM 2623 C C . ARG A 1 343 ? -21.389 8.576 16.290 1.00 91.12 343 ARG A C 1
ATOM 2625 O O . ARG A 1 343 ? -22.549 8.459 16.661 1.00 91.12 343 ARG A O 1
ATOM 2632 N N . THR A 1 344 ? -20.983 8.213 15.075 1.00 89.75 344 THR A N 1
ATOM 2633 C CA . THR A 1 344 ? -21.892 7.717 14.034 1.00 89.75 344 THR A CA 1
ATOM 2634 C C . THR A 1 344 ? -22.537 6.398 14.449 1.00 89.75 344 THR A C 1
ATOM 2636 O O . THR A 1 344 ? -23.747 6.229 14.298 1.00 89.75 344 THR A O 1
ATOM 2639 N N . LYS A 1 345 ? -21.753 5.469 15.011 1.00 89.69 345 LYS A N 1
ATOM 2640 C CA . LYS A 1 345 ? -22.279 4.199 15.530 1.00 89.69 345 LYS A CA 1
ATOM 2641 C C . LYS A 1 345 ? -23.240 4.429 16.698 1.00 89.69 345 LYS A C 1
ATOM 2643 O O . LYS A 1 345 ? -24.344 3.890 16.681 1.00 89.69 345 LYS A O 1
ATOM 2648 N N . LEU A 1 346 ? -22.876 5.271 17.664 1.00 88.88 346 LEU A N 1
ATOM 2649 C CA . LEU A 1 346 ? -23.716 5.563 18.832 1.00 88.88 346 LEU A CA 1
ATOM 2650 C C . LEU A 1 346 ? -25.005 6.300 18.463 1.00 88.88 346 LEU A C 1
ATOM 2652 O O . LEU A 1 346 ? -26.069 5.913 18.932 1.00 88.88 346 LEU A O 1
ATOM 2656 N N . GLY A 1 347 ? -24.943 7.280 17.561 1.00 89.38 347 GLY A N 1
ATOM 2657 C CA . GLY A 1 347 ? -26.114 8.023 17.086 1.00 89.38 347 GLY A CA 1
ATOM 2658 C C . GLY A 1 347 ? -27.113 7.175 16.289 1.00 89.38 347 GLY A C 1
ATOM 2659 O O . GLY A 1 347 ? -28.240 7.605 16.057 1.00 89.38 347 GLY A O 1
ATOM 2660 N N . SER A 1 348 ? -26.736 5.956 15.882 1.00 89.00 348 SER A N 1
ATOM 2661 C CA . SER A 1 348 ? -27.665 4.988 15.282 1.00 89.00 348 SER A CA 1
ATOM 2662 C C . SER A 1 348 ? -28.541 4.258 16.310 1.00 89.00 348 SER A C 1
ATOM 2664 O O . SER A 1 348 ? -29.487 3.561 15.937 1.00 89.00 348 SER A O 1
ATOM 2666 N N . VAL A 1 349 ? -28.242 4.40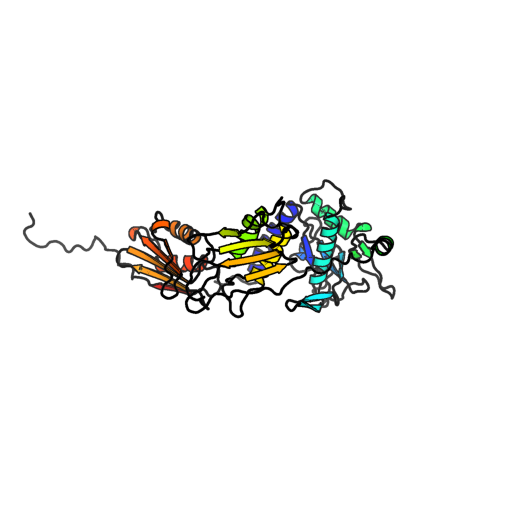7 17.603 1.00 88.19 349 VAL A N 1
ATOM 2667 C CA . VAL A 1 349 ? -28.952 3.743 18.696 1.00 88.19 349 VAL A CA 1
ATOM 2668 C C . VAL A 1 349 ? -30.000 4.682 19.267 1.00 88.19 349 VAL A C 1
ATOM 2670 O O . VAL A 1 349 ? -29.696 5.765 19.764 1.00 88.19 349 VAL A O 1
ATOM 2673 N N . GLN A 1 350 ? -31.255 4.238 19.235 1.00 86.81 350 GLN A N 1
ATOM 2674 C CA . GLN A 1 350 ? -32.350 4.966 19.861 1.00 86.81 350 GLN A CA 1
ATOM 2675 C C . GLN A 1 350 ? -32.077 5.155 21.362 1.00 86.81 350 GLN A C 1
ATOM 2677 O O . GLN A 1 350 ? -31.758 4.196 22.063 1.00 86.81 350 GLN A O 1
ATOM 2682 N N . GLY A 1 351 ? -32.219 6.394 21.835 1.00 85.62 351 GLY A N 1
ATOM 2683 C CA . GLY A 1 351 ? -32.005 6.764 23.233 1.00 85.62 351 GLY A CA 1
ATOM 2684 C C . GLY A 1 351 ? -30.600 7.277 23.566 1.00 85.62 351 GLY A C 1
ATOM 2685 O O . GLY A 1 351 ? -30.384 7.649 24.712 1.00 85.62 351 GLY A O 1
ATOM 2686 N N . LEU A 1 352 ? -29.660 7.339 22.615 1.00 88.19 352 LEU A N 1
ATOM 2687 C CA . LEU A 1 352 ? -28.366 8.010 22.805 1.00 88.19 352 LEU A CA 1
ATOM 2688 C C . LEU A 1 352 ? -28.345 9.354 22.071 1.00 88.19 352 LEU A C 1
ATOM 2690 O O . LEU A 1 352 ? -28.571 9.396 20.861 1.00 88.19 352 LEU A O 1
ATOM 2694 N N . ASP A 1 353 ? -28.053 10.440 22.789 1.00 90.25 353 ASP A N 1
ATOM 2695 C CA . ASP A 1 353 ? -27.983 11.779 22.199 1.00 90.25 353 ASP A CA 1
ATOM 2696 C C . ASP A 1 353 ? -26.541 12.185 21.872 1.00 90.25 353 ASP A C 1
ATOM 2698 O O . ASP A 1 353 ? -25.755 12.559 22.740 1.00 90.25 353 ASP A O 1
ATOM 2702 N N . THR A 1 354 ? -26.195 12.125 20.587 1.00 92.50 354 THR A N 1
ATOM 2703 C CA . THR A 1 354 ? -24.882 12.534 20.067 1.00 92.50 354 THR A CA 1
ATOM 2704 C C . THR A 1 354 ? -24.928 13.866 19.306 1.00 92.50 354 THR A C 1
ATOM 2706 O O . THR A 1 354 ? -24.066 14.109 18.447 1.00 92.50 354 THR A O 1
ATOM 2709 N N . ALA A 1 355 ? -25.959 14.693 19.523 1.00 91.25 355 ALA A N 1
ATOM 2710 C CA . ALA A 1 355 ? -26.107 15.978 18.840 1.00 91.25 355 ALA A CA 1
ATOM 2711 C C . ALA A 1 355 ? -24.944 16.924 19.177 1.00 91.25 355 ALA A C 1
ATOM 2713 O O . ALA A 1 355 ? -24.279 17.410 18.260 1.00 91.25 355 ALA A O 1
ATOM 2714 N N . ASP A 1 356 ? -24.616 17.044 20.464 1.00 89.88 356 ASP A N 1
ATOM 2715 C CA . ASP A 1 356 ? -23.611 17.978 20.995 1.00 89.88 356 ASP A CA 1
ATOM 2716 C C . ASP A 1 356 ? -22.209 17.348 21.123 1.00 89.88 356 ASP A C 1
ATOM 2718 O O . ASP A 1 356 ? -21.432 17.687 22.011 1.00 89.88 356 ASP A O 1
ATOM 2722 N N . TRP A 1 357 ? -21.871 16.392 20.248 1.00 90.94 357 TRP A N 1
ATOM 2723 C CA . TRP A 1 357 ? -20.644 15.586 20.358 1.00 90.94 357 TRP A CA 1
ATOM 2724 C C . TRP A 1 357 ? -19.365 16.415 20.524 1.00 90.94 357 TRP A C 1
ATOM 2726 O O . TRP A 1 357 ? -18.534 16.095 21.364 1.00 90.94 357 TRP A O 1
ATOM 2736 N N . GLU A 1 358 ? -19.211 17.482 19.738 1.00 85.94 358 GLU A N 1
ATOM 2737 C CA . GLU A 1 358 ? -18.011 18.330 19.754 1.00 85.94 358 GLU A CA 1
ATOM 2738 C C . GLU A 1 358 ? -17.853 19.111 21.065 1.00 85.94 358 GLU A C 1
ATOM 2740 O O . GLU A 1 358 ? -16.730 19.403 21.460 1.00 85.94 358 GLU A O 1
ATOM 2745 N N . GLU A 1 359 ? -18.952 19.411 21.763 1.00 87.94 359 GLU A N 1
ATOM 2746 C CA . GLU A 1 359 ? -18.923 20.082 23.069 1.00 87.94 359 GLU A CA 1
ATOM 2747 C C . GLU A 1 359 ? -18.657 19.107 24.222 1.00 87.94 359 GLU A C 1
ATOM 2749 O O . GLU A 1 359 ? -18.240 19.521 25.301 1.00 87.94 359 GLU A O 1
ATOM 2754 N N . LYS A 1 360 ? -18.951 17.817 24.018 1.00 89.88 360 LYS A N 1
ATOM 2755 C CA . LYS A 1 360 ? -18.809 16.757 25.029 1.00 89.88 360 LYS A CA 1
ATOM 2756 C C . LYS A 1 360 ? -17.520 15.962 24.906 1.00 89.88 360 LYS A C 1
ATOM 2758 O O . LYS A 1 360 ? -17.171 15.241 25.838 1.00 89.88 360 LYS A O 1
ATOM 2763 N N . TRP A 1 361 ? -16.874 16.021 23.748 1.00 89.50 361 TRP A N 1
ATOM 2764 C CA . TRP A 1 361 ? -15.616 15.346 23.484 1.00 89.50 361 TRP A CA 1
ATOM 2765 C C . TRP A 1 361 ? -14.449 16.171 24.018 1.00 89.50 361 TRP A C 1
ATOM 2767 O O . TRP A 1 361 ? -14.280 17.332 23.653 1.00 89.50 361 TRP A O 1
ATOM 2777 N N . GLU A 1 362 ? -13.588 15.541 24.809 1.00 88.12 362 GLU A N 1
ATOM 2778 C CA . GLU A 1 362 ? -12.414 16.188 25.383 1.00 88.12 362 GLU A CA 1
ATOM 2779 C C . GLU A 1 362 ? -11.174 15.308 25.221 1.00 88.12 362 GLU A C 1
ATOM 2781 O O . GLU A 1 362 ? -11.232 14.085 25.362 1.00 88.12 362 GLU A O 1
ATOM 2786 N N . TYR A 1 363 ? -10.028 15.936 24.948 1.00 85.56 363 TYR A N 1
ATOM 2787 C CA . TYR A 1 363 ? -8.729 15.284 25.093 1.00 85.56 363 TYR A CA 1
ATOM 2788 C C . TYR A 1 363 ? -8.292 15.384 26.554 1.00 85.56 363 TYR A C 1
ATOM 2790 O O . TYR A 1 363 ? -7.731 16.389 26.991 1.00 85.56 363 TYR A O 1
ATOM 2798 N N . GLU A 1 364 ? -8.594 14.343 27.318 1.00 81.62 364 GLU A N 1
ATOM 2799 C CA . GLU A 1 364 ? -8.197 14.201 28.713 1.00 81.62 364 GLU A CA 1
ATOM 2800 C C . GLU A 1 364 ? -6.823 13.508 28.672 1.00 81.62 364 GLU A C 1
ATOM 2802 O O . GLU A 1 364 ? -6.747 12.320 28.410 1.00 81.62 364 GLU A O 1
ATOM 2807 N N . LEU A 1 365 ? -5.711 14.247 28.780 1.00 82.06 365 LEU A N 1
ATOM 2808 C CA . LEU A 1 365 ? -4.342 13.689 28.742 1.00 82.06 365 LEU A CA 1
ATOM 2809 C C . LEU A 1 365 ? -3.866 13.312 30.157 1.00 82.06 365 LEU A C 1
ATOM 2811 O O . LEU A 1 365 ? -2.791 13.723 30.599 1.00 82.06 365 LEU A O 1
ATOM 2815 N N . LEU A 1 366 ? -4.709 12.606 30.904 1.00 77.50 366 LEU A N 1
ATOM 2816 C CA . LEU A 1 366 ? -4.538 12.323 32.330 1.00 77.50 366 LEU A CA 1
ATOM 2817 C C . LEU A 1 366 ? -4.619 10.810 32.575 1.00 77.50 366 LEU A C 1
ATOM 2819 O O . LEU A 1 366 ? -5.239 10.088 31.811 1.00 77.50 366 LEU A O 1
ATOM 2823 N N . ASP A 1 367 ? -3.935 10.298 33.602 1.00 76.06 367 ASP A N 1
ATOM 2824 C CA . ASP A 1 367 ? -4.041 8.901 34.067 1.00 76.06 367 ASP A CA 1
ATOM 2825 C C . ASP A 1 367 ? -3.962 7.814 32.966 1.00 76.06 367 ASP A C 1
ATOM 2827 O O . ASP A 1 367 ? -4.519 6.723 33.091 1.00 76.06 367 ASP A O 1
ATOM 2831 N N . GLY A 1 368 ? -3.239 8.104 31.879 1.00 75.62 368 GLY A N 1
ATOM 2832 C CA . GLY A 1 368 ? -3.061 7.214 30.732 1.00 75.62 368 GLY A CA 1
ATOM 2833 C C . GLY A 1 368 ? -4.195 7.226 29.703 1.00 75.62 368 GLY A C 1
ATOM 2834 O O . GLY A 1 368 ? -4.005 6.637 28.640 1.00 75.62 368 GLY A O 1
ATOM 2835 N N . HIS A 1 369 ? -5.327 7.891 29.965 1.00 84.12 369 HIS A N 1
ATOM 2836 C CA . HIS A 1 369 ? -6.352 8.152 28.953 1.00 84.12 369 HIS A CA 1
ATOM 2837 C C . HIS A 1 369 ? -5.948 9.318 28.045 1.00 84.12 369 HIS A C 1
ATOM 2839 O O . HIS A 1 369 ? -5.114 10.145 28.405 1.00 84.12 369 HIS A O 1
ATOM 2845 N N . GLU A 1 370 ? -6.453 9.293 26.811 1.00 86.50 370 GLU A N 1
ATOM 2846 C CA . GLU A 1 370 ? -6.170 10.307 25.790 1.00 86.50 370 GLU A CA 1
ATOM 2847 C C . GLU A 1 370 ? -7.415 11.134 25.456 1.00 86.50 370 GLU A C 1
ATOM 2849 O O . GLU A 1 370 ? -7.313 12.303 25.091 1.00 86.50 370 GLU A O 1
ATOM 2854 N N . TRP A 1 371 ? -8.596 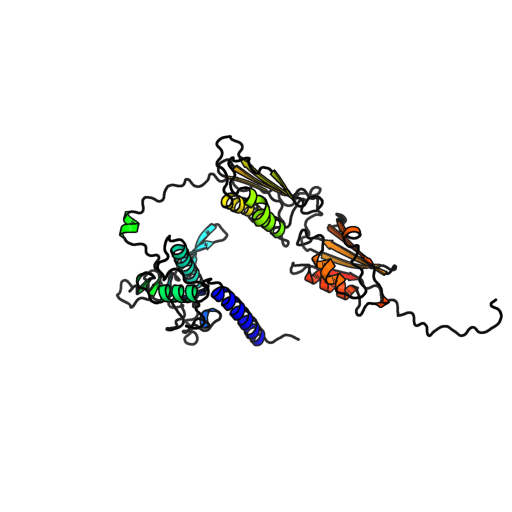10.530 25.563 1.00 89.06 371 TRP A N 1
ATOM 2855 C CA . TRP A 1 371 ? -9.864 11.174 25.257 1.00 89.06 371 TRP A CA 1
ATOM 2856 C C . TRP A 1 371 ? -10.969 10.669 26.175 1.00 89.06 371 TRP A C 1
ATOM 2858 O O . TRP A 1 371 ? -10.937 9.521 26.627 1.00 89.06 371 TRP A O 1
ATOM 2868 N N . ALA A 1 372 ? -11.972 11.515 26.382 1.00 91.25 372 ALA A N 1
ATOM 2869 C CA . ALA A 1 372 ? -13.210 11.184 27.058 1.00 91.25 372 ALA A CA 1
ATOM 2870 C C . ALA A 1 372 ? -14.406 11.828 26.347 1.00 91.25 372 ALA A C 1
ATOM 2872 O O . ALA A 1 372 ? -14.278 12.834 25.649 1.00 91.25 372 ALA A O 1
ATOM 2873 N N . VAL A 1 373 ? -15.580 11.227 26.517 1.00 92.50 373 VAL A N 1
ATOM 2874 C CA . VAL A 1 373 ? -16.847 11.785 26.042 1.00 92.50 373 VAL A CA 1
ATOM 2875 C C . VAL A 1 373 ? -17.981 11.414 26.988 1.00 92.50 373 VAL A C 1
ATOM 2877 O O . VAL A 1 373 ? -18.027 10.303 27.526 1.00 92.50 373 VAL A O 1
ATOM 2880 N N . GLU A 1 374 ? -18.904 12.350 27.181 1.00 93.12 374 GLU A N 1
ATOM 2881 C CA . GLU A 1 374 ? -20.100 12.177 28.004 1.00 93.12 374 GLU A CA 1
ATOM 2882 C C . GLU A 1 374 ? -21.367 12.357 27.167 1.00 93.12 374 GLU A C 1
ATOM 2884 O O . GLU A 1 374 ? -21.582 13.397 26.550 1.00 93.12 374 GLU A O 1
ATOM 2889 N N . ILE A 1 375 ? -22.212 11.327 27.141 1.00 92.62 375 ILE A N 1
ATOM 2890 C CA . ILE A 1 375 ? -23.371 11.235 26.251 1.00 92.62 375 ILE A CA 1
ATOM 2891 C C . ILE A 1 375 ? -24.640 11.104 27.095 1.00 92.62 375 ILE A C 1
ATOM 2893 O O . ILE A 1 375 ? -24.758 10.135 27.852 1.00 92.62 375 ILE A O 1
ATOM 2897 N N . PRO A 1 376 ? -25.601 12.034 26.978 1.00 90.62 376 PRO A N 1
ATOM 2898 C CA . PRO A 1 376 ? -26.905 11.892 27.608 1.00 90.62 376 PRO A CA 1
ATOM 2899 C C . PRO A 1 376 ? -27.674 10.689 27.056 1.00 90.62 376 PRO A C 1
ATOM 2901 O O . PRO A 1 376 ? -27.632 10.390 25.858 1.00 90.62 376 PRO A O 1
ATOM 2904 N N . ILE A 1 377 ? -28.410 10.019 27.937 1.00 87.81 377 ILE A N 1
ATOM 2905 C CA . ILE A 1 377 ? -29.196 8.838 27.601 1.00 87.81 377 ILE A CA 1
ATOM 2906 C C . ILE A 1 377 ? -30.661 9.083 27.943 1.00 87.81 377 ILE A C 1
ATOM 2908 O O . ILE A 1 377 ? -31.006 9.394 29.083 1.00 87.81 377 ILE A O 1
ATOM 2912 N N . ASP A 1 378 ? -31.545 8.843 26.979 1.00 84.62 378 ASP A N 1
ATOM 2913 C CA . ASP A 1 378 ? -32.963 8.640 27.252 1.00 84.62 378 ASP A CA 1
ATOM 2914 C C . ASP A 1 378 ? -33.204 7.166 27.587 1.00 84.62 378 ASP A C 1
ATOM 2916 O O . ASP A 1 378 ? -33.343 6.305 26.712 1.00 84.62 378 ASP A O 1
ATOM 2920 N N . VAL A 1 379 ? -33.259 6.883 28.888 1.00 71.25 379 VAL A N 1
ATOM 2921 C CA . VAL A 1 379 ? -33.459 5.533 29.431 1.00 71.25 379 VAL A CA 1
ATOM 2922 C C . VAL A 1 379 ? -34.756 4.871 28.954 1.00 71.25 379 VAL A C 1
ATOM 2924 O O . VAL A 1 379 ? -34.835 3.645 28.942 1.00 71.25 379 VAL A O 1
ATOM 2927 N N . ASN A 1 380 ? -35.752 5.646 28.511 1.00 74.88 380 ASN A N 1
ATOM 2928 C CA . ASN A 1 380 ? -37.013 5.104 27.998 1.00 74.88 380 ASN A CA 1
ATOM 2929 C C . ASN A 1 380 ? -36.910 4.634 26.537 1.00 74.88 380 ASN A C 1
ATOM 2931 O O . ASN A 1 380 ? -37.791 3.920 26.058 1.00 74.88 380 ASN A O 1
ATOM 2935 N N . GLY A 1 381 ? -35.859 5.043 25.819 1.00 67.88 381 GLY A N 1
ATOM 2936 C CA . GLY A 1 381 ? -35.650 4.742 24.401 1.00 67.88 381 GLY A CA 1
ATOM 2937 C C . GLY A 1 381 ? -34.772 3.519 24.126 1.00 67.88 381 GLY A C 1
ATOM 2938 O O . GLY A 1 381 ? -34.638 3.118 22.969 1.00 67.88 381 GLY A O 1
ATOM 2939 N N . LEU A 1 382 ? -34.173 2.919 25.157 1.00 72.19 382 LEU A N 1
ATOM 2940 C CA . LEU A 1 382 ? -33.177 1.864 24.996 1.00 72.19 382 LEU A CA 1
ATOM 2941 C C . LEU A 1 382 ? -33.799 0.478 24.824 1.00 72.19 382 LEU A C 1
ATOM 2943 O O . LEU A 1 382 ? -34.594 0.016 25.637 1.00 72.19 382 LEU A O 1
ATOM 2947 N N . SER A 1 383 ? -33.348 -0.241 23.795 1.00 66.12 383 SER A N 1
ATOM 2948 C CA . SER A 1 383 ? -33.728 -1.641 23.549 1.00 66.12 383 SER A CA 1
ATOM 2949 C C . SER A 1 383 ? -32.744 -2.668 24.129 1.00 66.12 383 SER A C 1
ATOM 2951 O O . SER A 1 383 ? -33.026 -3.866 24.102 1.00 66.12 383 SER A O 1
ATOM 2953 N N . LYS A 1 384 ? -31.583 -2.219 24.630 1.00 74.69 384 LYS A N 1
ATOM 2954 C CA . LYS A 1 384 ? -30.486 -3.046 25.162 1.00 74.69 384 LYS A CA 1
ATOM 2955 C C . LYS A 1 384 ? -29.750 -2.326 26.301 1.00 74.69 384 LYS A C 1
ATOM 2957 O O . LYS A 1 384 ? -29.799 -1.095 26.343 1.00 74.69 384 LYS A O 1
ATOM 2962 N N . PRO A 1 385 ? -29.023 -3.050 27.177 1.00 80.62 385 PRO A N 1
ATOM 2963 C CA . PRO A 1 385 ? -28.132 -2.427 28.152 1.00 80.62 385 PRO A CA 1
ATOM 2964 C C . PRO A 1 385 ? -27.087 -1.551 27.447 1.00 80.62 385 PRO A C 1
ATOM 2966 O O . PRO A 1 385 ? -26.353 -2.031 26.582 1.00 80.62 385 PRO A O 1
ATOM 2969 N N . VAL A 1 386 ? -27.004 -0.267 27.809 1.00 80.94 386 VAL A N 1
ATOM 2970 C CA . VAL A 1 386 ? -26.099 0.694 27.143 1.00 80.94 386 VAL A CA 1
ATOM 2971 C C . VAL A 1 386 ? -24.645 0.255 27.216 1.00 80.94 386 VAL A C 1
ATOM 2973 O O . VAL A 1 386 ? -23.916 0.409 26.243 1.00 80.94 386 VAL A O 1
ATOM 2976 N N . ALA A 1 387 ? -24.240 -0.325 28.346 1.00 78.69 387 ALA A N 1
ATOM 2977 C CA . ALA A 1 387 ? -22.887 -0.820 28.556 1.00 78.69 387 ALA A CA 1
ATOM 2978 C C . ALA A 1 387 ? -22.473 -1.846 27.484 1.00 78.69 387 ALA A C 1
ATOM 2980 O O . ALA A 1 387 ? -21.386 -1.734 26.932 1.00 78.69 387 ALA A O 1
ATOM 2981 N N . GLU A 1 388 ? -23.356 -2.784 27.118 1.00 82.62 388 GLU A N 1
ATOM 2982 C CA . GLU A 1 388 ? -23.069 -3.789 26.081 1.00 82.62 388 GLU A CA 1
ATOM 2983 C C . GLU A 1 388 ? -22.964 -3.162 24.684 1.00 82.62 388 GLU A C 1
ATOM 2985 O O . GLU A 1 388 ? -22.126 -3.554 23.871 1.00 82.62 388 GLU A O 1
ATOM 2990 N N . VAL A 1 389 ? -23.822 -2.178 24.399 1.00 84.12 389 VAL A N 1
ATOM 2991 C CA . VAL A 1 389 ? -23.823 -1.456 23.120 1.00 84.12 389 VAL A CA 1
ATOM 2992 C C . VAL A 1 389 ? -22.545 -0.632 22.968 1.00 84.12 389 VAL A C 1
ATOM 2994 O O . VAL A 1 389 ? -21.877 -0.710 21.937 1.00 84.12 389 VAL A O 1
ATOM 2997 N N . ALA A 1 390 ? -22.188 0.122 24.007 1.00 85.75 390 ALA A N 1
ATOM 2998 C CA . ALA A 1 390 ? -20.978 0.926 24.048 1.00 85.75 390 ALA A CA 1
ATOM 2999 C C . ALA A 1 390 ? -19.724 0.050 23.945 1.00 85.75 390 ALA A C 1
ATOM 3001 O O . ALA A 1 390 ? -18.845 0.355 23.145 1.00 85.75 390 ALA A O 1
ATOM 3002 N N . GLU A 1 391 ? -19.665 -1.073 24.668 1.00 87.44 391 GLU A N 1
ATOM 3003 C CA . GLU A 1 391 ? -18.543 -2.013 24.591 1.00 87.44 391 GLU A CA 1
ATOM 3004 C C . GLU A 1 391 ? -18.341 -2.549 23.168 1.00 87.44 391 GLU A C 1
ATOM 3006 O O . GLU A 1 391 ? -17.220 -2.547 22.656 1.00 87.44 391 GLU A O 1
ATOM 3011 N N . GLY A 1 392 ? -19.426 -2.973 22.510 1.00 85.69 392 GLY A N 1
ATOM 3012 C CA . GLY A 1 392 ? -19.380 -3.472 21.138 1.00 85.69 392 GLY A CA 1
ATOM 3013 C C . GLY A 1 392 ? -18.869 -2.420 20.156 1.00 85.69 392 GLY A C 1
ATOM 3014 O O . GLY A 1 392 ? -17.984 -2.702 19.355 1.00 85.69 392 GLY A O 1
ATOM 3015 N N . PHE A 1 393 ? -19.362 -1.184 20.252 1.00 88.44 393 PHE A N 1
ATOM 3016 C CA . PHE A 1 393 ? -18.900 -0.115 19.369 1.00 88.44 393 PHE A CA 1
ATOM 3017 C C . PHE A 1 393 ? -17.476 0.332 19.657 1.00 88.44 393 PHE A C 1
ATOM 3019 O O . PHE A 1 393 ? -16.747 0.587 18.706 1.00 88.44 393 PHE A O 1
ATOM 3026 N N . LEU A 1 394 ? -17.059 0.389 20.923 1.00 86.56 394 LEU A N 1
ATOM 3027 C CA . LEU A 1 394 ? -15.674 0.680 21.286 1.00 86.56 394 LEU A CA 1
ATOM 3028 C C . LEU A 1 394 ? -14.725 -0.375 20.712 1.00 86.56 394 LEU A C 1
ATOM 3030 O O . LEU A 1 394 ? -13.698 -0.006 20.157 1.00 86.56 394 LEU A O 1
ATOM 3034 N N . LYS A 1 395 ? -15.090 -1.661 20.766 1.00 85.06 395 LYS A N 1
ATOM 3035 C CA . LYS A 1 395 ? -14.325 -2.746 20.127 1.00 85.06 395 LYS A CA 1
ATOM 3036 C C . LYS A 1 395 ? -14.315 -2.643 18.605 1.00 85.06 395 LYS A C 1
ATOM 3038 O O . LYS A 1 395 ? -13.280 -2.880 18.000 1.00 85.06 395 LYS A O 1
ATOM 3043 N N . ASP A 1 396 ? -15.439 -2.276 17.994 1.00 82.19 396 ASP A N 1
ATOM 3044 C CA . ASP A 1 396 ? -15.526 -2.112 16.542 1.00 82.19 396 ASP A CA 1
ATOM 3045 C C . ASP A 1 396 ? -14.636 -0.972 16.031 1.00 82.19 396 ASP A C 1
ATOM 3047 O O . ASP A 1 396 ? -13.977 -1.123 15.005 1.00 82.19 396 ASP A O 1
ATOM 3051 N N . VAL A 1 397 ? -14.652 0.182 16.710 1.00 78.50 397 VAL A N 1
ATOM 3052 C CA . VAL A 1 397 ? -13.846 1.351 16.304 1.00 78.50 397 VAL A CA 1
ATOM 3053 C C . VAL A 1 397 ? -12.391 1.217 16.741 1.00 78.50 397 VAL A C 1
ATOM 3055 O O . VAL A 1 397 ? -11.501 1.835 16.154 1.00 78.50 397 VAL A O 1
ATOM 3058 N N . ALA A 1 398 ? -12.129 0.386 17.750 1.00 72.12 398 ALA A N 1
ATOM 3059 C CA . ALA A 1 398 ? -10.795 -0.053 18.100 1.00 72.12 398 ALA A CA 1
ATOM 3060 C C . ALA A 1 398 ? -10.282 -1.051 17.054 1.00 72.12 398 ALA A C 1
ATOM 3062 O O . ALA A 1 398 ? -10.297 -2.264 17.229 1.00 72.12 398 ALA A O 1
ATOM 3063 N N . ASN A 1 399 ? -9.770 -0.520 15.950 1.00 64.69 399 ASN A N 1
ATOM 3064 C CA . ASN A 1 399 ? -9.028 -1.232 14.908 1.00 64.69 399 ASN A CA 1
ATOM 3065 C C . ASN A 1 399 ? -7.639 -1.726 15.401 1.00 64.69 399 ASN A C 1
ATOM 3067 O O . ASN A 1 399 ? -6.616 -1.487 14.760 1.00 64.69 399 ASN A O 1
ATOM 3071 N N . PHE A 1 400 ? -7.592 -2.368 16.572 1.00 71.31 400 PHE A N 1
ATOM 3072 C CA . PHE A 1 400 ? -6.420 -3.023 17.149 1.00 71.31 400 PHE A CA 1
ATOM 3073 C C . PHE A 1 400 ? -6.822 -4.362 17.787 1.00 71.31 400 PHE A C 1
ATOM 3075 O O . PHE A 1 400 ? -7.691 -4.428 18.659 1.00 71.31 400 PHE A O 1
ATOM 3082 N N . GLU A 1 401 ? -6.167 -5.446 17.369 1.00 67.56 401 GLU A N 1
ATOM 3083 C CA . GLU A 1 401 ? -6.412 -6.777 17.924 1.00 67.56 401 GLU A CA 1
ATOM 3084 C C . GLU A 1 401 ? -5.883 -6.863 19.364 1.00 67.56 401 GLU A C 1
ATOM 3086 O O . GLU A 1 401 ? -4.691 -6.711 19.616 1.00 67.56 401 GLU A O 1
ATOM 3091 N N . GLY A 1 402 ? -6.776 -7.128 20.321 1.00 72.00 402 GLY A N 1
ATOM 3092 C CA . GLY A 1 402 ? -6.434 -7.159 21.748 1.00 72.00 402 GLY A CA 1
ATOM 3093 C C . GLY A 1 402 ? -6.677 -5.842 22.489 1.00 72.00 402 GLY A C 1
ATOM 3094 O O . GLY A 1 402 ? -6.205 -5.703 23.617 1.00 72.00 402 GLY A O 1
ATOM 3095 N N . PHE A 1 403 ? -7.413 -4.905 21.882 1.00 80.12 403 PHE A N 1
ATOM 3096 C CA . PHE A 1 403 ? -7.942 -3.727 22.564 1.00 80.12 403 PHE A CA 1
ATOM 3097 C C . PHE A 1 403 ? -8.944 -4.153 23.644 1.00 80.12 403 PHE A C 1
ATOM 3099 O O . PHE A 1 403 ? -9.969 -4.777 23.349 1.00 80.12 403 PHE A O 1
ATOM 3106 N N . ASP A 1 404 ? -8.625 -3.857 24.902 1.00 85.38 404 ASP A N 1
ATOM 3107 C CA . ASP A 1 404 ? -9.452 -4.271 26.034 1.00 85.38 404 ASP A CA 1
ATOM 3108 C C . ASP A 1 404 ? -10.486 -3.194 26.357 1.00 85.38 404 ASP A C 1
ATOM 3110 O O . ASP A 1 404 ? -10.150 -2.019 26.503 1.00 85.38 404 ASP A O 1
ATOM 3114 N N . VAL A 1 405 ? -11.753 -3.587 26.468 1.00 86.88 405 VAL A N 1
ATOM 3115 C CA . VAL A 1 405 ? -12.842 -2.662 26.794 1.00 86.88 405 VAL A CA 1
ATOM 3116 C C . VAL A 1 405 ? -13.535 -3.143 28.048 1.00 86.88 405 VAL A C 1
ATOM 3118 O O . VAL A 1 405 ? -14.051 -4.260 28.081 1.00 86.88 405 VAL A O 1
ATOM 3121 N N . LYS A 1 406 ? -13.583 -2.279 29.062 1.00 88.94 406 LYS A N 1
ATOM 3122 C CA . LYS A 1 406 ? -14.298 -2.545 30.308 1.00 88.94 406 LYS A CA 1
ATOM 3123 C C . LYS A 1 406 ? -15.486 -1.606 30.447 1.00 88.94 406 LYS A C 1
ATOM 3125 O O . LYS A 1 406 ? -15.311 -0.414 30.672 1.00 88.94 406 LYS A O 1
ATOM 3130 N N . CYS A 1 407 ? -16.688 -2.160 30.380 1.00 87.12 407 CYS A N 1
ATOM 3131 C CA . CYS A 1 407 ? -17.910 -1.405 30.596 1.00 87.12 407 CYS A CA 1
ATOM 3132 C C . CYS A 1 407 ? -18.573 -1.780 31.925 1.00 87.12 407 CYS A C 1
ATOM 3134 O O . CYS A 1 407 ? -18.817 -2.951 32.212 1.00 87.12 407 CYS A O 1
ATOM 3136 N N . GLU A 1 408 ? -18.846 -0.781 32.758 1.00 86.06 408 GLU A N 1
ATOM 3137 C CA . GLU A 1 408 ? -19.520 -0.944 34.042 1.00 86.06 408 GLU A CA 1
ATOM 3138 C C . GLU A 1 408 ? -21.013 -0.672 33.853 1.00 86.06 408 GLU A C 1
ATOM 3140 O O . GLU A 1 408 ? -21.445 0.447 33.562 1.00 86.06 408 GLU A O 1
ATOM 3145 N N . GLY A 1 409 ? -21.815 -1.730 33.977 1.00 64.19 409 GLY A N 1
ATOM 3146 C CA . GLY A 1 409 ? -23.263 -1.609 33.999 1.00 64.19 409 GLY A CA 1
ATOM 3147 C C . GLY A 1 409 ? -23.701 -1.038 35.339 1.00 64.19 409 GLY A C 1
ATOM 3148 O O . GLY A 1 409 ? -23.617 -1.724 36.354 1.00 64.19 409 GLY A O 1
ATOM 3149 N N . GLY A 1 410 ? -24.211 0.194 35.344 1.00 53.91 410 GLY A N 1
ATOM 3150 C CA . GLY A 1 410 ? -25.211 0.544 36.344 1.00 53.91 410 GLY A CA 1
ATOM 3151 C C . GLY A 1 410 ? -26.364 -0.438 36.161 1.00 53.91 410 GLY A C 1
ATOM 3152 O O . GLY A 1 410 ? -26.830 -0.607 35.031 1.00 53.91 410 GLY A O 1
ATOM 3153 N N . GLU A 1 411 ? -26.759 -1.145 37.222 1.00 43.06 411 GLU A N 1
ATOM 3154 C CA . GLU A 1 411 ? -27.973 -1.961 37.200 1.00 43.06 411 GLU A CA 1
ATOM 3155 C C . GLU A 1 411 ? -29.072 -1.107 36.568 1.00 43.06 411 GLU A C 1
ATOM 3157 O O . GLU A 1 411 ? -29.276 0.037 36.983 1.00 43.06 411 GLU A O 1
ATOM 3162 N N . ALA A 1 412 ? -29.692 -1.608 35.493 1.00 41.59 412 ALA A N 1
ATOM 3163 C CA . ALA A 1 412 ? -30.822 -0.931 34.882 1.00 41.59 412 ALA A CA 1
ATOM 3164 C C . ALA A 1 412 ? -31.782 -0.606 36.023 1.00 41.59 412 ALA A C 1
ATOM 3166 O O . ALA A 1 412 ? -32.248 -1.534 36.683 1.00 41.59 412 ALA A O 1
ATOM 3167 N N . VAL A 1 413 ? -31.985 0.688 36.306 1.00 40.59 413 VAL A N 1
ATOM 3168 C CA . VAL A 1 413 ? -32.944 1.137 37.314 1.00 40.59 413 VAL A CA 1
ATOM 3169 C C . VAL A 1 413 ? -34.222 0.397 36.977 1.00 40.59 413 VAL A C 1
ATOM 3171 O O . VAL A 1 413 ? -34.766 0.614 35.890 1.00 40.59 413 VAL A O 1
ATOM 3174 N N . GLU A 1 414 ? -34.606 -0.554 37.8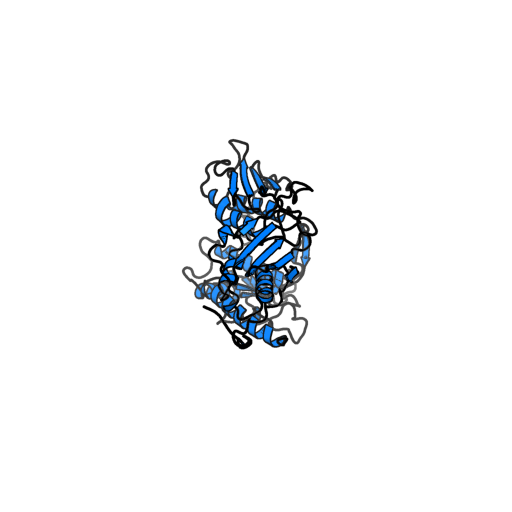37 1.00 35.69 414 GLU A N 1
ATOM 3175 C CA . GLU A 1 414 ? -35.803 -1.357 37.639 1.00 35.69 414 GLU A CA 1
ATOM 3176 C C . GLU A 1 414 ? -36.901 -0.380 37.263 1.00 35.69 414 GLU A C 1
ATOM 3178 O O . GLU A 1 414 ? -37.162 0.583 37.988 1.00 35.69 414 GLU A O 1
ATOM 3183 N N . THR A 1 415 ? -37.435 -0.571 36.059 1.00 37.59 415 THR A N 1
ATOM 3184 C CA . THR A 1 415 ? -38.476 0.261 35.473 1.00 37.59 415 THR A CA 1
ATOM 3185 C C . THR A 1 415 ? -39.460 0.640 36.565 1.00 37.59 415 THR A C 1
ATOM 3187 O O . THR A 1 415 ? -40.128 -0.240 37.112 1.00 37.59 415 THR A O 1
ATOM 3190 N N . PHE A 1 416 ? -39.508 1.927 36.910 1.00 34.03 416 PHE A N 1
ATOM 3191 C CA . PHE A 1 416 ? -40.448 2.449 37.887 1.00 34.03 416 PHE A CA 1
ATOM 3192 C C . PHE A 1 416 ? -41.847 2.110 37.377 1.00 34.03 416 PHE A C 1
ATOM 3194 O O . PHE A 1 416 ? -42.335 2.732 36.435 1.00 34.03 416 PHE A O 1
ATOM 3201 N N . ASN A 1 417 ? -42.453 1.061 37.931 1.00 36.59 417 ASN A N 1
ATOM 3202 C CA . ASN A 1 417 ? -43.774 0.605 37.539 1.00 36.59 417 ASN A CA 1
ATOM 3203 C C . ASN A 1 417 ? -44.791 1.592 38.130 1.00 36.59 417 ASN A C 1
ATOM 3205 O O . ASN A 1 417 ? -44.986 1.591 39.348 1.00 36.59 417 ASN A O 1
ATOM 3209 N N . PRO A 1 418 ? -45.480 2.426 37.328 1.00 39.88 418 PRO A N 1
ATOM 3210 C CA . PRO A 1 418 ? -46.430 3.402 37.863 1.00 39.88 418 PRO A CA 1
ATOM 3211 C C . PRO A 1 418 ? -47.668 2.740 38.497 1.00 39.88 418 PRO A C 1
ATOM 3213 O O . PRO A 1 418 ? -48.525 3.436 39.036 1.00 39.88 418 PRO A O 1
ATOM 3216 N N . ALA A 1 419 ? -47.788 1.409 38.415 1.00 42.16 419 ALA A N 1
ATOM 3217 C CA . ALA A 1 419 ? -48.912 0.641 38.936 1.00 42.16 419 ALA A CA 1
ATOM 3218 C C . ALA A 1 419 ? -48.812 0.281 40.431 1.00 42.16 419 ALA A C 1
ATOM 3220 O O . ALA A 1 419 ? -49.784 -0.237 40.976 1.00 42.16 419 ALA A O 1
ATOM 3221 N N . GLU A 1 420 ? -47.703 0.578 41.115 1.00 38.47 420 GLU A N 1
ATOM 3222 C CA . GLU A 1 420 ? -47.566 0.353 42.562 1.00 38.47 420 GLU A CA 1
ATOM 3223 C C . GLU A 1 420 ? -47.536 1.672 43.346 1.00 38.47 420 GLU A C 1
ATOM 3225 O O . GLU A 1 420 ? -46.612 1.967 44.099 1.00 38.47 420 GLU A O 1
ATOM 3230 N N . GLN A 1 421 ? -48.588 2.482 43.204 1.00 39.91 421 GLN A N 1
ATOM 3231 C CA . GLN A 1 421 ? -48.946 3.402 44.283 1.00 39.91 421 GLN A CA 1
ATOM 3232 C C . GLN A 1 421 ? -49.770 2.637 45.328 1.00 39.91 421 GLN A C 1
ATOM 3234 O O . GLN A 1 421 ? -50.822 2.090 44.982 1.00 39.91 421 GLN A O 1
ATOM 3239 N N . PRO A 1 422 ? -49.357 2.598 46.610 1.00 39.44 422 PRO A N 1
ATOM 3240 C CA . PRO A 1 422 ? -50.250 2.139 47.659 1.00 39.44 422 PRO A CA 1
ATOM 3241 C C . PRO A 1 422 ? -51.471 3.072 47.699 1.00 39.44 422 PRO A C 1
ATOM 3243 O O . PRO A 1 422 ? -51.316 4.292 47.596 1.00 39.44 422 PRO A O 1
ATOM 3246 N N . PRO A 1 423 ? -52.695 2.535 47.835 1.00 39.69 423 PRO A N 1
ATOM 3247 C CA . PRO A 1 423 ? -53.886 3.363 47.903 1.00 39.69 423 PRO A CA 1
ATOM 3248 C C . PRO A 1 423 ? -53.767 4.306 49.100 1.00 39.69 423 PRO A C 1
ATOM 3250 O O . PRO A 1 423 ? -53.520 3.866 50.223 1.00 39.69 423 PRO A O 1
ATOM 3253 N N . CYS A 1 424 ? -53.966 5.604 48.862 1.00 42.31 424 CYS A N 1
ATOM 3254 C CA . CYS A 1 424 ? -54.147 6.588 49.920 1.00 42.31 424 CYS A CA 1
ATOM 3255 C C . CYS A 1 424 ? -55.301 6.145 50.829 1.00 42.31 424 CYS A C 1
ATOM 3257 O O . CYS A 1 424 ? -56.476 6.346 50.521 1.00 42.31 424 CYS A O 1
ATOM 3259 N N . SER A 1 425 ? -54.971 5.548 51.969 1.00 41.28 425 SER A N 1
ATOM 3260 C CA . SER A 1 425 ? -55.907 5.320 53.056 1.00 41.28 425 SER A CA 1
ATOM 3261 C C . SER A 1 425 ? -55.819 6.490 54.034 1.00 41.28 425 SER A C 1
ATOM 3263 O O . SER A 1 425 ? -54.924 6.533 54.873 1.00 41.28 425 SER A O 1
ATOM 3265 N N . GLY A 1 426 ? -56.789 7.401 53.958 1.00 36.97 426 GLY A N 1
ATOM 3266 C CA . GLY A 1 426 ? -57.230 8.161 55.129 1.00 36.97 426 GLY A CA 1
ATOM 3267 C C . GLY A 1 426 ? -56.834 9.636 55.203 1.00 36.97 426 GLY A C 1
ATOM 3268 O O . GLY A 1 426 ? -55.745 9.978 55.634 1.00 36.97 426 GLY A O 1
ATOM 3269 N N . PHE A 1 427 ? -57.843 10.461 54.906 1.00 44.28 427 PHE A N 1
ATOM 3270 C CA . PHE A 1 427 ? -58.174 11.780 55.461 1.00 44.28 427 PHE A CA 1
ATOM 3271 C C . PHE A 1 427 ? -57.179 12.953 55.326 1.00 44.28 427 PHE A C 1
ATOM 3273 O O . PHE A 1 427 ? -56.243 13.103 56.100 1.00 44.28 427 PHE A O 1
ATOM 3280 N N . PHE A 1 428 ? -57.591 13.873 54.439 1.00 42.78 428 PHE A N 1
ATOM 3281 C CA . PHE A 1 428 ? -57.131 15.245 54.174 1.00 42.78 428 PHE A CA 1
ATOM 3282 C C . PHE A 1 428 ? -55.916 15.424 53.252 1.00 42.78 428 PHE A C 1
ATOM 3284 O O . PHE A 1 428 ? -54.777 15.503 53.697 1.00 42.78 428 PHE A O 1
ATOM 3291 N N . CYS A 1 429 ? -56.201 15.681 51.972 1.00 34.84 429 CYS A N 1
ATOM 3292 C CA . CYS A 1 429 ? -55.408 16.603 51.159 1.00 34.84 429 CYS A CA 1
ATOM 3293 C C . CYS A 1 429 ? -56.360 17.622 50.509 1.00 34.84 429 CYS A C 1
ATOM 3295 O O . CYS A 1 429 ? -57.341 17.231 49.875 1.00 34.84 429 CYS A O 1
ATOM 3297 N N . ILE A 1 430 ? -56.090 18.904 50.776 1.00 45.75 430 ILE A N 1
ATOM 3298 C CA . ILE A 1 430 ? -56.601 20.090 50.068 1.00 45.75 430 ILE A CA 1
ATOM 3299 C C . ILE A 1 430 ? -55.710 20.318 48.852 1.00 45.75 430 ILE A C 1
ATOM 3301 O O . ILE A 1 430 ? -54.488 20.085 49.010 1.00 45.75 430 ILE A O 1
#

Secondary structure (DSSP, 8-state):
-PPPHHHHHHHHHHHHHHHHHHHHHTT---EEE--S-TTSGGG-B--STTGGG-SSSS--EEEEEE-TTSSBPTTS-B-TTTEEEEEE-SSEEEE-TTS-EEEE-SHHHHHHHHHHHHHHHHTSSS-SSPTT--HHHHHHHHHHHHHH-GGGEEE---TT-PPPPEEE--S--HHHHHH--S----PPP-BPPPEE--S--TT--B-EEHHHHHHHIIIIIGGGGTT--STTSSEEEEESTTSTT-EEEEEEESSTTPPPPPHHHHHHHHHHHHHHS--TT-TT-EE--EEEEETTEEEEEEE-SB-PPPPSS-EEEEEEETTTEEEEEES--SSSSTTHHHHHHHHTSTTB--TTHHHHEE---STT--EEEEEEB-TTS-SS-HHHHHHHHHHHH--STT-EEEEE---------TT-PPP--SS---

Organism: NCBI:txid100035

Sequence (430 aa):
MSVPYEWQYQLGGRETREYTNRLIELGIPIVVAAGNQARNPARQQVDAWPEAWGSINFPLIVVGGATQEGVRWDASQVGEHTVNTHAAAERVPCLQKDGQTKPDDGTSYSAPAVAGVIANYMAYNTPPWQGGLQGRARVEEIRRFIKEDPQGGWKRPDKNGRPGVRIVWNGATANNQKEAGPDPEIPPPNLTPVKCNGLGNNDDYKYVTRNTISALIDNTYCPLWAGATEASAVGTGMYLAGTPETVEISVFGDEDDAKIPTVEDCKKYLHEILDGCDQDNNPMNWKGGGELEVDEITYRIQPQGARPPAPGKPTAWCALKGDGVLRMWGTGMLNSGFGIELRTKLGSVQGLDTADWEEKWEYELLDGHEWAVEIPIDVNGLSKPVAEVAEGFLKDVANFEGFDVKCEGGEAVETFNPAEQPPCSGFFCI

InterPro domains:
  IPR000209 Peptidase S8/S53 domain [PF00082] (23-125)
  IPR023828 Peptidase S8, subtilisin, Ser-active site [PS00138] (106-116)
  IPR036852 Peptidase S8/S53 domain superfamily [G3DSA:3.40.50.200] (2-150)
  IPR036852 Peptidase S8/S53 domain superfamily [SSF52743] (17-153)
  IPR059251 Glycan binding domain, putative [PF18647] (227-304)

Foldseek 3Di:
DDDDPVVCCVVVQVVVLVVLLVCLQQLHAAFEEQFQACVPVVQQARDDPPQVVPALVRPHAYEFADDPQQAGDNRTHDDPGRHQFYEHFFQDFDQDPVRDTGGDGGSVVTRVVLVVLLVLLVPDPHRPWDPPDGRNRNNSRSSCCCRPNVQQFDFRAGPVRHTGTTHGDSNDDPVNVVVPDPDPCPPPWPKDPWFAPPQDDDFFGFWAALVQVLCCLLPPQLVQLVPDPFQCRRAWDWPLPPASRTKIWGKHAPDRPQDRDHSVNSSVVQVCQLQVNDDDLPQRSIGQWTWMDTRRIITTMHGDHGAAPQDSAKEKEWEQDPQQKIKIWIQDANYSPLCVQVLVQQVVFWFKDCPCVVVFKDQPRPPRTGIMGIIHGDLVGHPDQVQVSSQVSVVVRPPGPRHYYYYDGPPSPPPPDPPPDDPDPDDDDD